Protein AF-0000000087667907 (afdb_homodimer)

Radius of gyration: 23.43 Å; Cα contacts (8 Å, |Δi|>4): 1633; chains: 2; bounding box: 53×62×58 Å

Solvent-accessible surface area (backbone atoms only — not comparable to full-atom values): 33076 Å² total; per-residue (Å²): 95,59,67,45,44,50,65,57,19,56,69,41,33,30,60,25,41,51,52,12,54,55,42,26,53,62,40,52,66,79,54,82,62,72,61,50,63,95,37,38,35,24,20,34,10,55,36,67,32,27,27,44,15,39,31,41,16,47,53,28,16,60,64,58,37,32,40,38,56,36,50,44,76,65,45,70,55,84,36,81,24,70,43,54,18,36,39,41,38,30,63,74,24,37,46,38,56,58,44,52,40,48,59,78,42,66,88,41,43,48,37,27,41,17,41,56,67,87,34,62,36,26,62,72,49,72,31,52,33,26,14,44,17,69,53,25,25,90,59,64,40,18,52,53,48,20,47,42,53,42,39,46,57,48,40,31,59,72,62,69,51,81,74,69,75,59,64,80,47,42,26,58,52,43,46,48,45,65,62,73,31,49,66,40,23,47,53,33,18,70,56,41,63,79,32,65,28,34,42,19,27,5,52,68,34,31,21,22,40,14,36,40,48,18,40,41,38,6,49,47,56,44,32,46,44,36,47,30,45,49,69,39,37,64,49,40,60,55,42,25,61,34,70,50,26,21,38,36,21,34,42,74,56,72,34,48,56,49,28,51,52,41,12,74,67,48,12,29,16,26,35,40,21,61,51,84,84,68,73,62,53,81,44,26,31,47,35,66,42,82,70,75,88,37,65,57,62,30,33,44,44,53,46,53,54,49,49,50,19,47,48,48,29,11,50,74,70,71,36,68,72,59,73,75,81,69,75,58,60,87,51,38,67,57,76,75,43,92,64,66,75,95,58,67,45,44,52,66,58,19,55,68,41,33,30,59,25,42,50,51,12,54,54,42,26,53,61,40,53,65,81,54,83,60,72,64,48,62,95,37,38,35,25,22,34,11,54,36,65,34,27,28,44,15,40,32,40,15,46,52,30,18,68,64,57,38,33,41,37,56,35,48,43,74,68,42,70,61,60,47,80,24,70,39,54,18,36,39,42,38,29,63,74,24,37,46,36,57,57,44,52,41,47,59,78,44,66,88,41,43,48,37,26,41,18,39,56,68,88,34,64,38,27,63,72,49,71,32,52,34,26,14,44,17,71,50,25,25,91,58,64,40,19,52,52,48,19,46,42,52,41,41,49,55,48,39,30,58,71,61,69,49,81,72,68,74,59,63,80,48,42,27,60,52,43,46,47,45,66,62,73,31,49,65,38,22,46,54,32,18,69,56,40,64,80,32,66,31,36,42,20,28,5,50,66,33,30,22,23,40,13,37,38,47,17,39,42,36,7,50,46,56,45,32,44,44,36,46,31,45,48,69,40,37,63,48,40,60,55,41,25,61,36,68,51,26,21,39,37,21,36,42,75,55,73,35,47,56,50,27,52,52,41,12,74,67,48,13,29,17,24,35,40,21,59,50,84,84,68,74,62,50,81,43,25,32,48,36,67,41,82,70,74,88,38,63,58,63,31,33,44,45,52,47,53,53,48,51,50,19,46,48,46,29,11,51,74,70,71,35,67,70,61,73,77,81,67,75,58,64,88,52,36,66,58,76,77,44,94,65,63,84

Foldseek 3Di:
DFADWLVVLLLCLLVLLLVLLVQQVVLVVVDDPVLLPPKEEEEEDDALSQLLSLLLQLQLVVLPHHYYYDYLVVQLPPPPVPIQEYEYEDALLFFPSSQNSCLVPQVGQYEYEYCDCPHDNNVSNVHYGHLVLDHAHQLGQSSSLSSLLSSQVVSCVSSVHDRQPCSNVLSVQLNVLVVPQLVLLLVLLVLALQAQEEEEEEARSSQSLRQSLQSNCCFQQVHRYYGDYLVVCVVPVCVPDALRYAYEYEEDPSSLVVQVVSQVRNHQYEYEYCDPPDDADRSYRYGHGHDSPRSSSSSSSRSSSSSSNSQSSSVVSVRTSHHGDDDDQVRTNDGDDPRSD/DFADWLVVLLLCLLVLLLVLLVQQVVLVVVDDPVLLPPKEEEEEDDALSQLLSLLLQLQLVVLPHHYYYDYLVVQPPPNPPHIQEYEQEDAQLWFPSSQVSCLVVQVGQYEYEYCDCPHDNNVSNVHYGHLVLPHAHQLGQSSSLSSLLSSQVVSCVSSVHDRQPCSNCLSVLLNVLVVPQLVLLLVLLVLALQAQEEEEEEARSSQSLRQSLQSNCCFQQVHRYYGDYLVVCVVPVCVPDALRYAYEYEEDPSSLVVQVVSQVRNHQYEYEYCDPPDDADRSYRYGHGHDSPRSSSSSSSRSSSSSSNSQSSSVVSVRTSHHGDDDDQVRTNDGDDPRSD

pLDDT: mean 94.09, std 9.71, range [33.69, 98.94]

Sequence (682 aa):
MERIGYRNAVARQPESLAAGLQVVRTALGPLDLTGFAGKTVGFAGIGASYQAAMVGAFYLRDLGIPSFPYCPTDLYGAVSSAAQAFVALSASGQSREIWDVMKLRSDLPQVAICRGSDNPLAELTGAVISSGSGSDNGASSTGYTGMLLAIGLLCERIAGVTSFAGWERLPSVVAETLQSTVQAAKAAADSLRECSSIDLVGAGAGFATAGEGAMLIREAVRIPAAGWDTLNYLHGPMESQDGRAGVIAFGNAREVKIAEDMAVFGCPSTLITNRIDVQPRENLAVVTVPGLGNPVADAIVQIVALQMIVGDMQDAAGLTNTTFRYRQTDTKLKPWSPTEVMERIGYRNAVARQPESLAAGLQVVRTALGPLDLTGFAGKTVGFAGIGASYQAAMVGAFYLRDLGIPSFPYCPTDLYGAVSSAAQAFVALSASGQSREIWDVMKLRSDLPQVAICRGSDNPLAELTGAVISSGSGSDNGASSTGYTGMLLAIGLLCERIAGVTSFAGWERLPSVVAETLQSTVQAAKAAADSLRECSSIDLVGAGAGFATAGEGAMLIREAVRIPAAGWDTLNYLHGPMESQDGRAGVIAFGNAREVKIAEDMAVFGCPSTLITNRIDVQPRENLAVVTVPGLGNPVADAIVQIVALQMIVGDMQDAAGLTNTTFRYRQTDTKLKPWSPTEV

Nearest PDB structures (foldseek):
  2j6h-assembly1_B  TM=8.890E-01  e=2.612E-19  Escherichia coli
  2df8-assembly1_B  TM=9.063E-01  e=7.037E-17  Pyrococcus horikoshii OT3
  3knz-assembly2_C  TM=7.968E-01  e=1.287E-16  Salmonella enterica subsp. enterica serovar Typhimurium
  6r4f-assembly1_A  TM=8.315E-01  e=2.116E-14  Homo sapiens
  3knz-assembly3_F  TM=7.669E-01  e=3.455E-16  Salmonella enterica subsp. enterica serovar Typhimurium

InterPro domains:
  IPR001347 SIS domain [PS51464] (31-164)
  IPR046348 SIS domain superfamily [SSF53697] (37-326)

Structure (mmCIF, N/CA/C/O backbone):
data_AF-0000000087667907-model_v1
#
loop_
_entity.id
_entity.type
_entity.pdbx_description
1 polymer 'Glutamine--fructose-6-phosphate aminotransferase'
#
loop_
_atom_site.group_PDB
_atom_site.id
_atom_site.type_symbol
_atom_site.label_atom_id
_atom_site.label_alt_id
_atom_site.label_comp_id
_atom_site.label_asym_id
_atom_site.label_entity_id
_atom_site.label_seq_id
_atom_site.pdbx_PDB_ins_code
_atom_site.Cartn_x
_atom_site.Cartn_y
_atom_site.Cartn_z
_atom_site.occupancy
_atom_site.B_iso_or_equiv
_atom_site.auth_seq_id
_atom_site.auth_comp_id
_atom_site.auth_asym_id
_atom_site.auth_atom_id
_atom_site.pdbx_PDB_model_num
ATOM 1 N N . MET A 1 1 ? -2.166 30.234 -6.438 1 56.44 1 MET A N 1
ATOM 2 C CA . MET A 1 1 ? -1.466 30.031 -5.176 1 56.44 1 MET A CA 1
ATOM 3 C C . MET A 1 1 ? 0.034 29.875 -5.406 1 56.44 1 MET A C 1
ATOM 5 O O . MET A 1 1 ? 0.456 29.297 -6.406 1 56.44 1 MET A O 1
ATOM 9 N N . GLU A 1 2 ? 0.856 30.641 -4.582 1 66.5 2 GLU A N 1
ATOM 10 C CA . GLU A 1 2 ? 2.289 30.812 -4.801 1 66.5 2 GLU A CA 1
ATOM 11 C C . GLU A 1 2 ? 3.08 29.641 -4.211 1 66.5 2 GLU A C 1
ATOM 13 O O . GLU A 1 2 ? 2.742 29.141 -3.141 1 66.5 2 GLU A O 1
ATOM 18 N N . ARG A 1 3 ? 3.938 29.047 -5.004 1 81.38 3 ARG A N 1
ATOM 19 C CA . ARG A 1 3 ? 4.914 28.094 -4.492 1 81.38 3 ARG A CA 1
ATOM 20 C C . ARG A 1 3 ? 5.949 28.781 -3.609 1 81.38 3 ARG A C 1
ATOM 22 O O . ARG A 1 3 ? 6.445 29.844 -3.949 1 81.38 3 ARG A O 1
ATOM 29 N N . ILE A 1 4 ? 6.074 28.188 -2.414 1 89.06 4 ILE A N 1
ATOM 30 C CA . ILE A 1 4 ? 7.07 28.719 -1.488 1 89.06 4 ILE A CA 1
ATOM 31 C C . ILE A 1 4 ? 8.094 27.625 -1.157 1 89.06 4 ILE A C 1
ATOM 33 O O . ILE A 1 4 ? 7.934 26.484 -1.562 1 89.06 4 ILE A O 1
ATOM 37 N N . GLY A 1 5 ? 9.148 28.031 -0.573 1 91.06 5 GLY A N 1
ATOM 38 C CA . GLY A 1 5 ? 10.164 27.062 -0.193 1 91.06 5 GLY A CA 1
ATOM 39 C C . GLY A 1 5 ? 9.656 26.016 0.766 1 91.06 5 GLY A C 1
ATOM 40 O O . GLY A 1 5 ? 8.703 26.25 1.515 1 91.06 5 GLY A O 1
ATOM 41 N N . TYR A 1 6 ? 10.305 24.906 0.758 1 93.81 6 TYR A N 1
ATOM 42 C CA . TYR A 1 6 ? 9.867 23.766 1.557 1 93.81 6 TYR A CA 1
ATOM 43 C C . TYR A 1 6 ? 9.852 24.109 3.039 1 93.81 6 TYR A C 1
ATOM 45 O O . TYR A 1 6 ? 8.844 23.891 3.723 1 93.81 6 TYR A O 1
ATOM 53 N N . ARG A 1 7 ? 10.93 24.75 3.545 1 94.69 7 ARG A N 1
ATOM 54 C CA . ARG A 1 7 ? 11.023 25.078 4.965 1 94.69 7 ARG A CA 1
ATOM 55 C C . ARG A 1 7 ? 9.977 26.125 5.355 1 94.69 7 ARG A C 1
ATOM 57 O O . ARG A 1 7 ? 9.438 26.078 6.465 1 94.69 7 ARG A O 1
ATOM 64 N N . ASN A 1 8 ? 9.75 27 4.445 1 94.75 8 ASN A N 1
ATOM 65 C CA . ASN A 1 8 ? 8.727 28 4.707 1 94.75 8 ASN A CA 1
ATOM 66 C C . ASN A 1 8 ? 7.336 27.391 4.793 1 94.75 8 ASN A C 1
ATOM 68 O O . ASN A 1 8 ? 6.527 27.781 5.633 1 94.75 8 ASN A O 1
ATOM 72 N N . ALA A 1 9 ? 7.094 26.469 3.918 1 95.25 9 ALA A N 1
ATOM 73 C CA . ALA A 1 9 ? 5.805 25.781 3.934 1 95.25 9 ALA A CA 1
ATOM 74 C C . ALA A 1 9 ? 5.621 24.984 5.223 1 95.25 9 ALA A C 1
ATOM 76 O O . ALA A 1 9 ? 4.539 24.984 5.816 1 95.25 9 ALA A O 1
ATOM 77 N N . VAL A 1 10 ? 6.699 24.328 5.641 1 97.44 10 VAL A N 1
ATOM 78 C CA . VAL A 1 10 ? 6.641 23.547 6.875 1 97.44 10 VAL A CA 1
ATOM 79 C C . VAL A 1 10 ? 6.406 24.484 8.062 1 97.44 10 VAL A C 1
ATOM 81 O O . VAL A 1 10 ? 5.562 24.203 8.914 1 97.44 10 VAL A O 1
ATOM 84 N N . ALA A 1 11 ? 7.047 25.609 8.094 1 97.25 11 ALA A N 1
ATOM 85 C CA . ALA A 1 11 ? 7.02 26.547 9.219 1 97.25 11 ALA A CA 1
ATOM 86 C C . ALA A 1 11 ? 5.656 27.219 9.336 1 97.25 11 ALA A C 1
ATOM 88 O O . ALA A 1 11 ? 5.25 27.625 10.43 1 97.25 11 ALA A O 1
ATOM 89 N N . ARG A 1 12 ? 4.898 27.297 8.312 1 97 12 ARG A N 1
ATOM 90 C CA . ARG A 1 12 ? 3.66 28.062 8.32 1 97 12 ARG A CA 1
ATOM 91 C C . ARG A 1 12 ? 2.48 27.203 8.766 1 97 12 ARG A C 1
ATOM 93 O O . ARG A 1 12 ? 1.36 27.703 8.898 1 97 12 ARG A O 1
ATOM 100 N N . GLN A 1 13 ? 2.68 25.984 9.023 1 98.44 13 GLN A N 1
ATOM 101 C CA . GLN A 1 13 ? 1.6 25.016 9.211 1 98.44 13 GLN A CA 1
ATOM 102 C C . GLN A 1 13 ? 0.767 25.359 10.445 1 98.44 13 GLN A C 1
ATOM 104 O O . GLN A 1 13 ? -0.453 25.188 10.445 1 98.44 13 GLN A O 1
ATOM 109 N N . PRO A 1 14 ? 1.386 25.984 11.57 1 98.62 14 PRO A N 1
ATOM 110 C CA . PRO A 1 14 ? 0.502 26.406 12.656 1 98.62 14 PRO A CA 1
ATOM 111 C C . PRO A 1 14 ? -0.547 27.422 12.211 1 98.62 14 PRO A C 1
ATOM 113 O O . PRO A 1 14 ? -1.734 27.25 12.508 1 98.62 14 PRO A O 1
ATOM 116 N N . GLU A 1 15 ? -0.138 28.359 11.453 1 98 15 GLU A N 1
ATOM 117 C CA . GLU A 1 15 ? -1.051 29.375 10.938 1 98 15 GLU A CA 1
ATOM 118 C C . GLU A 1 15 ? -2.025 28.781 9.93 1 98 15 GLU A C 1
ATOM 120 O O . GLU A 1 15 ? -3.215 29.109 9.938 1 98 15 GLU A O 1
ATOM 125 N N . SER A 1 16 ? -1.509 27.984 9.039 1 97.88 16 SER A N 1
ATOM 126 C CA . SER A 1 16 ? -2.322 27.328 8.016 1 97.88 16 SER A CA 1
ATOM 127 C C . SER A 1 16 ? -3.428 26.484 8.641 1 97.88 16 SER A C 1
ATOM 129 O O . SER A 1 16 ? -4.578 26.531 8.195 1 97.88 16 SER A O 1
ATOM 131 N N . LEU A 1 17 ? -3.092 25.734 9.68 1 98.69 17 LEU A N 1
ATOM 132 C CA . LEU A 1 17 ? -4.059 24.859 10.336 1 98.69 17 LEU A CA 1
ATOM 133 C C . LEU A 1 17 ? -5.082 25.672 11.117 1 98.69 17 LEU A C 1
ATOM 135 O O . LEU A 1 17 ? -6.266 25.312 11.156 1 98.69 17 LEU A O 1
ATOM 139 N N . ALA A 1 18 ? -4.602 26.75 11.758 1 98.44 18 ALA A N 1
ATOM 140 C CA . ALA A 1 18 ? -5.539 27.625 12.461 1 98.44 18 ALA A CA 1
ATOM 141 C C . ALA A 1 18 ? -6.559 28.219 11.5 1 98.44 18 ALA A C 1
ATOM 143 O O . ALA A 1 18 ? -7.762 28.219 11.773 1 98.44 18 ALA A O 1
ATOM 144 N N . ALA A 1 19 ? -6.094 28.75 10.406 1 97.81 19 ALA A N 1
ATOM 145 C CA . ALA A 1 19 ? -6.98 29.297 9.383 1 97.81 19 ALA A CA 1
ATOM 146 C C . ALA A 1 19 ? -7.871 28.219 8.789 1 97.81 19 ALA A C 1
ATOM 148 O O . ALA A 1 19 ? -9.062 28.438 8.57 1 97.81 19 ALA A O 1
ATOM 149 N N . GLY A 1 20 ? -7.289 27.047 8.523 1 98 20 GLY A N 1
ATOM 150 C CA . GLY A 1 20 ? -8.016 25.938 7.949 1 98 20 GLY A CA 1
ATOM 151 C C . GLY A 1 20 ? -9.172 25.469 8.812 1 98 20 GLY A C 1
ATOM 152 O O . GLY A 1 20 ? -10.227 25.078 8.297 1 98 20 GLY A O 1
ATOM 153 N N . LEU A 1 21 ? -8.922 25.469 10.133 1 98.06 21 LEU A N 1
ATOM 154 C CA . LEU A 1 21 ? -9.969 25.047 11.055 1 98.06 21 LEU A CA 1
ATOM 155 C C . LEU A 1 21 ? -11.234 25.875 10.859 1 98.06 21 LEU A C 1
ATOM 157 O O . LEU A 1 21 ? -12.336 25.328 10.789 1 98.06 21 LEU A O 1
ATOM 161 N N . GLN A 1 22 ? -11.117 27.141 10.688 1 97.38 22 GLN A N 1
ATOM 162 C CA . GLN A 1 22 ? -12.258 28.031 10.5 1 97.38 22 GLN A CA 1
ATOM 163 C C . GLN A 1 22 ? -12.875 27.859 9.117 1 97.38 22 GLN A C 1
ATOM 165 O O . GLN A 1 22 ? -14.102 27.766 8.984 1 97.38 22 GLN A O 1
ATOM 170 N N . VAL A 1 23 ? -12.055 27.766 8.156 1 97.94 23 VAL A N 1
ATOM 171 C CA . VAL A 1 23 ? -12.508 27.656 6.773 1 97.94 23 VAL A CA 1
ATOM 172 C C . VAL A 1 23 ? -13.281 26.344 6.586 1 97.94 23 VAL A C 1
ATOM 174 O O . VAL A 1 23 ? -14.359 26.344 5.984 1 97.94 23 VAL A O 1
ATOM 177 N N . VAL A 1 24 ? -12.781 25.25 7.105 1 98.38 24 VAL A N 1
ATOM 178 C CA . VAL A 1 24 ? -13.398 23.938 6.945 1 98.38 24 VAL A CA 1
ATOM 179 C C . VAL A 1 24 ? -14.734 23.891 7.672 1 98.38 24 VAL A C 1
ATOM 181 O O . VAL A 1 24 ? -15.727 23.391 7.141 1 98.38 24 VAL A O 1
ATOM 184 N N . ARG A 1 25 ? -14.773 24.453 8.898 1 97.25 25 ARG A N 1
ATOM 185 C CA . ARG A 1 25 ? -16.031 24.469 9.656 1 97.25 25 ARG A CA 1
ATOM 186 C C . ARG A 1 25 ? -17.094 25.266 8.922 1 97.25 25 ARG A C 1
ATOM 188 O O . ARG A 1 25 ? -18.266 24.859 8.883 1 97.25 25 ARG A O 1
ATOM 195 N N . THR A 1 26 ? -16.703 26.359 8.359 1 97.06 26 THR A N 1
ATOM 196 C CA . THR A 1 26 ? -17.641 27.203 7.609 1 97.06 26 THR A CA 1
ATOM 197 C C . THR A 1 26 ? -18.156 26.453 6.383 1 97.06 26 THR A C 1
ATOM 199 O O . THR A 1 26 ? -19.359 26.516 6.07 1 97.06 26 THR A O 1
ATOM 202 N N . ALA A 1 27 ? -17.281 25.75 5.688 1 96.88 27 ALA A N 1
ATOM 203 C CA . ALA A 1 27 ? -17.656 25 4.492 1 96.88 27 ALA A CA 1
ATOM 204 C C . ALA A 1 27 ? -18.562 23.828 4.84 1 96.88 27 ALA A C 1
ATOM 206 O O . ALA A 1 27 ? -19.453 23.469 4.066 1 96.88 27 ALA A O 1
ATOM 207 N N . LEU A 1 28 ? -18.344 23.188 5.988 1 96.62 28 LEU A N 1
ATOM 208 C CA . LEU A 1 28 ? -19.062 21.984 6.402 1 96.62 28 LEU A CA 1
ATOM 209 C C . LEU A 1 28 ? -20.484 22.328 6.82 1 96.62 28 LEU A C 1
ATOM 211 O O . LEU A 1 28 ? -21.391 21.516 6.684 1 96.62 28 LEU A O 1
ATOM 215 N N . GLY A 1 29 ? -20.703 23.547 7.285 1 94.81 29 GLY A N 1
ATOM 216 C CA . GLY A 1 29 ? -21.984 23.953 7.836 1 94.81 29 GLY A CA 1
ATOM 217 C C . GLY A 1 29 ? -23.141 23.719 6.891 1 94.81 29 GLY A C 1
ATOM 218 O O . GLY A 1 29 ? -24.047 22.922 7.199 1 94.81 29 GLY A O 1
ATOM 219 N N . PRO A 1 30 ? -23.094 24.203 5.715 1 94.81 30 PRO A N 1
ATOM 220 C CA . PRO A 1 30 ? -24.234 24.109 4.797 1 94.81 30 PRO A CA 1
ATOM 221 C C . PRO A 1 30 ? -24.234 22.828 3.975 1 94.81 30 PRO A C 1
ATOM 223 O O . PRO A 1 30 ? -25.156 22.594 3.188 1 94.81 30 PRO A O 1
ATOM 226 N N . LEU A 1 31 ? -23.219 22.016 4.113 1 95.94 31 LEU A N 1
ATOM 227 C CA . LEU A 1 31 ? -23.109 20.828 3.281 1 95.94 31 LEU A CA 1
ATOM 228 C C . LEU A 1 31 ? -24.156 19.781 3.664 1 95.94 31 LEU A C 1
ATOM 230 O O . LEU A 1 31 ? -24.328 19.469 4.844 1 95.94 31 LEU A O 1
ATOM 234 N N . ASP A 1 32 ? -24.891 19.281 2.711 1 96 32 ASP A N 1
ATOM 235 C CA . ASP A 1 32 ? -25.844 18.188 2.924 1 96 32 ASP A CA 1
ATOM 236 C C . ASP A 1 32 ? -25.156 16.828 2.838 1 96 32 ASP A C 1
ATOM 238 O O . ASP A 1 32 ? -24.828 16.375 1.747 1 96 32 ASP A O 1
ATOM 242 N N . LEU A 1 33 ? -25.016 16.203 3.963 1 96.88 33 LEU A N 1
ATOM 243 C CA . LEU A 1 33 ? -24.328 14.914 4.008 1 96.88 33 LEU A CA 1
ATOM 244 C C . LEU A 1 33 ? -25.312 13.773 4.246 1 96.88 33 LEU A C 1
ATOM 246 O O . LEU A 1 33 ? -24.922 12.672 4.633 1 96.88 33 LEU A O 1
ATOM 250 N N . THR A 1 34 ? -26.609 13.977 4.055 1 96.5 34 THR A N 1
ATOM 251 C CA . THR A 1 34 ? -27.641 12.953 4.273 1 96.5 34 THR A CA 1
ATOM 252 C C . THR A 1 34 ? -27.406 11.75 3.365 1 96.5 34 THR A C 1
ATOM 254 O O . THR A 1 34 ? -27.734 10.617 3.729 1 96.5 34 THR A O 1
ATOM 257 N N . GLY A 1 35 ? -26.797 12 2.211 1 96.81 35 GLY A N 1
ATOM 258 C CA . GLY A 1 35 ? -26.531 10.93 1.265 1 96.81 35 GLY A CA 1
ATOM 259 C C . GLY A 1 35 ? -25.484 9.945 1.756 1 96.81 35 GLY A C 1
ATOM 260 O O . GLY A 1 35 ? -25.344 8.852 1.208 1 96.81 35 GLY A O 1
ATOM 261 N N . PHE A 1 36 ? -24.75 10.297 2.779 1 97.38 36 PHE A N 1
ATOM 262 C CA . PHE A 1 36 ? -23.703 9.43 3.322 1 97.38 36 PHE A CA 1
ATOM 263 C C . PHE A 1 36 ? -24.266 8.516 4.402 1 97.38 36 PHE A C 1
ATOM 265 O O . PHE A 1 36 ? -23.625 7.539 4.789 1 97.38 36 PHE A O 1
ATOM 272 N N . ALA A 1 37 ? -25.453 8.781 4.973 1 95.69 37 ALA A N 1
ATOM 273 C CA . ALA A 1 37 ? -26.031 8.023 6.086 1 95.69 37 ALA A CA 1
ATOM 274 C C . ALA A 1 37 ? -26.281 6.574 5.695 1 95.69 37 ALA A C 1
ATOM 276 O O . ALA A 1 37 ? -26.953 6.305 4.688 1 95.69 37 ALA A O 1
ATOM 277 N N . GLY A 1 38 ? -25.672 5.668 6.441 1 93 38 GLY A N 1
ATOM 278 C CA . GLY A 1 38 ? -25.906 4.25 6.227 1 93 38 GLY A CA 1
ATOM 279 C C . GLY A 1 38 ? -25.172 3.693 5.023 1 93 38 GLY A C 1
ATOM 280 O O . GLY A 1 38 ? -25.422 2.561 4.605 1 93 38 GLY A O 1
ATOM 281 N N . LYS A 1 39 ? -24.281 4.457 4.461 1 94.62 39 LYS A N 1
ATOM 282 C CA . LYS A 1 39 ? -23.578 4.047 3.242 1 94.62 39 LYS A CA 1
ATOM 283 C C . LYS A 1 39 ? -22.125 3.68 3.531 1 94.62 39 LYS A C 1
ATOM 285 O O . LYS A 1 39 ? -21.562 4.141 4.52 1 94.62 39 LYS A O 1
ATOM 290 N N . THR A 1 40 ? -21.656 2.797 2.705 1 94.31 40 THR A N 1
ATOM 291 C CA . THR A 1 40 ? -20.203 2.633 2.67 1 94.31 40 THR A CA 1
ATOM 292 C C . THR A 1 40 ? -19.547 3.818 1.971 1 94.31 40 THR A C 1
ATOM 294 O O . THR A 1 40 ? -20.078 4.344 0.991 1 94.31 40 THR A O 1
ATOM 297 N N . VAL A 1 41 ? -18.391 4.227 2.5 1 96.69 41 VAL A N 1
ATOM 298 C CA . VAL A 1 41 ? -17.781 5.449 1.987 1 96.69 41 VAL A CA 1
ATOM 299 C C . VAL A 1 41 ? -16.422 5.125 1.38 1 96.69 41 VAL A C 1
ATOM 301 O O . VAL A 1 41 ? -15.594 4.441 2.004 1 96.69 41 VAL A O 1
ATOM 304 N N . GLY A 1 42 ? -16.234 5.516 0.154 1 96.69 42 GLY A N 1
ATOM 305 C CA . GLY A 1 42 ? -14.922 5.465 -0.47 1 96.69 42 GLY A CA 1
ATOM 306 C C . GLY A 1 42 ? -14.188 6.793 -0.429 1 96.69 42 GLY A C 1
ATOM 307 O O . GLY A 1 42 ? -14.773 7.84 -0.724 1 96.69 42 GLY A O 1
ATOM 308 N N . PHE A 1 43 ? -12.992 6.797 0.018 1 98.25 43 PHE A N 1
ATOM 309 C CA . PHE A 1 43 ? -12.086 7.93 -0.119 1 98.25 43 PHE A CA 1
ATOM 310 C C . PHE A 1 43 ? -11.164 7.746 -1.321 1 98.25 43 PHE A C 1
ATOM 312 O O . PHE A 1 43 ? -10.422 6.766 -1.396 1 98.25 43 PHE A O 1
ATOM 319 N N . ALA A 1 44 ? -11.188 8.656 -2.244 1 97.81 44 ALA A N 1
ATOM 320 C CA . ALA A 1 44 ? -10.414 8.5 -3.469 1 97.81 44 ALA A CA 1
ATOM 321 C C . ALA A 1 44 ? -9.398 9.625 -3.623 1 97.81 44 ALA A C 1
ATOM 323 O O . ALA A 1 44 ? -9.742 10.805 -3.5 1 97.81 44 ALA A O 1
ATOM 324 N N . GLY A 1 45 ? -8.188 9.297 -3.799 1 97.88 45 GLY A N 1
ATOM 325 C CA . GLY A 1 45 ? -7.113 10.242 -4.043 1 97.88 45 GLY A CA 1
ATOM 326 C C . GLY A 1 45 ? -5.934 9.625 -4.777 1 97.88 45 GLY A C 1
ATOM 327 O O . GLY A 1 45 ? -5.898 8.414 -4.996 1 97.88 45 GLY A O 1
ATOM 328 N N . ILE A 1 46 ? -5.02 10.422 -5.121 1 96.81 46 ILE A N 1
ATOM 329 C CA . ILE A 1 46 ? -3.805 9.969 -5.793 1 96.81 46 ILE A CA 1
ATOM 330 C C . ILE A 1 46 ? -2.596 10.719 -5.227 1 96.81 46 ILE A C 1
ATOM 332 O O . ILE A 1 46 ? -2.713 11.867 -4.797 1 96.81 46 ILE A O 1
ATOM 336 N N . GLY A 1 47 ? -1.409 10.07 -5.133 1 95.31 47 GLY A N 1
ATOM 337 C CA . GLY A 1 47 ? -0.246 10.664 -4.496 1 95.31 47 GLY A CA 1
ATOM 338 C C . GLY A 1 47 ? -0.442 10.906 -3.012 1 95.31 47 GLY A C 1
ATOM 339 O O . GLY A 1 47 ? -0.874 10.016 -2.277 1 95.31 47 GLY A O 1
ATOM 340 N N . ALA A 1 48 ? -0.09 12.102 -2.598 1 96.19 48 ALA A N 1
ATOM 341 C CA . ALA A 1 48 ? -0.272 12.484 -1.198 1 96.19 48 ALA A CA 1
ATOM 342 C C . ALA A 1 48 ? -1.74 12.391 -0.792 1 96.19 48 ALA A C 1
ATOM 344 O O . ALA A 1 48 ? -2.055 12.039 0.348 1 96.19 48 ALA A O 1
ATOM 345 N N . SER A 1 49 ? -2.602 12.688 -1.749 1 97.75 49 SER A N 1
ATOM 346 C CA . SER A 1 49 ? -4.031 12.633 -1.461 1 97.75 49 SER A CA 1
ATOM 347 C C . SER A 1 49 ? -4.488 11.203 -1.212 1 97.75 49 SER A C 1
ATOM 349 O O . SER A 1 49 ? -5.414 10.969 -0.434 1 97.75 49 SER A O 1
ATOM 351 N N . TYR A 1 50 ? -3.854 10.25 -1.86 1 97.88 50 TYR A N 1
ATOM 352 C CA . TYR A 1 50 ? -4.188 8.859 -1.564 1 97.88 50 TYR A CA 1
ATOM 353 C C . TYR A 1 50 ? -3.799 8.5 -0.137 1 97.88 50 TYR A C 1
ATOM 355 O O . TYR A 1 50 ? -4.527 7.773 0.546 1 97.88 50 TYR A O 1
ATOM 363 N N . GLN A 1 51 ? -2.609 8.945 0.273 1 98.5 51 GLN A N 1
ATOM 364 C CA . GLN A 1 51 ? -2.213 8.695 1.655 1 98.5 51 GLN A CA 1
ATOM 365 C C . GLN A 1 51 ? -3.201 9.32 2.633 1 98.5 51 GLN A C 1
ATOM 367 O O . GLN A 1 51 ? -3.531 8.727 3.66 1 98.5 51 GLN A O 1
ATOM 372 N N . ALA A 1 52 ? -3.703 10.484 2.281 1 98.81 52 ALA A N 1
ATOM 373 C CA . ALA A 1 52 ? -4.738 11.117 3.098 1 98.81 52 ALA A CA 1
ATOM 374 C C . ALA A 1 52 ? -6.02 10.289 3.09 1 98.81 52 ALA A C 1
ATOM 376 O O . ALA A 1 52 ? -6.711 10.195 4.105 1 98.81 52 ALA A O 1
ATOM 377 N N . ALA A 1 53 ? -6.355 9.703 1.94 1 98.75 53 ALA A N 1
ATOM 378 C CA . ALA A 1 53 ? -7.523 8.828 1.833 1 98.75 53 ALA A CA 1
ATOM 379 C C . ALA A 1 53 ? -7.418 7.66 2.807 1 98.75 53 ALA A C 1
ATOM 381 O O . ALA A 1 53 ? -8.414 7.266 3.42 1 98.75 53 ALA A O 1
ATOM 382 N N . MET A 1 54 ? -6.219 7.184 2.953 1 98.19 54 MET A N 1
ATOM 383 C CA . MET A 1 54 ? -5.984 6.074 3.871 1 98.19 54 MET A CA 1
ATOM 384 C C . MET A 1 54 ? -6.258 6.492 5.312 1 98.19 54 MET A C 1
ATOM 386 O O . MET A 1 54 ? -6.844 5.73 6.082 1 98.19 54 MET A O 1
ATOM 390 N N . VAL A 1 55 ? -5.895 7.699 5.664 1 98.69 55 VAL A N 1
ATOM 391 C CA . VAL A 1 55 ? -6.172 8.211 7.004 1 98.69 55 VAL A CA 1
ATOM 392 C C . VAL A 1 55 ? -7.684 8.336 7.207 1 98.69 55 VAL A C 1
ATOM 394 O O . VAL A 1 55 ? -8.211 7.91 8.234 1 98.69 55 VAL A O 1
ATOM 397 N N . GLY A 1 56 ? -8.336 8.898 6.234 1 98.56 56 GLY A N 1
ATOM 398 C CA . GLY A 1 56 ? -9.773 9.094 6.324 1 98.56 56 GLY A CA 1
ATOM 399 C C . GLY A 1 56 ? -10.547 7.789 6.445 1 98.56 56 GLY A C 1
ATOM 400 O O . GLY A 1 56 ? -11.43 7.66 7.297 1 98.56 56 GLY A O 1
ATOM 401 N N . ALA A 1 57 ? -10.188 6.832 5.582 1 96.88 57 ALA A N 1
ATOM 402 C CA . ALA A 1 57 ? -10.859 5.535 5.621 1 96.88 57 ALA A CA 1
ATOM 403 C C . ALA A 1 57 ? -10.672 4.859 6.977 1 96.88 57 ALA A C 1
ATOM 405 O O . ALA A 1 57 ? -11.617 4.293 7.527 1 96.88 57 ALA A O 1
ATOM 406 N N . PHE A 1 58 ? -9.477 4.945 7.527 1 96 58 PHE A N 1
ATOM 407 C CA . PHE A 1 58 ? -9.195 4.367 8.836 1 96 58 PHE A CA 1
ATOM 408 C C . PHE A 1 58 ? -10.031 5.039 9.914 1 96 58 PHE A C 1
ATOM 410 O O . PHE A 1 58 ? -10.664 4.363 10.727 1 96 58 PHE A O 1
ATOM 417 N N . TYR A 1 59 ? -10.008 6.348 9.906 1 97 59 TYR A N 1
ATOM 418 C CA . TYR A 1 59 ? -10.672 7.09 10.969 1 97 59 TYR A CA 1
ATOM 419 C C . TYR A 1 59 ? -12.18 6.879 10.922 1 97 59 TYR A C 1
ATOM 421 O O . TYR A 1 59 ? -12.812 6.645 11.953 1 97 59 TYR A O 1
ATOM 429 N N . LEU A 1 60 ? -12.766 6.926 9.719 1 96.88 60 LEU A N 1
ATOM 430 C CA . LEU A 1 60 ? -14.203 6.746 9.594 1 96.88 60 LEU A CA 1
ATOM 431 C C . LEU A 1 60 ? -14.609 5.332 9.992 1 96.88 60 LEU A C 1
ATOM 433 O O . LEU A 1 60 ? -15.656 5.137 10.625 1 96.88 60 LEU A O 1
ATOM 437 N N . ARG A 1 61 ? -13.789 4.352 9.664 1 94.44 61 ARG A N 1
ATOM 438 C CA . ARG A 1 61 ? -14.055 2.99 10.117 1 94.44 61 ARG A CA 1
ATOM 439 C C . ARG A 1 61 ? -13.992 2.9 11.641 1 94.44 61 ARG A C 1
ATOM 441 O O . ARG A 1 61 ? -14.805 2.203 12.258 1 94.44 61 ARG A O 1
ATOM 448 N N . ASP A 1 62 ? -13.039 3.609 12.188 1 92.94 62 ASP A N 1
ATOM 449 C CA . ASP A 1 62 ? -12.883 3.639 13.641 1 92.94 62 ASP A CA 1
ATOM 450 C C . ASP A 1 62 ? -14.117 4.25 14.305 1 92.94 62 ASP A C 1
ATOM 452 O O . ASP A 1 62 ? -14.414 3.943 15.461 1 92.94 62 ASP A O 1
ATOM 456 N N . LEU A 1 63 ? -14.805 5.09 13.57 1 94.69 63 LEU A N 1
ATOM 457 C CA . LEU A 1 63 ? -16.016 5.723 14.078 1 94.69 63 LEU A CA 1
ATOM 458 C C . LEU A 1 63 ? -17.25 4.875 13.766 1 94.69 63 LEU A C 1
ATOM 460 O O . LEU A 1 63 ? -18.375 5.281 14.055 1 94.69 63 LEU A O 1
ATOM 464 N N . GLY A 1 64 ? -17.047 3.729 13.117 1 92.88 64 GLY A N 1
ATOM 465 C CA . GLY A 1 64 ? -18.125 2.754 12.969 1 92.88 64 GLY A CA 1
ATOM 466 C C . GLY A 1 64 ? -18.734 2.738 11.586 1 92.88 64 GLY A C 1
ATOM 467 O O . GLY A 1 64 ? -19.719 2.037 11.344 1 92.88 64 GLY A O 1
ATOM 468 N N . ILE A 1 65 ? -18.172 3.49 10.625 1 95.12 65 ILE A N 1
ATOM 469 C CA . ILE A 1 65 ? -18.719 3.566 9.281 1 95.12 65 ILE A CA 1
ATOM 470 C C . ILE A 1 65 ? -17.797 2.838 8.305 1 95.12 65 ILE A C 1
ATOM 472 O O . ILE A 1 65 ? -16.625 3.193 8.164 1 95.12 65 ILE A O 1
ATOM 476 N N . PRO A 1 66 ? -18.297 1.769 7.582 1 94 66 PRO A N 1
ATOM 477 C CA . PRO A 1 66 ? -17.453 1.08 6.602 1 94 66 PRO A CA 1
ATOM 478 C C . PRO A 1 66 ? -16.875 2.025 5.551 1 94 66 PRO A C 1
ATOM 480 O O . PRO A 1 66 ? -17.625 2.711 4.855 1 94 66 PRO A O 1
ATOM 483 N N . SER A 1 67 ? -15.609 2.104 5.488 1 95.62 67 SER A N 1
ATOM 484 C CA . SER A 1 67 ? -14.961 3.051 4.59 1 95.62 67 SER A CA 1
ATOM 485 C C . SER A 1 67 ? -13.648 2.488 4.047 1 95.62 67 SER A C 1
ATOM 487 O O . SER A 1 67 ? -12.984 1.691 4.715 1 95.62 67 SER A O 1
ATOM 489 N N . PHE A 1 68 ? -13.281 2.934 2.836 1 94.44 68 PHE A N 1
ATOM 490 C CA . PHE A 1 68 ? -12.172 2.312 2.119 1 94.44 68 PHE A CA 1
ATOM 491 C C . PHE A 1 68 ? -11.43 3.342 1.28 1 94.44 68 PHE A C 1
ATOM 493 O O . PHE A 1 68 ? -12.039 4.227 0.684 1 94.44 68 PHE A O 1
ATOM 500 N N . PRO A 1 69 ? -10.141 3.223 1.273 1 96.69 69 PRO A N 1
ATOM 501 C CA . PRO A 1 69 ? -9.359 4.109 0.406 1 96.69 69 PRO A CA 1
ATOM 502 C C . PRO A 1 69 ? -9.195 3.557 -1.008 1 96.69 69 PRO A C 1
ATOM 504 O O . PRO A 1 69 ? -9.055 2.346 -1.188 1 96.69 69 PRO A O 1
ATOM 507 N N . TYR A 1 70 ? -9.18 4.453 -2.004 1 95.94 70 TYR A N 1
ATOM 508 C CA . TYR A 1 70 ? -9 4.031 -3.389 1 95.94 70 TYR A CA 1
ATOM 509 C C . TYR A 1 70 ? -8.047 4.965 -4.129 1 95.94 70 TYR A C 1
ATOM 511 O O . TYR A 1 70 ? -8.148 6.188 -4.004 1 95.94 70 TYR A O 1
ATOM 519 N N . CYS A 1 71 ? -7.109 4.328 -4.828 1 95.62 71 CYS A N 1
ATOM 520 C CA . CYS A 1 71 ? -6.543 5.02 -5.984 1 95.62 71 CYS A CA 1
ATOM 521 C C . CYS A 1 71 ? -7.516 5 -7.156 1 95.62 71 CYS A C 1
ATOM 523 O O . CYS A 1 71 ? -8.227 4.016 -7.363 1 95.62 71 CYS A O 1
ATOM 525 N N . PRO A 1 72 ? -7.488 6.105 -7.902 1 94.5 72 PRO A N 1
ATOM 526 C CA . PRO A 1 72 ? -8.422 6.121 -9.023 1 94.5 72 PRO A CA 1
ATOM 527 C C . PRO A 1 72 ? -8.227 4.941 -9.977 1 94.5 72 PRO A C 1
ATOM 529 O O . PRO A 1 72 ? -9.164 4.516 -10.648 1 94.5 72 PRO A O 1
ATOM 532 N N . THR A 1 73 ? -7.078 4.375 -10.008 1 94.19 73 THR A N 1
ATOM 533 C CA . THR A 1 73 ? -6.789 3.215 -10.844 1 94.19 73 THR A CA 1
ATOM 534 C C . THR A 1 73 ? -7.824 2.115 -10.625 1 94.19 73 THR A C 1
ATOM 536 O O . THR A 1 73 ? -8.234 1.441 -11.57 1 94.19 73 THR A O 1
ATOM 539 N N . ASP A 1 74 ? -8.273 1.975 -9.445 1 92.38 74 ASP A N 1
ATOM 540 C CA . ASP A 1 74 ? -9.195 0.901 -9.078 1 92.38 74 ASP A CA 1
ATOM 541 C C . ASP A 1 74 ? -10.641 1.283 -9.383 1 92.38 74 ASP A C 1
ATOM 543 O O . ASP A 1 74 ? -11.539 0.444 -9.305 1 92.38 74 ASP A O 1
ATOM 547 N N . LEU A 1 75 ? -10.859 2.506 -9.758 1 94 75 LEU A N 1
ATOM 548 C CA . LEU A 1 75 ? -12.227 2.992 -9.82 1 94 75 LEU A CA 1
ATOM 549 C C . LEU A 1 75 ? -12.664 3.201 -11.266 1 94 75 LEU A C 1
ATOM 551 O O . LEU A 1 75 ? -13.828 3.506 -11.531 1 94 75 LEU A O 1
ATOM 555 N N . TYR A 1 76 ? -11.727 3.057 -12.195 1 90.38 76 TYR A N 1
ATOM 556 C CA . TYR A 1 76 ? -12.109 3.215 -13.594 1 90.38 76 TYR A CA 1
ATOM 557 C C . TYR A 1 76 ? -13.047 2.096 -14.039 1 90.38 76 TYR A C 1
ATOM 559 O O . TYR A 1 76 ? -13.93 2.307 -14.867 1 90.38 76 TYR A O 1
ATOM 567 N N . GLY A 1 77 ? -12.82 0.859 -13.617 1 76.12 77 GLY A N 1
ATOM 568 C CA . GLY A 1 77 ? -13.719 -0.235 -13.953 1 76.12 77 GLY A CA 1
ATOM 569 C C . GLY A 1 77 ? -15.031 -0.18 -13.195 1 76.12 77 GLY A C 1
ATOM 570 O O . GLY A 1 77 ? -15.266 0.738 -12.406 1 76.12 77 GLY A O 1
ATOM 571 N N . ALA A 1 78 ? -16.234 -1.048 -13.539 1 57.44 78 ALA A N 1
ATOM 572 C CA . ALA A 1 78 ? -17.625 -1.049 -13.102 1 57.44 78 ALA A CA 1
ATOM 573 C C . ALA A 1 78 ? -17.734 -1.389 -11.625 1 57.44 78 ALA A C 1
ATOM 575 O O . ALA A 1 78 ? -17.969 -2.545 -11.258 1 57.44 78 ALA A O 1
ATOM 576 N N . VAL A 1 79 ? -17.188 -0.421 -10.82 1 60.03 79 VAL A N 1
ATOM 577 C CA . VAL A 1 79 ? -16.984 -0.729 -9.414 1 60.03 79 VAL A CA 1
ATOM 578 C C . VAL A 1 79 ? -18.219 -0.301 -8.609 1 60.03 79 VAL A C 1
ATOM 580 O O . VAL A 1 79 ? -18.156 -0.236 -7.375 1 60.03 79 VAL A O 1
ATOM 583 N N . SER A 1 80 ? -19.406 -0.554 -9.156 1 73.06 80 SER A N 1
ATOM 584 C CA . SER A 1 80 ? -20.531 -0.247 -8.281 1 73.06 80 SER A CA 1
ATOM 585 C C . SER A 1 80 ? -20.375 -0.904 -6.914 1 73.06 80 SER A C 1
ATOM 587 O O . SER A 1 80 ? -21.047 -0.525 -5.953 1 73.06 80 SER A O 1
ATOM 589 N N . SER A 1 81 ? -19.438 -1.687 -6.879 1 85.19 81 SER A N 1
ATOM 590 C CA . SER A 1 81 ? -19.219 -2.445 -5.648 1 85.19 81 SER A CA 1
ATOM 591 C C . SER A 1 81 ? -18.141 -1.806 -4.785 1 85.19 81 SER A C 1
ATOM 593 O O . SER A 1 81 ? -17.859 -2.279 -3.682 1 85.19 81 SER A O 1
ATOM 595 N N . ALA A 1 82 ? -17.672 -0.648 -5.242 1 91.44 82 ALA A N 1
ATOM 596 C CA . ALA A 1 82 ? -16.562 -0.073 -4.484 1 91.44 82 ALA A CA 1
ATOM 597 C C . ALA A 1 82 ? -17.062 0.64 -3.23 1 91.44 82 ALA A C 1
ATOM 599 O O . ALA A 1 82 ? -16.516 0.463 -2.143 1 91.44 82 ALA A O 1
ATOM 600 N N . ALA A 1 83 ? -18.078 1.43 -3.359 1 94.12 83 ALA A N 1
ATOM 601 C CA . ALA A 1 83 ? -18.688 2.164 -2.254 1 94.12 83 ALA A CA 1
ATOM 602 C C . ALA A 1 83 ? -20 2.799 -2.68 1 94.12 83 ALA A C 1
ATOM 604 O O . ALA A 1 83 ? -20.344 2.789 -3.861 1 94.12 83 ALA A O 1
ATOM 605 N N . GLN A 1 84 ? -20.703 3.281 -1.743 1 95 84 GLN A N 1
ATOM 606 C CA . GLN A 1 84 ? -22.031 3.855 -2.008 1 95 84 GLN A CA 1
ATOM 607 C C . GLN A 1 84 ? -21.984 5.379 -1.922 1 95 84 GLN A C 1
ATOM 609 O O . GLN A 1 84 ? -22.969 6.047 -2.264 1 95 84 GLN A O 1
ATOM 614 N N . ALA A 1 85 ? -20.969 5.969 -1.464 1 96.88 85 ALA A N 1
ATOM 615 C CA . ALA A 1 85 ? -20.672 7.398 -1.405 1 96.88 85 ALA A CA 1
ATOM 616 C C . ALA A 1 85 ? -19.172 7.645 -1.47 1 96.88 85 ALA A C 1
ATOM 618 O O . ALA A 1 85 ? -18.375 6.758 -1.146 1 96.88 85 ALA A O 1
ATOM 619 N N . PHE A 1 86 ? -18.781 8.844 -1.93 1 97.5 86 PHE A N 1
ATOM 620 C CA . PHE A 1 86 ? -17.359 9.047 -2.133 1 97.5 86 PHE A CA 1
ATOM 621 C C . PHE A 1 86 ? -16.922 10.398 -1.598 1 97.5 86 PHE A C 1
ATOM 623 O O . PHE A 1 86 ? -17.641 11.391 -1.728 1 97.5 86 PHE A O 1
ATOM 630 N N . VAL A 1 87 ? -15.797 10.422 -1.01 1 98.75 87 VAL A N 1
ATOM 631 C CA . VAL A 1 87 ? -15.016 11.625 -0.742 1 98.75 87 VAL A CA 1
ATOM 632 C C . VAL A 1 87 ? -13.844 11.711 -1.717 1 98.75 87 VAL A C 1
ATOM 634 O O . VAL A 1 87 ? -12.953 10.859 -1.704 1 98.75 87 VAL A O 1
ATOM 637 N N . ALA A 1 88 ? -13.852 12.703 -2.551 1 98.69 88 ALA A N 1
ATOM 638 C CA . ALA A 1 88 ? -12.805 12.898 -3.553 1 98.69 88 ALA A CA 1
ATOM 639 C C . ALA A 1 88 ? -11.742 13.875 -3.055 1 98.69 88 ALA A C 1
ATOM 641 O O . ALA A 1 88 ? -12.062 15 -2.66 1 98.69 88 ALA A O 1
ATOM 642 N N . LEU A 1 89 ? -10.484 13.461 -3.098 1 98.69 89 LEU A N 1
ATOM 643 C CA . LEU A 1 89 ? -9.398 14.258 -2.551 1 98.69 89 LEU A CA 1
ATOM 644 C C . LEU A 1 89 ? -8.445 14.703 -3.654 1 98.69 89 LEU A C 1
ATOM 646 O O . LEU A 1 89 ? -7.855 13.875 -4.348 1 98.69 89 LEU A O 1
ATOM 650 N N . SER A 1 90 ? -8.289 15.953 -3.812 1 96.75 90 SER A N 1
ATOM 651 C CA . SER A 1 90 ? -7.359 16.578 -4.762 1 96.75 90 SER A CA 1
ATOM 652 C C . SER A 1 90 ? -6.996 17.984 -4.336 1 96.75 90 SER A C 1
ATOM 654 O O . SER A 1 90 ? -7.84 18.891 -4.355 1 96.75 90 SER A O 1
ATOM 656 N N . ALA A 1 91 ? -5.738 18.188 -3.98 1 93.75 91 ALA A N 1
ATOM 657 C CA . ALA A 1 91 ? -5.324 19.5 -3.502 1 93.75 91 ALA A CA 1
ATOM 658 C C . ALA A 1 91 ? -5.668 20.594 -4.516 1 93.75 91 ALA A C 1
ATOM 660 O O . ALA A 1 91 ? -6.266 21.609 -4.168 1 93.75 91 ALA A O 1
ATOM 661 N N . SER A 1 92 ? -5.387 20.359 -5.762 1 90.62 92 SER A N 1
ATOM 662 C CA . SER A 1 92 ? -5.598 21.391 -6.781 1 90.62 92 SER A CA 1
ATOM 663 C C . SER A 1 92 ? -7.008 21.312 -7.352 1 90.62 92 SER A C 1
ATOM 665 O O . SER A 1 92 ? -7.461 22.25 -8.016 1 90.62 92 SER A O 1
ATOM 667 N N . GLY A 1 93 ? -7.648 20.219 -7.223 1 94.38 93 GLY A N 1
ATOM 668 C CA . GLY A 1 93 ? -8.938 19.969 -7.852 1 94.38 93 GLY A CA 1
ATOM 669 C C . GLY A 1 93 ? -8.836 19.766 -9.352 1 94.38 93 GLY A C 1
ATOM 670 O O . GLY A 1 93 ? -9.836 19.875 -10.07 1 94.38 93 GLY A O 1
ATOM 671 N N . GLN A 1 94 ? -7.566 19.453 -9.773 1 92.31 94 GLN A N 1
ATOM 672 C CA . GLN A 1 94 ? -7.328 19.391 -11.211 1 92.31 94 GLN A CA 1
ATOM 673 C C . GLN A 1 94 ? -6.844 18 -11.625 1 92.31 94 GLN A C 1
ATOM 675 O O . GLN A 1 94 ? -6.48 17.781 -12.781 1 92.31 94 GLN A O 1
ATOM 680 N N . SER A 1 95 ? -6.781 17.078 -10.68 1 92.25 95 SER A N 1
ATOM 681 C CA . SER A 1 95 ? -6.344 15.734 -11.023 1 92.25 95 SER A CA 1
ATOM 682 C C . SER A 1 95 ? -7.309 15.07 -12.008 1 92.25 95 SER A C 1
ATOM 684 O O . SER A 1 95 ? -8.469 14.812 -11.672 1 92.25 95 SER A O 1
ATOM 686 N N . ARG A 1 96 ? -6.828 14.734 -13.203 1 94.62 96 ARG A N 1
ATOM 687 C CA . ARG A 1 96 ? -7.645 14.141 -14.258 1 94.62 96 ARG A CA 1
ATOM 688 C C . ARG A 1 96 ? -8.266 12.828 -13.789 1 94.62 96 ARG A C 1
ATOM 690 O O . ARG A 1 96 ? -9.461 12.594 -13.992 1 94.62 96 ARG A O 1
ATOM 697 N N . GLU A 1 97 ? -7.48 12.023 -13.195 1 95.06 97 GLU A N 1
ATOM 698 C CA . GLU A 1 97 ? -7.93 10.695 -12.805 1 95.06 97 GLU A CA 1
ATOM 699 C C . GLU A 1 97 ? -9.062 10.766 -11.789 1 95.06 97 GLU A C 1
ATOM 701 O O . GLU A 1 97 ? -10.055 10.047 -11.898 1 95.06 97 GLU A O 1
ATOM 706 N N . ILE A 1 98 ? -8.906 11.664 -10.805 1 96.44 98 ILE A N 1
ATOM 707 C CA . ILE A 1 98 ? -9.938 11.805 -9.781 1 96.44 98 ILE A CA 1
ATOM 708 C C . ILE A 1 98 ? -11.211 12.367 -10.406 1 96.44 98 ILE A C 1
ATOM 710 O O . ILE A 1 98 ? -12.312 11.891 -10.125 1 96.44 98 ILE A O 1
ATOM 714 N N . TRP A 1 99 ? -11.023 13.328 -11.266 1 96.62 99 TRP A N 1
ATOM 715 C CA . TRP A 1 99 ? -12.164 13.914 -11.961 1 96.62 99 TRP A CA 1
ATOM 716 C C . TRP A 1 99 ? -12.906 12.867 -12.781 1 96.62 99 TRP A C 1
ATOM 718 O O . TRP A 1 99 ? -14.133 12.75 -12.695 1 96.62 99 TRP A O 1
ATOM 728 N N . ASP A 1 100 ? -12.188 12.039 -13.562 1 95.88 100 ASP A N 1
ATOM 729 C CA . ASP A 1 100 ? -12.773 11.008 -14.414 1 95.88 100 ASP A CA 1
ATOM 730 C C . ASP A 1 100 ? -13.617 10.031 -13.594 1 95.88 100 ASP A C 1
ATOM 732 O O . ASP A 1 100 ? -14.75 9.734 -13.961 1 95.88 100 ASP A O 1
ATOM 736 N N . VAL A 1 101 ? -13.055 9.555 -12.484 1 95.69 101 VAL A N 1
ATOM 737 C CA . VAL A 1 101 ? -13.727 8.477 -11.766 1 95.69 101 VAL A CA 1
ATOM 738 C C . VAL A 1 101 ? -14.898 9.047 -10.969 1 95.69 101 VAL A C 1
ATOM 740 O O . VAL A 1 101 ? -15.898 8.359 -10.75 1 95.69 101 VAL A O 1
ATOM 743 N N . MET A 1 102 ? -14.836 10.289 -10.547 1 96 102 MET A N 1
ATOM 744 C CA . MET A 1 102 ? -15.992 10.922 -9.922 1 96 102 MET A CA 1
ATOM 745 C C . MET A 1 102 ? -17.094 11.172 -10.938 1 96 102 MET A C 1
ATOM 747 O O . MET A 1 102 ? -18.281 11.023 -10.625 1 96 102 MET A O 1
ATOM 751 N N . LYS A 1 103 ? -16.703 11.539 -12.133 1 95.94 103 LYS A N 1
ATOM 752 C CA . LYS A 1 103 ? -17.688 11.742 -13.195 1 95.94 103 LYS A CA 1
ATOM 753 C C . LYS A 1 103 ? -18.438 10.453 -13.516 1 95.94 103 LYS A C 1
ATOM 755 O O . LYS A 1 103 ? -19.641 10.469 -13.734 1 95.94 103 LYS A O 1
ATOM 760 N N . LEU A 1 104 ? -17.781 9.32 -13.539 1 93.69 104 LEU A N 1
ATOM 761 C CA . LEU A 1 104 ? -18.344 8.016 -13.828 1 93.69 104 LEU A CA 1
ATOM 762 C C . LEU A 1 104 ? -19.391 7.633 -12.773 1 93.69 104 LEU A C 1
ATOM 764 O O . LEU A 1 104 ? -20.188 6.727 -12.992 1 93.69 104 LEU A O 1
ATOM 768 N N . ARG A 1 105 ? -19.438 8.359 -11.625 1 93.56 105 ARG A N 1
ATOM 769 C CA . ARG A 1 105 ? -20.328 8.016 -10.531 1 93.56 105 ARG A CA 1
ATOM 770 C C . ARG A 1 105 ? -21.062 9.242 -10.008 1 93.56 105 ARG A C 1
ATOM 772 O O . ARG A 1 105 ? -21.219 9.414 -8.797 1 93.56 105 ARG A O 1
ATOM 779 N N . SER A 1 106 ? -21.406 10.039 -10.891 1 92.81 106 SER A N 1
ATOM 780 C CA . SER A 1 106 ? -22.031 11.312 -10.562 1 92.81 106 SER A CA 1
ATOM 781 C C . SER A 1 106 ? -23.406 11.109 -9.922 1 92.81 106 SER A C 1
ATOM 783 O O . SER A 1 106 ? -23.969 12.031 -9.328 1 92.81 106 SER A O 1
ATOM 785 N N . ASP A 1 107 ? -23.938 9.883 -9.984 1 92.81 107 ASP A N 1
ATOM 786 C CA . ASP A 1 107 ? -25.25 9.57 -9.414 1 92.81 107 ASP A CA 1
ATOM 787 C C . ASP A 1 107 ? -25.125 9.25 -7.93 1 92.81 107 ASP A C 1
ATOM 789 O O . ASP A 1 107 ? -26.141 9.195 -7.219 1 92.81 107 ASP A O 1
ATOM 793 N N . LEU A 1 108 ? -23.938 9.031 -7.426 1 95.19 108 LEU A N 1
ATOM 794 C CA . LEU A 1 108 ? -23.703 8.727 -6.016 1 95.19 108 LEU A CA 1
ATOM 795 C C . LEU A 1 108 ? -23.391 9.992 -5.23 1 95.19 108 LEU A C 1
ATOM 797 O O . LEU A 1 108 ? -22.891 10.969 -5.789 1 95.19 108 LEU A O 1
ATOM 801 N N . PRO A 1 109 ? -23.688 9.992 -3.893 1 97.12 109 PRO A N 1
ATOM 802 C CA . PRO A 1 109 ? -23.25 11.117 -3.061 1 97.12 109 PRO A CA 1
ATOM 803 C C . PRO A 1 109 ? -21.734 11.312 -3.078 1 97.12 109 PRO A C 1
ATOM 805 O O . PRO A 1 109 ? -20.984 10.344 -2.932 1 97.12 109 PRO A O 1
ATOM 808 N N . GLN A 1 110 ? -21.344 12.5 -3.328 1 97.44 110 GLN A N 1
ATOM 809 C CA . GLN A 1 110 ? -19.922 12.82 -3.379 1 97.44 110 GLN A CA 1
ATOM 810 C C . GLN A 1 110 ? -19.625 14.148 -2.691 1 97.44 110 GLN A C 1
ATOM 812 O O . GLN A 1 110 ? -20.438 15.078 -2.752 1 97.44 110 GLN A O 1
ATOM 817 N N . VAL A 1 111 ? -18.484 14.258 -2.049 1 98.56 111 VAL A N 1
ATOM 818 C CA . VAL A 1 111 ? -17.938 15.5 -1.524 1 98.56 111 VAL A CA 1
ATOM 819 C C . VAL A 1 111 ? -16.453 15.586 -1.873 1 98.56 111 VAL A C 1
ATOM 821 O O . VAL A 1 111 ? -15.727 14.594 -1.804 1 98.56 111 VAL A O 1
ATOM 824 N N . ALA A 1 112 ? -16.016 16.734 -2.307 1 98.62 112 ALA A N 1
ATOM 825 C CA . ALA A 1 112 ? -14.609 16.969 -2.621 1 98.62 112 ALA A CA 1
ATOM 826 C C . ALA A 1 112 ? -13.914 17.734 -1.503 1 98.62 112 ALA A C 1
ATOM 828 O O . ALA A 1 112 ? -14.523 18.594 -0.87 1 98.62 112 ALA A O 1
ATOM 829 N N . ILE A 1 113 ? -12.711 17.391 -1.219 1 98.75 113 ILE A N 1
ATOM 830 C CA . ILE A 1 113 ? -11.812 18.203 -0.403 1 98.75 113 ILE A CA 1
ATOM 831 C C . ILE A 1 113 ? -10.656 18.719 -1.258 1 98.75 113 ILE A C 1
ATOM 833 O O . ILE A 1 113 ? -9.906 17.922 -1.829 1 98.75 113 ILE A O 1
ATOM 837 N N . CYS A 1 114 ? -10.539 19.984 -1.383 1 97.44 114 CYS A N 1
ATOM 838 C CA . CYS A 1 114 ? -9.492 20.688 -2.133 1 97.44 114 CYS A CA 1
ATOM 839 C C . CYS A 1 114 ? -8.906 21.828 -1.318 1 97.44 114 CYS A C 1
ATOM 841 O O . CYS A 1 114 ? -9.422 22.172 -0.253 1 97.44 114 CYS A O 1
ATOM 843 N N . ARG A 1 115 ? -7.809 22.406 -1.829 1 94.81 115 ARG A N 1
ATOM 844 C CA . ARG A 1 115 ? -7.266 23.609 -1.186 1 94.81 115 ARG A CA 1
ATOM 845 C C . ARG A 1 115 ? -8.227 24.781 -1.321 1 94.81 115 ARG A C 1
ATOM 847 O O . ARG A 1 115 ? -8.383 25.578 -0.385 1 94.81 115 ARG A O 1
ATOM 854 N N . GLY A 1 116 ? -8.773 24.844 -2.498 1 93.62 116 GLY A N 1
ATOM 855 C CA . GLY A 1 116 ? -9.742 25.891 -2.812 1 93.62 116 GLY A CA 1
ATOM 856 C C . GLY A 1 116 ? -11.047 25.328 -3.365 1 93.62 116 GLY A C 1
ATOM 857 O O . GLY A 1 116 ? -11.172 24.125 -3.578 1 93.62 116 GLY A O 1
ATOM 858 N N . SER A 1 117 ? -12 26.281 -3.615 1 94.5 117 SER A N 1
ATOM 859 C CA . SER A 1 117 ? -13.328 25.844 -4.02 1 94.5 117 SER A CA 1
ATOM 860 C C . SER A 1 117 ? -13.586 26.125 -5.496 1 94.5 117 SER A C 1
ATOM 862 O O . SER A 1 117 ? -14.594 25.703 -6.051 1 94.5 117 SER A O 1
ATOM 864 N N . ASP A 1 118 ? -12.734 26.859 -6.086 1 94.38 118 ASP A N 1
ATOM 865 C CA . ASP A 1 118 ? -12.898 27.203 -7.492 1 94.38 118 ASP A CA 1
ATOM 866 C C . ASP A 1 118 ? -12.008 26.328 -8.375 1 94.38 118 ASP A C 1
ATOM 868 O O . ASP A 1 118 ? -10.938 26.75 -8.805 1 94.38 118 ASP A O 1
ATOM 872 N N . ASN A 1 119 ? -12.414 25.156 -8.719 1 94.81 119 ASN A N 1
ATOM 873 C CA . ASN A 1 119 ? -11.695 24.203 -9.547 1 94.81 119 ASN A CA 1
ATOM 874 C C . ASN A 1 119 ? -12.648 23.188 -10.188 1 94.81 119 ASN A C 1
ATOM 876 O O . ASN A 1 119 ? -13.805 23.078 -9.781 1 94.81 119 ASN A O 1
ATOM 880 N N . PRO A 1 120 ? -12.227 22.438 -11.133 1 96.25 120 PRO A N 1
ATOM 881 C CA . PRO A 1 120 ? -13.094 21.531 -11.891 1 96.25 120 PRO A CA 1
ATOM 882 C C . PRO A 1 120 ? -13.703 20.438 -11.023 1 96.25 120 PRO A C 1
ATOM 884 O O . PRO A 1 120 ? -14.859 20.047 -11.227 1 96.25 120 PRO A O 1
ATOM 887 N N . LEU A 1 121 ? -13.0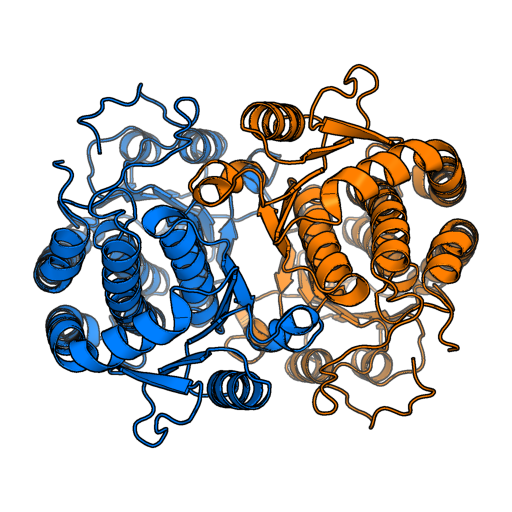08 19.938 -10.055 1 97.25 121 LEU A N 1
ATOM 888 C CA . LEU A 1 121 ? -13.531 18.875 -9.211 1 97.25 121 LEU A CA 1
ATOM 889 C C . LEU A 1 121 ? -14.68 19.391 -8.344 1 97.25 121 LEU A C 1
ATOM 891 O O . LEU A 1 121 ? -15.688 18.703 -8.18 1 97.25 121 LEU A O 1
ATOM 895 N N . ALA A 1 122 ? -14.453 20.562 -7.805 1 96.25 122 ALA A N 1
ATOM 896 C CA . ALA A 1 122 ? -15.508 21.203 -7.02 1 96.25 122 ALA A CA 1
ATOM 897 C C . ALA A 1 122 ? -16.766 21.406 -7.852 1 96.25 122 ALA A C 1
ATOM 899 O O . ALA A 1 122 ? -17.875 21.156 -7.379 1 96.25 122 ALA A O 1
ATOM 900 N N . GLU A 1 123 ? -16.578 21.828 -9.055 1 96.94 123 GLU A N 1
ATOM 901 C CA . GLU A 1 123 ? -17.703 22.031 -9.961 1 96.94 123 GLU A CA 1
ATOM 902 C C . GLU A 1 123 ? -18.422 20.719 -10.242 1 96.94 123 GLU A C 1
ATOM 904 O O . GLU A 1 123 ? -19.656 20.656 -10.227 1 96.94 123 GLU A O 1
ATOM 909 N N . LEU A 1 124 ? -17.719 19.703 -10.484 1 97.12 124 LEU A N 1
ATOM 910 C CA . LEU A 1 124 ? -18.266 18.406 -10.828 1 97.12 124 LEU A CA 1
ATOM 911 C C . LEU A 1 124 ? -19.094 17.844 -9.672 1 97.12 124 LEU A C 1
ATOM 913 O O . LEU A 1 124 ? -20.219 17.359 -9.883 1 97.12 124 LEU A O 1
ATOM 917 N N . THR A 1 125 ? -18.547 17.906 -8.422 1 96.38 125 THR A N 1
ATOM 918 C CA . THR A 1 125 ? -19.172 17.25 -7.273 1 96.38 125 THR A CA 1
ATOM 919 C C . THR A 1 125 ? -20.312 18.109 -6.723 1 96.38 125 THR A C 1
ATOM 921 O O . THR A 1 125 ? -21.266 17.594 -6.133 1 96.38 125 THR A O 1
ATOM 924 N N . GLY A 1 126 ? -20.188 19.406 -6.867 1 94.94 126 GLY A N 1
ATOM 925 C CA . GLY A 1 126 ? -21.188 20.328 -6.352 1 94.94 126 GLY A CA 1
ATOM 926 C C . GLY A 1 126 ? -21.125 20.484 -4.844 1 94.94 126 GLY A C 1
ATOM 927 O O . GLY A 1 126 ? -21.938 21.203 -4.258 1 94.94 126 GLY A O 1
ATOM 928 N N . ALA A 1 127 ? -20.328 19.766 -4.164 1 96.31 127 ALA A N 1
ATOM 929 C CA . ALA A 1 127 ? -20.062 19.812 -2.729 1 96.31 127 ALA A CA 1
ATOM 930 C C . ALA A 1 127 ? -18.562 19.766 -2.447 1 96.31 127 ALA A C 1
ATOM 932 O O . ALA A 1 127 ? -17.906 18.766 -2.699 1 96.31 127 ALA A O 1
ATOM 933 N N . VAL A 1 128 ? -18.047 20.891 -1.914 1 97.5 128 VAL A N 1
ATOM 934 C CA . VAL A 1 128 ? -16.594 20.969 -1.742 1 97.5 128 VAL A CA 1
ATOM 935 C C . VAL A 1 128 ? -16.281 21.547 -0.366 1 97.5 128 VAL A C 1
ATOM 937 O O . VAL A 1 128 ? -16.984 22.438 0.122 1 97.5 128 VAL A O 1
ATOM 940 N N . ILE A 1 129 ? -15.32 20.953 0.247 1 98.56 129 ILE A N 1
ATOM 941 C CA . ILE A 1 129 ? -14.695 21.5 1.447 1 98.56 129 ILE A CA 1
ATOM 942 C C . ILE A 1 129 ? -13.312 22.047 1.102 1 98.56 129 ILE A C 1
ATOM 944 O O . ILE A 1 129 ? -12.398 21.281 0.788 1 98.56 129 ILE A O 1
ATOM 948 N N . SER A 1 130 ? -13.211 23.328 1.177 1 97.56 130 SER A N 1
ATOM 949 C CA . SER A 1 130 ? -11.891 23.938 1.066 1 97.56 130 SER A CA 1
ATOM 950 C C . SER A 1 130 ? -11.102 23.766 2.361 1 97.56 130 SER A C 1
ATOM 952 O O . SER A 1 130 ? -11.594 24.094 3.441 1 97.56 130 SER A O 1
ATOM 954 N N . SER A 1 131 ? -9.875 23.266 2.209 1 95.94 131 SER A N 1
ATOM 955 C CA . SER A 1 131 ? -9.039 23.125 3.398 1 95.94 131 SER A CA 1
ATOM 956 C C . SER A 1 131 ? -8.453 24.469 3.822 1 95.94 131 SER A C 1
ATOM 958 O O . SER A 1 131 ? -8.047 24.641 4.973 1 95.94 131 SER A O 1
ATOM 960 N N . GLY A 1 132 ? -8.312 25.422 2.848 1 94.31 132 GLY A N 1
ATOM 961 C CA . GLY A 1 132 ? -7.773 26.734 3.143 1 94.31 132 GLY A CA 1
ATOM 962 C C . GLY A 1 132 ? -6.32 26.703 3.586 1 94.31 132 GLY A C 1
ATOM 963 O O . GLY A 1 132 ? -5.895 27.531 4.395 1 94.31 132 GLY A O 1
ATOM 964 N N . SER A 1 133 ? -5.574 25.75 3.121 1 92.44 133 SER A N 1
ATOM 965 C CA . SER A 1 133 ? -4.227 25.516 3.623 1 92.44 133 SER A CA 1
ATOM 966 C C . SER A 1 133 ? -3.252 26.562 3.113 1 92.44 133 SER A C 1
ATOM 968 O O . SER A 1 133 ? -2.172 26.75 3.682 1 92.44 133 SER A O 1
ATOM 970 N N . GLY A 1 134 ? -3.619 27.281 2.068 1 89 134 GLY A N 1
ATOM 971 C CA . GLY A 1 134 ? -2.764 28.328 1.552 1 89 134 GLY A CA 1
ATOM 972 C C . GLY A 1 134 ? -1.582 27.812 0.758 1 89 134 GLY A C 1
ATOM 973 O O . GLY A 1 134 ? -1.671 26.75 0.124 1 89 134 GLY A O 1
ATOM 974 N N . SER A 1 135 ? -0.491 28.625 0.714 1 88.44 135 SER A N 1
ATOM 975 C CA . SER A 1 135 ? 0.685 28.328 -0.094 1 88.44 135 SER A CA 1
ATOM 976 C C . SER A 1 135 ? 1.382 27.062 0.397 1 88.44 135 SER A C 1
ATOM 978 O O . SER A 1 135 ? 1.395 26.781 1.598 1 88.44 135 SER A O 1
ATOM 980 N N . ASP A 1 136 ? 1.971 26.359 -0.571 1 90.88 136 ASP A N 1
ATOM 981 C CA . ASP A 1 136 ? 2.652 25.094 -0.284 1 90.88 136 ASP A CA 1
ATOM 982 C C . ASP A 1 136 ? 3.867 24.906 -1.191 1 90.88 136 ASP A C 1
ATOM 984 O O . ASP A 1 136 ? 4.219 25.812 -1.958 1 90.88 136 ASP A O 1
ATOM 988 N N . ASN A 1 137 ? 4.578 23.859 -0.953 1 87.88 137 ASN A N 1
ATOM 989 C CA . ASN A 1 137 ? 5.668 23.422 -1.818 1 87.88 137 ASN A CA 1
ATOM 990 C C . ASN A 1 137 ? 5.27 22.203 -2.652 1 87.88 137 ASN A C 1
ATOM 992 O O . ASN A 1 137 ? 4.152 21.688 -2.525 1 87.88 137 ASN A O 1
ATOM 996 N N . GLY A 1 138 ? 6.164 21.859 -3.709 1 81.81 138 GLY A N 1
ATOM 997 C CA . GLY A 1 138 ? 5.898 20.672 -4.5 1 81.81 138 GLY A CA 1
ATOM 998 C C . GLY A 1 138 ? 5.723 19.422 -3.658 1 81.81 138 GLY A C 1
ATOM 999 O O . GLY A 1 138 ? 4.766 18.656 -3.848 1 81.81 138 GLY A O 1
ATOM 1000 N N . ALA A 1 139 ? 6.684 19.234 -2.812 1 86.75 139 ALA A N 1
ATOM 1001 C CA . ALA A 1 139 ? 6.508 18.234 -1.77 1 86.75 139 ALA A CA 1
ATOM 1002 C C . ALA A 1 139 ? 5.57 18.734 -0.676 1 86.75 139 ALA A C 1
ATOM 1004 O O . ALA A 1 139 ? 5.953 19.578 0.142 1 86.75 139 ALA A O 1
ATOM 1005 N N . SER A 1 140 ? 4.43 18.203 -0.616 1 88.69 140 SER A N 1
ATOM 1006 C CA . SER A 1 140 ? 3.312 18.828 0.093 1 88.69 140 SER A CA 1
ATOM 1007 C C . SER A 1 140 ? 3.535 18.797 1.602 1 88.69 140 SER A C 1
ATOM 1009 O O . SER A 1 140 ? 4.004 17.797 2.15 1 88.69 140 SER A O 1
ATOM 1011 N N . SER A 1 141 ? 3.309 19.938 2.227 1 94.44 141 SER A N 1
ATOM 1012 C CA . SER A 1 141 ? 3.299 20.062 3.68 1 94.44 141 SER A CA 1
ATOM 1013 C C . SER A 1 141 ? 1.969 20.625 4.176 1 94.44 141 SER A C 1
ATOM 1015 O O . SER A 1 141 ? 1.056 19.859 4.508 1 94.44 141 SER A O 1
ATOM 1017 N N . THR A 1 142 ? 1.714 21.938 3.898 1 96.38 142 THR A N 1
ATOM 1018 C CA . THR A 1 142 ? 0.471 22.562 4.344 1 96.38 142 THR A CA 1
ATOM 1019 C C . THR A 1 142 ? -0.731 21.906 3.662 1 96.38 142 THR A C 1
ATOM 1021 O O . THR A 1 142 ? -1.79 21.75 4.273 1 96.38 142 THR A O 1
ATOM 1024 N N . GLY A 1 143 ? -0.56 21.594 2.43 1 96.19 143 GLY A N 1
ATOM 1025 C CA . GLY A 1 143 ? -1.644 20.969 1.697 1 96.19 143 GLY A CA 1
ATOM 1026 C C . GLY A 1 143 ? -2.062 19.625 2.289 1 96.19 143 GLY A C 1
ATOM 1027 O O . GLY A 1 143 ? -3.258 19.359 2.422 1 96.19 143 GLY A O 1
ATOM 1028 N N . TYR A 1 144 ? -1.093 18.812 2.605 1 98.06 144 TYR A N 1
ATOM 1029 C CA . TYR A 1 144 ? -1.39 17.5 3.152 1 98.06 144 TYR A CA 1
ATOM 1030 C C . TYR A 1 144 ? -2.043 17.609 4.523 1 98.06 144 TYR A C 1
ATOM 1032 O O . TYR A 1 144 ? -3.088 17.016 4.773 1 98.06 144 TYR A O 1
ATOM 1040 N N . THR A 1 145 ? -1.476 18.406 5.445 1 98.75 145 THR A N 1
ATOM 1041 C CA . THR A 1 145 ? -2.016 18.5 6.797 1 98.75 145 THR A CA 1
ATOM 1042 C C . THR A 1 145 ? -3.367 19.203 6.797 1 98.75 145 THR A C 1
ATOM 1044 O O . THR A 1 145 ? -4.254 18.875 7.582 1 98.75 145 THR A O 1
ATOM 1047 N N . GLY A 1 146 ? -3.514 20.188 5.922 1 98.56 146 GLY A N 1
ATOM 1048 C CA . GLY A 1 146 ? -4.824 20.812 5.773 1 98.56 146 GLY A CA 1
ATOM 1049 C C . GLY A 1 146 ? -5.891 19.828 5.32 1 98.56 146 GLY A C 1
ATOM 1050 O O . GLY A 1 146 ? -7.031 19.891 5.793 1 98.56 146 GLY A O 1
ATOM 1051 N N . MET A 1 147 ? -5.555 19.016 4.363 1 98.62 147 MET A N 1
ATOM 1052 C CA . MET A 1 147 ? -6.48 17.984 3.889 1 98.62 147 MET A CA 1
ATOM 1053 C C . MET A 1 147 ? -6.848 17.016 5.012 1 98.62 147 MET A C 1
ATOM 1055 O O . MET A 1 147 ? -8.008 16.641 5.16 1 98.62 147 MET A O 1
ATOM 1059 N N . LEU A 1 148 ? -5.832 16.594 5.84 1 98.88 148 LEU A N 1
ATOM 1060 C CA . LEU A 1 148 ? -6.109 15.719 6.973 1 98.88 148 LEU A CA 1
ATOM 1061 C C . LEU A 1 148 ? -7.07 16.375 7.953 1 98.88 148 LEU A C 1
ATOM 1063 O O . LEU A 1 148 ? -7.988 15.734 8.461 1 98.88 148 LEU A O 1
ATOM 1067 N N . LEU A 1 149 ? -6.848 17.656 8.195 1 98.88 149 LEU A N 1
ATOM 1068 C CA . LEU A 1 149 ? -7.738 18.375 9.094 1 98.88 149 LEU A CA 1
ATOM 1069 C C . LEU A 1 149 ? -9.172 18.344 8.578 1 98.88 149 LEU A C 1
ATOM 1071 O O . LEU A 1 149 ? -10.102 18.047 9.336 1 98.88 149 LEU A O 1
ATOM 1075 N N . ALA A 1 150 ? -9.344 18.609 7.297 1 98.88 150 ALA A N 1
ATOM 1076 C CA . ALA A 1 150 ? -10.664 18.578 6.68 1 98.88 150 ALA A CA 1
ATOM 1077 C C . ALA A 1 150 ? -11.281 17.188 6.762 1 98.88 150 ALA A C 1
ATOM 1079 O O . ALA A 1 150 ? -12.477 17.047 7.043 1 98.88 150 ALA A O 1
ATOM 1080 N N . ILE A 1 151 ? -10.516 16.172 6.555 1 98.94 151 ILE A N 1
ATOM 1081 C CA . ILE A 1 151 ? -10.953 14.789 6.629 1 98.94 151 ILE A CA 1
ATOM 1082 C C . ILE A 1 151 ? -11.453 14.477 8.039 1 98.94 151 ILE A C 1
ATOM 1084 O O . ILE A 1 151 ? -12.508 13.875 8.219 1 98.94 151 ILE A O 1
ATOM 1088 N N . GLY A 1 152 ? -10.633 14.883 9.047 1 98.88 152 GLY A N 1
ATOM 1089 C CA . GLY A 1 152 ? -11.031 14.633 10.422 1 98.88 152 GLY A CA 1
ATOM 1090 C C . GLY A 1 152 ? -12.398 15.203 10.758 1 98.88 152 GLY A C 1
ATOM 1091 O O . GLY A 1 152 ? -13.266 14.492 11.273 1 98.88 152 GLY A O 1
ATOM 1092 N N . LEU A 1 153 ? -12.594 16.453 10.406 1 98.81 153 LEU A N 1
ATOM 1093 C CA . LEU A 1 153 ? -13.852 17.141 10.703 1 98.81 153 LEU A CA 1
ATOM 1094 C C . LEU A 1 153 ? -15 16.531 9.898 1 98.81 153 LEU A C 1
ATOM 1096 O O . LEU A 1 153 ? -16.109 16.359 10.422 1 98.81 153 LEU A O 1
ATOM 1100 N N . LEU A 1 154 ? -14.773 16.172 8.656 1 98.81 154 LEU A N 1
ATOM 1101 C CA . LEU A 1 154 ? -15.797 15.57 7.82 1 98.81 154 LEU A CA 1
ATOM 1102 C C . LEU A 1 154 ? -16.234 14.219 8.383 1 98.81 154 LEU A C 1
ATOM 1104 O O . LEU A 1 154 ? -17.422 13.922 8.445 1 98.81 154 LEU A O 1
ATOM 1108 N N . CYS A 1 155 ? -15.234 13.367 8.742 1 98.56 155 CYS A N 1
ATOM 1109 C CA . CYS A 1 155 ? -15.539 12.047 9.281 1 98.56 155 CYS A CA 1
ATOM 1110 C C . CYS A 1 155 ? -16.422 12.141 10.516 1 98.56 155 CYS A C 1
ATOM 1112 O O . CYS A 1 155 ? -17.391 11.383 10.656 1 98.56 155 CYS A O 1
ATOM 1114 N N . GLU A 1 156 ? -16.094 13.109 11.398 1 98.44 156 GLU A N 1
ATOM 1115 C CA . GLU A 1 156 ? -16.875 13.297 12.617 1 98.44 156 GLU A CA 1
ATOM 1116 C C . GLU A 1 156 ? -18.297 13.727 12.305 1 98.44 156 GLU A C 1
ATOM 1118 O O . GLU A 1 156 ? -19.25 13.273 12.945 1 98.44 156 GLU A O 1
ATOM 1123 N N . ARG A 1 157 ? -18.438 14.555 11.297 1 98.19 157 ARG A N 1
ATOM 1124 C CA . ARG A 1 157 ? -19.766 14.992 10.867 1 98.19 157 ARG A CA 1
ATOM 1125 C C . ARG A 1 157 ? -20.562 13.836 10.266 1 98.19 157 ARG A C 1
ATOM 1127 O O . ARG A 1 157 ? -21.75 13.672 10.555 1 98.19 157 ARG A O 1
ATOM 1134 N N . ILE A 1 158 ? -19.953 13.023 9.406 1 97.94 158 ILE A N 1
ATOM 1135 C CA . ILE A 1 158 ? -20.609 11.883 8.781 1 97.94 158 ILE A CA 1
ATOM 1136 C C . ILE A 1 158 ? -21.047 10.883 9.859 1 97.94 158 ILE A C 1
ATOM 1138 O O . ILE A 1 158 ? -22.156 10.352 9.805 1 97.94 158 ILE A O 1
ATOM 1142 N N . ALA A 1 159 ? -20.188 10.672 10.844 1 96.81 159 ALA A N 1
ATOM 1143 C CA . ALA A 1 159 ? -20.453 9.688 11.891 1 96.81 159 ALA A CA 1
ATOM 1144 C C . ALA A 1 159 ? -21.438 10.219 12.922 1 96.81 159 ALA A C 1
ATOM 1146 O O . ALA A 1 159 ? -21.984 9.453 13.719 1 96.81 159 ALA A O 1
ATOM 1147 N N . GLY A 1 160 ? -21.641 11.547 12.977 1 96.81 160 GLY A N 1
ATOM 1148 C CA . GLY A 1 160 ? -22.578 12.156 13.914 1 96.81 160 GLY A CA 1
ATOM 1149 C C . GLY A 1 160 ? -22.062 12.148 15.344 1 96.81 160 GLY A C 1
ATOM 1150 O O . GLY A 1 160 ? -22.844 11.945 16.281 1 96.81 160 GLY A O 1
ATOM 1151 N N . VAL A 1 161 ? -20.734 12.289 15.469 1 96.75 161 VAL A N 1
ATOM 1152 C CA . VAL A 1 161 ? -20.156 12.297 16.812 1 96.75 161 VAL A CA 1
ATOM 1153 C C . VAL A 1 161 ? -19.781 13.719 17.203 1 96.75 161 VAL A C 1
ATOM 1155 O O . VAL A 1 161 ? -19.719 14.609 16.344 1 96.75 161 VAL A O 1
ATOM 1158 N N . THR A 1 162 ? -19.547 13.93 18.5 1 95.94 162 THR A N 1
ATOM 1159 C CA . THR A 1 162 ? -19.047 15.219 18.984 1 95.94 162 THR A CA 1
ATOM 1160 C C . THR A 1 162 ? -17.656 15.508 18.453 1 95.94 162 THR A C 1
ATOM 1162 O O . THR A 1 162 ? -16.781 14.625 18.453 1 95.94 162 THR A O 1
ATOM 1165 N N . SER A 1 163 ? -17.484 16.656 18 1 96.25 163 SER A N 1
ATOM 1166 C CA . SER A 1 163 ? -16.203 17.047 17.438 1 96.25 163 SER A CA 1
ATOM 1167 C C . SER A 1 163 ? -15.086 16.906 18.469 1 96.25 163 SER A C 1
ATOM 1169 O O . SER A 1 163 ? -15.266 17.25 19.641 1 96.25 163 SER A O 1
ATOM 1171 N N . PHE A 1 164 ? -13.984 16.375 18 1 97.88 164 PHE A N 1
ATOM 1172 C CA . PHE A 1 164 ? -12.789 16.219 18.812 1 97.88 164 PHE A CA 1
ATOM 1173 C C . PHE A 1 164 ? -12.328 17.562 19.359 1 97.88 164 PHE A C 1
ATOM 1175 O O . PHE A 1 164 ? -12.016 18.469 18.594 1 97.88 164 PHE A O 1
ATOM 1182 N N . ALA A 1 165 ? -12.219 17.75 20.656 1 96.56 165 ALA A N 1
ATOM 1183 C CA . ALA A 1 165 ? -11.914 19.016 21.297 1 96.56 165 ALA A CA 1
ATOM 1184 C C . ALA A 1 165 ? -10.484 19.453 21 1 96.56 165 ALA A C 1
ATOM 1186 O O . ALA A 1 165 ? -10.188 20.656 21 1 96.56 165 ALA A O 1
ATOM 1187 N N . GLY A 1 166 ? -9.664 18.5 20.703 1 97.88 166 GLY A N 1
ATOM 1188 C CA . GLY A 1 166 ? -8.25 18.781 20.5 1 97.88 166 GLY A CA 1
ATOM 1189 C C . GLY A 1 166 ? -7.965 19.5 19.188 1 97.88 166 GLY A C 1
ATOM 1190 O O . GLY A 1 166 ? -6.848 19.984 18.969 1 97.88 166 GLY A O 1
ATOM 1191 N N . TRP A 1 167 ? -9.016 19.641 18.297 1 98.62 167 TRP A N 1
ATOM 1192 C CA . TRP A 1 167 ? -8.797 20.375 17.062 1 98.62 167 TRP A CA 1
ATOM 1193 C C . TRP A 1 167 ? -8.367 21.812 17.344 1 98.62 167 TRP A C 1
ATOM 1195 O O . TRP A 1 167 ? -7.52 22.359 16.641 1 98.62 167 TRP A O 1
ATOM 1205 N N . GLU A 1 168 ? -8.906 22.422 18.391 1 97.81 168 GLU A N 1
ATOM 1206 C CA . GLU A 1 168 ? -8.609 23.812 18.719 1 97.81 168 GLU A CA 1
ATOM 1207 C C . GLU A 1 168 ? -7.156 23.984 19.156 1 97.81 168 GLU A C 1
ATOM 1209 O O . GLU A 1 168 ? -6.562 25.031 18.969 1 97.81 168 GLU A O 1
ATOM 1214 N N . ARG A 1 169 ? -6.59 22.984 19.688 1 98.06 169 ARG A N 1
ATOM 1215 C CA . ARG A 1 169 ? -5.23 23.047 20.219 1 98.06 169 ARG A CA 1
ATOM 1216 C C . ARG A 1 169 ? -4.215 22.625 19.172 1 98.06 169 ARG A C 1
ATOM 1218 O O . ARG A 1 169 ? -3.018 22.875 19.312 1 98.06 169 ARG A O 1
ATOM 1225 N N . LEU A 1 170 ? -4.684 22.016 18.125 1 98.69 170 LEU A N 1
ATOM 1226 C CA . LEU A 1 170 ? -3.816 21.375 17.141 1 98.69 170 LEU A CA 1
ATOM 1227 C C . LEU A 1 170 ? -2.809 22.375 16.578 1 98.69 170 LEU A C 1
ATOM 1229 O O . LEU A 1 170 ? -1.613 22.078 16.5 1 98.69 170 LEU A O 1
ATOM 1233 N N . PRO A 1 171 ? -3.215 23.656 16.203 1 98.75 171 PRO A N 1
ATOM 1234 C CA . PRO A 1 171 ? -2.229 24.609 15.688 1 98.75 171 PRO A CA 1
ATOM 1235 C C . PRO A 1 171 ? -1.104 24.891 16.688 1 98.75 171 PRO A C 1
ATOM 1237 O O . PRO A 1 171 ? 0.068 24.922 16.297 1 98.75 171 PRO A O 1
ATOM 1240 N N . SER A 1 172 ? -1.46 25.047 17.922 1 98.69 172 SER A N 1
ATOM 1241 C CA . SER A 1 172 ? -0.456 25.312 18.953 1 98.69 172 SER A CA 1
ATOM 1242 C C . SER A 1 172 ? 0.445 24.109 19.172 1 98.69 172 SER A C 1
ATOM 1244 O O . SER A 1 172 ? 1.644 24.25 19.422 1 98.69 172 SER A O 1
ATOM 1246 N N . VAL A 1 173 ? -0.107 22.906 19.125 1 98.81 173 VAL A N 1
ATOM 1247 C CA . VAL A 1 173 ? 0.661 21.672 19.281 1 98.81 173 VAL A CA 1
ATOM 1248 C C . VAL A 1 173 ? 1.664 21.531 18.141 1 98.81 173 VAL A C 1
ATOM 1250 O O . VAL A 1 173 ? 2.807 21.125 18.359 1 98.81 173 VAL A O 1
ATOM 1253 N N . VAL A 1 174 ? 1.247 21.859 16.938 1 98.88 174 VAL A N 1
ATOM 1254 C CA . VAL A 1 174 ? 2.131 21.797 15.781 1 98.88 174 VAL A CA 1
ATOM 1255 C C . VAL A 1 174 ? 3.246 22.828 15.938 1 98.88 174 VAL A C 1
ATOM 1257 O O . VAL A 1 174 ? 4.406 22.547 15.625 1 98.88 174 VAL A O 1
ATOM 1260 N N . ALA A 1 175 ? 2.871 24.031 16.422 1 98.81 175 ALA A N 1
ATOM 1261 C CA . ALA A 1 175 ? 3.889 25.047 16.672 1 98.81 175 ALA A CA 1
ATOM 1262 C C . ALA A 1 175 ? 4.926 24.547 17.672 1 98.81 175 ALA A C 1
ATOM 1264 O O . ALA A 1 175 ? 6.129 24.734 17.469 1 98.81 175 ALA A O 1
ATOM 1265 N N . GLU A 1 176 ? 4.465 23.953 18.719 1 98.44 176 GLU A N 1
ATOM 1266 C CA . GLU A 1 176 ? 5.348 23.391 19.734 1 98.44 176 GLU A CA 1
ATOM 1267 C C . GLU A 1 176 ? 6.227 22.297 19.141 1 98.44 176 GLU A C 1
ATOM 1269 O O . GLU A 1 176 ? 7.414 22.203 19.469 1 98.44 176 GLU A O 1
ATOM 1274 N N . THR A 1 177 ? 5.68 21.438 18.328 1 98.75 177 THR A N 1
ATOM 1275 C CA . THR A 1 177 ? 6.406 20.344 17.688 1 98.75 177 THR A CA 1
ATOM 1276 C C . THR A 1 177 ? 7.539 20.891 16.828 1 98.75 177 THR A C 1
ATOM 1278 O O . THR A 1 177 ? 8.664 20.391 16.875 1 98.75 177 THR A O 1
ATOM 1281 N N . LEU A 1 178 ? 7.262 21.969 16.031 1 98.69 178 LEU A N 1
ATOM 1282 C CA . LEU A 1 178 ? 8.258 22.562 15.164 1 98.69 178 LEU A CA 1
ATOM 1283 C C . LEU A 1 178 ? 9.445 23.094 15.977 1 98.69 178 LEU A C 1
ATOM 1285 O O . LEU A 1 178 ? 10.586 23.062 15.508 1 98.69 178 LEU A O 1
ATOM 1289 N N . GLN A 1 179 ? 9.148 23.484 17.156 1 98.25 179 GLN A N 1
ATOM 1290 C CA . GLN A 1 179 ? 10.195 24.062 18 1 98.25 179 GLN A CA 1
ATOM 1291 C C . GLN A 1 179 ? 10.945 22.984 18.766 1 98.25 179 GLN A C 1
ATOM 1293 O O . GLN A 1 179 ? 12.172 22.984 18.812 1 98.25 179 GLN A O 1
ATOM 1298 N N . SER A 1 180 ? 10.234 22.062 19.297 1 97.88 180 SER A N 1
ATOM 1299 C CA . SER A 1 180 ? 10.812 21.109 20.25 1 97.88 180 SER A CA 1
ATOM 1300 C C . SER A 1 180 ? 11.57 20 19.547 1 97.88 180 SER A C 1
ATOM 1302 O O . SER A 1 180 ? 12.398 19.312 20.156 1 97.88 180 SER A O 1
ATOM 1304 N N . THR A 1 181 ? 11.359 19.812 18.203 1 97.88 181 THR A N 1
ATOM 1305 C CA . THR A 1 181 ? 11.93 18.641 17.547 1 97.88 181 THR A CA 1
ATOM 1306 C C . THR A 1 181 ? 13.164 19.031 16.719 1 97.88 181 THR A C 1
ATOM 1308 O O . THR A 1 181 ? 13.781 18.172 16.094 1 97.88 181 THR A O 1
ATOM 1311 N N . VAL A 1 182 ? 13.57 20.297 16.781 1 98.38 182 VAL A N 1
ATOM 1312 C CA . VAL A 1 182 ? 14.617 20.812 15.906 1 98.38 182 VAL A CA 1
ATOM 1313 C C . VAL A 1 182 ? 15.875 19.953 16.031 1 98.38 182 VAL A C 1
ATOM 1315 O O . VAL A 1 182 ? 16.406 19.469 15.039 1 98.38 182 VAL A O 1
ATOM 1318 N N . GLN A 1 183 ? 16.375 19.719 17.203 1 98.19 183 GLN A N 1
ATOM 1319 C CA . GLN A 1 183 ? 17.641 19.016 17.422 1 98.19 183 GLN A CA 1
ATOM 1320 C C . GLN A 1 183 ? 17.516 17.531 17.078 1 98.19 183 GLN A C 1
ATOM 1322 O O . GLN A 1 183 ? 18.391 16.969 16.422 1 98.19 183 GLN A O 1
ATOM 1327 N N . ALA A 1 184 ? 16.438 16.906 17.547 1 98.44 184 ALA A N 1
ATOM 1328 C CA . ALA A 1 184 ? 16.234 15.492 17.281 1 98.44 184 ALA A CA 1
ATOM 1329 C C . ALA A 1 184 ? 16.047 15.242 15.781 1 98.44 184 ALA A C 1
ATOM 1331 O O . ALA A 1 184 ? 16.516 14.219 15.258 1 98.44 184 ALA A O 1
ATOM 1332 N N . ALA A 1 185 ? 15.367 16.141 15.125 1 98.62 185 ALA A N 1
ATOM 1333 C CA . ALA A 1 185 ? 15.18 16.031 13.68 1 98.62 185 ALA A CA 1
ATOM 1334 C C . ALA A 1 185 ? 16.516 16.109 12.945 1 98.62 185 ALA A C 1
ATOM 1336 O O . ALA A 1 185 ? 16.766 15.367 12 1 98.62 185 ALA A O 1
ATOM 1337 N N . LYS A 1 186 ? 17.328 17.031 13.367 1 98.44 186 LYS A N 1
ATOM 1338 C CA . LYS A 1 186 ? 18.641 17.172 12.758 1 98.44 186 LYS A CA 1
ATOM 1339 C C . LYS A 1 186 ? 19.469 15.898 12.953 1 98.44 186 LYS A C 1
ATOM 1341 O O . LYS A 1 186 ? 20.125 15.422 12.023 1 98.44 186 LYS A O 1
ATOM 1346 N N . ALA A 1 187 ? 19.422 15.352 14.141 1 98.38 187 ALA A N 1
ATOM 1347 C CA . ALA A 1 187 ? 20.141 14.117 14.422 1 98.38 187 ALA A CA 1
ATOM 1348 C C . ALA A 1 187 ? 19.641 12.969 13.547 1 98.38 187 ALA A C 1
ATOM 1350 O O . ALA A 1 187 ? 20.438 12.188 13.031 1 98.38 187 ALA A O 1
ATOM 1351 N N . ALA A 1 188 ? 18.375 12.883 13.406 1 98.81 188 ALA A N 1
ATOM 1352 C CA . ALA A 1 188 ? 17.781 11.867 12.547 1 98.81 188 ALA A CA 1
ATOM 1353 C C . ALA A 1 188 ? 18.234 12.039 11.102 1 98.81 188 ALA A C 1
ATOM 1355 O O . ALA A 1 188 ? 18.625 11.07 10.445 1 98.81 188 ALA A O 1
ATOM 1356 N N . ALA A 1 189 ? 18.156 13.266 10.633 1 98.75 189 ALA A N 1
ATOM 1357 C CA . ALA A 1 189 ? 18.562 13.555 9.258 1 98.75 189 ALA A CA 1
ATOM 1358 C C . ALA A 1 189 ? 20.016 13.172 9.023 1 98.75 189 ALA A C 1
ATOM 1360 O O . ALA A 1 189 ? 20.344 12.602 7.98 1 98.75 189 ALA A O 1
ATOM 1361 N N . ASP A 1 190 ? 20.875 13.5 9.953 1 98.12 190 ASP A N 1
ATOM 1362 C CA . ASP A 1 190 ? 22.312 13.211 9.836 1 98.12 190 ASP A CA 1
ATOM 1363 C C . ASP A 1 190 ? 22.547 11.711 9.734 1 98.12 190 ASP A C 1
ATOM 1365 O O . ASP A 1 190 ? 23.469 11.273 9.039 1 98.12 190 ASP A O 1
ATOM 1369 N N . SER A 1 191 ? 21.703 10.945 10.391 1 97.62 191 SER A N 1
ATOM 1370 C CA . SER A 1 191 ? 21.859 9.492 10.398 1 97.62 191 SER A CA 1
ATOM 1371 C C . SER A 1 191 ? 21.312 8.867 9.125 1 97.62 191 SER A C 1
ATOM 1373 O O . SER A 1 191 ? 21.766 7.812 8.688 1 97.62 191 SER A O 1
ATOM 1375 N N . LEU A 1 192 ? 20.344 9.516 8.477 1 98.44 192 LEU A N 1
ATOM 1376 C CA . LEU A 1 192 ? 19.594 8.891 7.402 1 98.44 192 LEU A CA 1
ATOM 1377 C C . LEU A 1 192 ? 20.094 9.359 6.039 1 98.44 192 LEU A C 1
ATOM 1379 O O . LEU A 1 192 ? 19.828 8.719 5.023 1 98.44 192 LEU A O 1
ATOM 1383 N N . ARG A 1 193 ? 20.812 10.484 5.949 1 95.19 193 ARG A N 1
ATOM 1384 C CA . ARG A 1 193 ? 21.062 11.195 4.695 1 95.19 193 ARG A CA 1
ATOM 1385 C C . ARG A 1 193 ? 21.938 10.367 3.764 1 95.19 193 ARG A C 1
ATOM 1387 O O . ARG A 1 193 ? 21.938 10.57 2.549 1 95.19 193 ARG A O 1
ATOM 1394 N N . GLU A 1 194 ? 22.719 9.375 4.309 1 94.5 194 GLU A N 1
ATOM 1395 C CA . GLU A 1 194 ? 23.625 8.602 3.465 1 94.5 194 GLU A CA 1
ATOM 1396 C C . GLU A 1 194 ? 23.016 7.254 3.084 1 94.5 194 GLU A C 1
ATOM 1398 O O . GLU A 1 194 ? 23.641 6.461 2.379 1 94.5 194 GLU A O 1
ATOM 1403 N N . CYS A 1 195 ? 21.828 7.004 3.549 1 97.12 195 CYS A N 1
ATOM 1404 C CA . CYS A 1 195 ? 21.172 5.73 3.256 1 97.12 195 CYS A CA 1
ATOM 1405 C C . CYS A 1 195 ? 20.797 5.637 1.785 1 97.12 195 CYS A C 1
ATOM 1407 O O . CYS A 1 195 ? 20.406 6.637 1.179 1 97.12 195 CYS A O 1
ATOM 1409 N N . SER A 1 196 ? 20.906 4.441 1.228 1 96.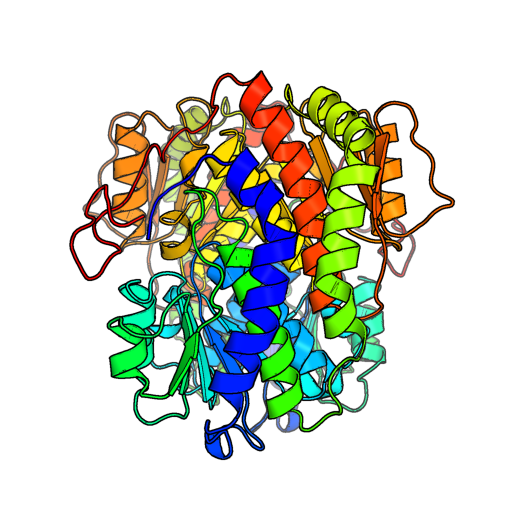25 196 SER A N 1
ATOM 1410 C CA . SER A 1 196 ? 20.531 4.211 -0.167 1 96.25 196 SER A CA 1
ATOM 1411 C C . SER A 1 196 ? 19.031 4.023 -0.321 1 96.25 196 SER A C 1
ATOM 1413 O O . SER A 1 196 ? 18.5 4.145 -1.425 1 96.25 196 SER A O 1
ATOM 1415 N N . SER A 1 197 ? 18.375 3.707 0.737 1 98.06 197 SER A N 1
ATOM 1416 C CA . SER A 1 197 ? 16.922 3.549 0.807 1 98.06 197 SER A CA 1
ATOM 1417 C C . SER A 1 197 ? 16.422 3.732 2.232 1 98.06 197 SER A C 1
ATOM 1419 O O . SER A 1 197 ? 17.188 3.617 3.191 1 98.06 197 SER A O 1
ATOM 1421 N N . ILE A 1 198 ? 15.164 4.074 2.361 1 98.81 198 ILE A N 1
ATOM 1422 C CA . ILE A 1 198 ? 14.586 4.277 3.686 1 98.81 198 ILE A CA 1
ATOM 1423 C C . ILE A 1 198 ? 13.203 3.641 3.748 1 98.81 198 ILE A C 1
ATOM 1425 O O . ILE A 1 198 ? 12.336 3.951 2.928 1 98.81 198 ILE A O 1
ATOM 1429 N N . ASP A 1 199 ? 13 2.727 4.668 1 98.81 199 ASP A N 1
ATOM 1430 C CA . ASP A 1 199 ? 11.672 2.193 4.957 1 98.81 199 ASP A CA 1
ATOM 1431 C C . ASP A 1 199 ? 10.992 2.984 6.074 1 98.81 199 ASP A C 1
ATOM 1433 O O . ASP A 1 199 ? 11.641 3.359 7.055 1 98.81 199 ASP A O 1
ATOM 1437 N N . LEU A 1 200 ? 9.758 3.27 5.887 1 98.94 200 LEU A N 1
ATOM 1438 C CA . LEU A 1 200 ? 8.945 3.893 6.926 1 98.94 200 LEU A CA 1
ATOM 1439 C C . LEU A 1 200 ? 7.84 2.951 7.391 1 98.94 200 LEU A C 1
ATOM 1441 O O . LEU A 1 200 ? 7.207 2.277 6.574 1 98.94 200 LEU A O 1
ATOM 1445 N N . VAL A 1 201 ? 7.637 2.895 8.719 1 98.81 201 VAL A N 1
ATOM 1446 C CA . VAL A 1 201 ? 6.77 1.87 9.289 1 98.81 201 VAL A CA 1
ATOM 1447 C C . VAL A 1 201 ? 5.766 2.514 10.242 1 98.81 201 VAL A C 1
ATOM 1449 O O . VAL A 1 201 ? 6.121 3.408 11.016 1 98.81 201 VAL A O 1
ATOM 1452 N N . GLY A 1 202 ? 4.543 2.09 10.156 1 98.62 202 GLY A N 1
ATOM 1453 C CA . GLY A 1 202 ? 3.498 2.504 11.078 1 98.62 202 GLY A CA 1
ATOM 1454 C C . GLY A 1 202 ? 2.234 1.673 10.961 1 98.62 202 GLY A C 1
ATOM 1455 O O . GLY A 1 202 ? 2.135 0.808 10.086 1 98.62 202 GLY A O 1
ATOM 1456 N N . ALA A 1 203 ? 1.247 1.921 11.844 1 97.19 203 ALA A N 1
ATOM 1457 C CA . ALA A 1 203 ? -0.025 1.205 11.875 1 97.19 203 ALA A CA 1
ATOM 1458 C C . ALA A 1 203 ? -1.202 2.174 11.805 1 97.19 203 ALA A C 1
ATOM 1460 O O . ALA A 1 203 ? -1.11 3.307 12.281 1 97.19 203 ALA A O 1
ATOM 1461 N N . GLY A 1 204 ? -2.348 1.688 11.227 1 94.31 204 GLY A N 1
ATOM 1462 C CA . GLY A 1 204 ? -3.516 2.551 11.133 1 94.31 204 GLY A CA 1
ATOM 1463 C C . GLY A 1 204 ? -3.234 3.854 10.406 1 94.31 204 GLY A C 1
ATOM 1464 O O . GLY A 1 204 ? -2.713 3.85 9.289 1 94.31 204 GLY A O 1
ATOM 1465 N N . ALA A 1 205 ? -3.568 4.98 11.07 1 96.5 205 ALA A N 1
ATOM 1466 C CA . ALA A 1 205 ? -3.244 6.285 10.5 1 96.5 205 ALA A CA 1
ATOM 1467 C C . ALA A 1 205 ? -1.734 6.461 10.359 1 96.5 205 ALA A C 1
ATOM 1469 O O . ALA A 1 205 ? -1.265 7.137 9.438 1 96.5 205 ALA A O 1
ATOM 1470 N N . GLY A 1 206 ? -1.008 5.781 11.227 1 97.69 206 GLY A N 1
ATOM 1471 C CA . GLY A 1 206 ? 0.443 5.805 11.141 1 97.69 206 GLY A CA 1
ATOM 1472 C C . GLY A 1 206 ? 0.976 5.133 9.891 1 97.69 206 GLY A C 1
ATOM 1473 O O . GLY A 1 206 ? 2.025 5.516 9.367 1 97.69 206 GLY A O 1
ATOM 1474 N N . PHE A 1 207 ? 0.256 4.09 9.414 1 98.25 207 PHE A N 1
ATOM 1475 C CA . PHE A 1 207 ? 0.641 3.451 8.164 1 98.25 207 PHE A CA 1
ATOM 1476 C C . PHE A 1 207 ? 0.532 4.43 7.004 1 98.25 207 PHE A C 1
ATOM 1478 O O . PHE A 1 207 ? 1.409 4.477 6.137 1 98.25 207 PHE A O 1
ATOM 1485 N N . ALA A 1 208 ? -0.55 5.195 7.008 1 98.31 208 ALA A N 1
ATOM 1486 C CA . ALA A 1 208 ? -0.716 6.238 5.996 1 98.31 208 ALA A CA 1
ATOM 1487 C C . ALA A 1 208 ? 0.373 7.301 6.117 1 98.31 208 ALA A C 1
ATOM 1489 O O . ALA A 1 208 ? 0.888 7.789 5.109 1 98.31 208 ALA A O 1
ATOM 1490 N N . THR A 1 209 ? 0.737 7.645 7.34 1 98.75 209 THR A N 1
ATOM 1491 C CA . THR A 1 209 ? 1.808 8.602 7.59 1 98.75 209 THR A CA 1
ATOM 1492 C C . THR A 1 209 ? 3.137 8.086 7.051 1 98.75 209 THR A C 1
ATOM 1494 O O . THR A 1 209 ? 3.912 8.836 6.461 1 98.75 209 THR A O 1
ATOM 1497 N N . ALA A 1 210 ? 3.357 6.797 7.258 1 98.88 210 ALA A N 1
ATOM 1498 C CA . ALA A 1 210 ? 4.547 6.164 6.699 1 98.88 210 ALA A CA 1
ATOM 1499 C C . ALA A 1 210 ? 4.566 6.285 5.176 1 98.88 210 ALA A C 1
ATOM 1501 O O . ALA A 1 210 ? 5.605 6.582 4.586 1 98.88 210 ALA A O 1
ATOM 1502 N N . GLY A 1 211 ? 3.432 6.027 4.574 1 98.56 211 GLY A N 1
ATOM 1503 C CA . GLY A 1 211 ? 3.324 6.176 3.131 1 98.56 211 GLY A CA 1
ATOM 1504 C C . GLY A 1 211 ? 3.602 7.59 2.658 1 98.56 211 GLY A C 1
ATOM 1505 O O . GLY A 1 211 ? 4.352 7.793 1.7 1 98.56 211 GLY A O 1
ATOM 1506 N N . GLU A 1 212 ? 3 8.57 3.318 1 98.44 212 GLU A N 1
ATOM 1507 C CA . GLU A 1 212 ? 3.24 9.969 2.973 1 98.44 212 GLU A CA 1
ATOM 1508 C C . GLU A 1 212 ? 4.703 10.344 3.186 1 98.44 212 GLU A C 1
ATOM 1510 O O . GLU A 1 212 ? 5.281 11.094 2.393 1 98.44 212 GLU A O 1
ATOM 1515 N N . GLY A 1 213 ? 5.262 9.867 4.262 1 98.75 213 GLY A N 1
ATOM 1516 C CA . GLY A 1 213 ? 6.676 10.102 4.5 1 98.75 213 GLY A CA 1
ATOM 1517 C C . GLY A 1 213 ? 7.559 9.586 3.379 1 98.75 213 GLY A C 1
ATOM 1518 O O . GLY A 1 213 ? 8.516 10.258 2.977 1 98.75 213 GLY A O 1
ATOM 1519 N N . ALA A 1 214 ? 7.258 8.367 2.939 1 98.62 214 ALA A N 1
ATOM 1520 C CA . ALA A 1 214 ? 8.008 7.809 1.816 1 98.62 214 ALA A CA 1
ATOM 1521 C C . ALA A 1 214 ? 7.906 8.711 0.59 1 98.62 214 ALA A C 1
ATOM 1523 O O . ALA A 1 214 ? 8.906 8.945 -0.096 1 98.62 214 ALA A O 1
ATOM 1524 N N . MET A 1 215 ? 6.703 9.242 0.361 1 96.94 215 MET A N 1
ATOM 1525 C CA . MET A 1 215 ? 6.504 10.156 -0.762 1 96.94 215 MET A CA 1
ATOM 1526 C C . MET A 1 215 ? 7.363 11.406 -0.609 1 96.94 215 MET A C 1
ATOM 1528 O O . MET A 1 215 ? 8.039 11.82 -1.552 1 96.94 215 MET A O 1
ATOM 1532 N N . LEU A 1 216 ? 7.406 11.969 0.532 1 96.62 216 LEU A N 1
ATOM 1533 C CA . LEU A 1 216 ? 8.164 13.188 0.793 1 96.62 216 LEU A CA 1
ATOM 1534 C C . LEU A 1 216 ? 9.656 12.961 0.572 1 96.62 216 LEU A C 1
ATOM 1536 O O . LEU A 1 216 ? 10.328 13.789 -0.049 1 96.62 216 LEU A O 1
ATOM 1540 N N . ILE A 1 217 ? 10.148 11.867 1.086 1 97.81 217 ILE A N 1
ATOM 1541 C CA . ILE A 1 217 ? 11.57 11.562 0.981 1 97.81 217 ILE A CA 1
ATOM 1542 C C . ILE A 1 217 ? 11.945 11.359 -0.484 1 97.81 217 ILE A C 1
ATOM 1544 O O . ILE A 1 217 ? 12.984 11.852 -0.939 1 97.81 217 ILE A O 1
ATOM 1548 N N . ARG A 1 218 ? 11.078 10.672 -1.229 1 96.94 218 ARG A N 1
ATOM 1549 C CA . ARG A 1 218 ? 11.352 10.445 -2.645 1 96.94 218 ARG A CA 1
ATOM 1550 C C . ARG A 1 218 ? 11.336 11.758 -3.422 1 96.94 218 ARG A C 1
ATOM 1552 O O . ARG A 1 218 ? 12.172 11.969 -4.305 1 96.94 218 ARG A O 1
ATOM 1559 N N . GLU A 1 219 ? 10.445 12.633 -3.082 1 94.56 219 GLU A N 1
ATOM 1560 C CA . GLU A 1 219 ? 10.242 13.867 -3.834 1 94.56 219 GLU A CA 1
ATOM 1561 C C . GLU A 1 219 ? 11.289 14.914 -3.461 1 94.56 219 GLU A C 1
ATOM 1563 O O . GLU A 1 219 ? 11.82 15.602 -4.332 1 94.56 219 GLU A O 1
ATOM 1568 N N . ALA A 1 220 ? 11.578 15.016 -2.172 1 94.31 220 ALA A N 1
ATOM 1569 C CA . ALA A 1 220 ? 12.352 16.156 -1.678 1 94.31 220 ALA A CA 1
ATOM 1570 C C . ALA A 1 220 ? 13.828 15.797 -1.563 1 94.31 220 ALA A C 1
ATOM 1572 O O . ALA A 1 220 ? 14.695 16.672 -1.668 1 94.31 220 ALA A O 1
ATOM 1573 N N . VAL A 1 221 ? 14.125 14.5 -1.335 1 95.5 221 VAL A N 1
ATOM 1574 C CA . VAL A 1 221 ? 15.5 14.117 -1.023 1 95.5 221 VAL A CA 1
ATOM 1575 C C . VAL A 1 221 ? 16.031 13.156 -2.092 1 95.5 221 VAL A C 1
ATOM 1577 O O . VAL A 1 221 ? 17.234 12.906 -2.168 1 95.5 221 VAL A O 1
ATOM 1580 N N . ARG A 1 222 ? 15.18 12.594 -2.914 1 95.56 222 ARG A N 1
ATOM 1581 C CA . ARG A 1 222 ? 15.508 11.711 -4.023 1 95.56 222 ARG A CA 1
ATOM 1582 C C . ARG A 1 222 ? 16.141 10.414 -3.52 1 95.56 222 ARG A C 1
ATOM 1584 O O . ARG A 1 222 ? 17.078 9.898 -4.129 1 95.56 222 ARG A O 1
ATOM 1591 N N . ILE A 1 223 ? 15.727 9.945 -2.389 1 97.19 223 ILE A N 1
ATOM 1592 C CA . ILE A 1 223 ? 16.078 8.633 -1.864 1 97.19 223 ILE A CA 1
ATOM 1593 C C . ILE A 1 223 ? 14.891 7.684 -2.006 1 97.19 223 ILE A C 1
ATOM 1595 O O . ILE A 1 223 ? 13.773 8.016 -1.608 1 97.19 223 ILE A O 1
ATOM 1599 N N . PRO A 1 224 ? 15.117 6.48 -2.666 1 98.06 224 PRO A N 1
ATOM 1600 C CA . PRO A 1 224 ? 14.039 5.492 -2.66 1 98.06 224 PRO A CA 1
ATOM 1601 C C . PRO A 1 224 ? 13.508 5.203 -1.258 1 98.06 224 PRO A C 1
ATOM 1603 O O . PRO A 1 224 ? 14.289 5.059 -0.315 1 98.06 224 PRO A O 1
ATOM 1606 N N . ALA A 1 225 ? 12.219 5.23 -1.102 1 98.62 225 ALA A N 1
ATOM 1607 C CA . ALA A 1 225 ? 11.578 5.031 0.196 1 98.62 225 ALA A CA 1
ATOM 1608 C C . ALA A 1 225 ? 10.242 4.309 0.043 1 98.62 225 ALA A C 1
ATOM 1610 O O . ALA A 1 225 ? 9.586 4.41 -0.998 1 98.62 225 ALA A O 1
ATOM 1611 N N . ALA A 1 226 ? 9.867 3.547 1.034 1 98.5 226 ALA A N 1
ATOM 1612 C CA . ALA A 1 226 ? 8.633 2.771 0.997 1 98.5 226 ALA A CA 1
ATOM 1613 C C . ALA A 1 226 ? 7.949 2.76 2.363 1 98.5 226 ALA A C 1
ATOM 1615 O O . ALA A 1 226 ? 8.625 2.729 3.398 1 98.5 226 ALA A O 1
ATOM 1616 N N . GLY A 1 227 ? 6.645 2.855 2.359 1 98.5 227 GLY A N 1
ATOM 1617 C CA . GLY A 1 227 ? 5.852 2.729 3.572 1 98.5 227 GLY A CA 1
ATOM 1618 C C . GLY A 1 227 ? 5.367 1.314 3.824 1 98.5 227 GLY A C 1
ATOM 1619 O O . GLY A 1 227 ? 4.941 0.624 2.895 1 98.5 227 GLY A O 1
ATOM 1620 N N . TRP A 1 228 ? 5.41 0.876 5.078 1 98.44 228 TRP A N 1
ATOM 1621 C CA . TRP A 1 228 ? 5.012 -0.477 5.453 1 98.44 228 TRP A CA 1
ATOM 1622 C C . TRP A 1 228 ? 4.137 -0.463 6.699 1 98.44 228 TRP A C 1
ATOM 1624 O O . TRP A 1 228 ? 4.352 0.34 7.609 1 98.44 228 TRP A O 1
ATOM 1634 N N . ASP A 1 229 ? 3.154 -1.382 6.66 1 97.94 229 ASP A N 1
ATOM 1635 C CA . ASP A 1 229 ? 2.395 -1.674 7.875 1 97.94 229 ASP A CA 1
ATOM 1636 C C . ASP A 1 229 ? 3.281 -2.326 8.93 1 97.94 229 ASP A C 1
ATOM 1638 O O . ASP A 1 229 ? 4.105 -3.186 8.617 1 97.94 229 ASP A O 1
ATOM 1642 N N . THR A 1 230 ? 3.027 -1.994 10.203 1 97.62 230 THR A N 1
ATOM 1643 C CA . THR A 1 230 ? 3.885 -2.393 11.312 1 97.62 230 THR A CA 1
ATOM 1644 C C . THR A 1 230 ? 4.02 -3.912 11.375 1 97.62 230 THR A C 1
ATOM 1646 O O . THR A 1 230 ? 5.129 -4.441 11.352 1 97.62 230 THR A O 1
ATOM 1649 N N . LEU A 1 231 ? 2.928 -4.598 11.438 1 96.25 231 LEU A N 1
ATOM 1650 C CA . LEU A 1 231 ? 3.016 -6.043 11.594 1 96.25 231 LEU A CA 1
ATOM 1651 C C . LEU A 1 231 ? 3.457 -6.711 10.297 1 96.25 231 LEU A C 1
ATOM 1653 O O . LEU A 1 231 ? 4.18 -7.711 10.32 1 96.25 231 LEU A O 1
ATOM 1657 N N . ASN A 1 232 ? 3.041 -6.176 9.18 1 96.56 232 ASN A N 1
ATOM 1658 C CA . ASN A 1 232 ? 3.455 -6.719 7.887 1 96.56 232 ASN A CA 1
ATOM 1659 C C . ASN A 1 232 ? 4.965 -6.609 7.691 1 96.56 232 ASN A C 1
ATOM 1661 O O . ASN A 1 232 ? 5.574 -7.461 7.039 1 96.56 232 ASN A O 1
ATOM 1665 N N . TYR A 1 233 ? 5.574 -5.555 8.258 1 96.88 233 TYR A N 1
ATOM 1666 C CA . TYR A 1 233 ? 7.004 -5.305 8.133 1 96.88 233 TYR A CA 1
ATOM 1667 C C . TYR A 1 233 ? 7.812 -6.461 8.703 1 96.88 233 TYR A C 1
ATOM 1669 O O . TYR A 1 233 ? 8.914 -6.75 8.234 1 96.88 233 TYR A O 1
ATOM 1677 N N . LEU A 1 234 ? 7.223 -7.188 9.633 1 94.62 234 LEU A N 1
ATOM 1678 C CA . LEU A 1 234 ? 7.895 -8.281 10.328 1 94.62 234 LEU A CA 1
ATOM 1679 C C . LEU A 1 234 ? 7.844 -9.562 9.508 1 94.62 234 LEU A C 1
ATOM 1681 O O . LEU A 1 234 ? 8.484 -10.555 9.859 1 94.62 234 LEU A O 1
ATOM 1685 N N . HIS A 1 235 ? 7.121 -9.531 8.383 1 93 235 HIS A N 1
ATOM 1686 C CA . HIS A 1 235 ? 6.875 -10.742 7.621 1 93 235 HIS A CA 1
ATOM 1687 C C . HIS A 1 235 ? 7.484 -10.648 6.227 1 93 235 HIS A C 1
ATOM 1689 O O . HIS A 1 235 ? 6.824 -10.969 5.234 1 93 235 HIS A O 1
ATOM 1695 N N . GLY A 1 236 ? 8.781 -10.219 6.199 1 91.19 236 GLY A N 1
ATOM 1696 C CA . GLY A 1 236 ? 9.453 -10.289 4.91 1 91.19 236 GLY A CA 1
ATOM 1697 C C . GLY A 1 236 ? 10.117 -8.984 4.516 1 91.19 236 GLY A C 1
ATOM 1698 O O . GLY A 1 236 ? 11.305 -8.961 4.184 1 91.19 236 GLY A O 1
ATOM 1699 N N . PRO A 1 237 ? 9.43 -7.84 4.598 1 94.25 237 PRO A N 1
ATOM 1700 C CA . PRO A 1 237 ? 9.984 -6.582 4.086 1 94.25 237 PRO A CA 1
ATOM 1701 C C . PRO A 1 237 ? 11.305 -6.207 4.75 1 94.25 237 PRO A C 1
ATOM 1703 O O . PRO A 1 237 ? 12.18 -5.629 4.102 1 94.25 237 PRO A O 1
ATOM 1706 N N . MET A 1 238 ? 11.547 -6.586 5.926 1 95.12 238 MET A N 1
ATOM 1707 C CA . MET A 1 238 ? 12.75 -6.172 6.641 1 95.12 238 MET A CA 1
ATOM 1708 C C . MET A 1 238 ? 13.969 -6.934 6.141 1 95.12 238 MET A C 1
ATOM 1710 O O . MET A 1 238 ? 15.109 -6.574 6.457 1 95.12 238 MET A O 1
ATOM 1714 N N . GLU A 1 239 ? 13.789 -7.953 5.309 1 93.75 239 GLU A N 1
ATOM 1715 C CA . GLU A 1 239 ? 14.852 -8.883 4.934 1 93.75 239 GLU A CA 1
ATOM 1716 C C . GLU A 1 239 ? 15.93 -8.18 4.105 1 93.75 239 GLU A C 1
ATOM 1718 O O . GLU A 1 239 ? 17.062 -8.648 4.031 1 93.75 239 GLU A O 1
ATOM 1723 N N . SER A 1 240 ? 15.578 -7.059 3.5 1 95.06 240 SER A N 1
ATOM 1724 C CA . SER A 1 240 ? 16.547 -6.355 2.664 1 95.06 240 SER A CA 1
ATOM 1725 C C . SER A 1 240 ? 17.344 -5.34 3.477 1 95.06 240 SER A C 1
ATOM 1727 O O . SER A 1 240 ? 18.297 -4.738 2.969 1 95.06 240 SER A O 1
ATOM 1729 N N . GLN A 1 241 ? 16.969 -5.098 4.73 1 95.62 241 GLN A N 1
ATOM 1730 C CA . GLN A 1 241 ? 17.562 -4.008 5.5 1 95.62 241 GLN A CA 1
ATOM 1731 C C . GLN A 1 241 ? 18.969 -4.375 5.988 1 95.62 241 GLN A C 1
ATOM 1733 O O . GLN A 1 241 ? 19.219 -5.523 6.348 1 95.62 241 GLN A O 1
ATOM 1738 N N . ASP A 1 242 ? 19.859 -3.422 5.879 1 94.62 242 ASP A N 1
ATOM 1739 C CA . ASP A 1 242 ? 21.203 -3.512 6.438 1 94.62 242 ASP A CA 1
ATOM 1740 C C . ASP A 1 242 ? 21.766 -2.123 6.754 1 94.62 242 ASP A C 1
ATOM 1742 O O . ASP A 1 242 ? 21 -1.168 6.922 1 94.62 242 ASP A O 1
ATOM 1746 N N . GLY A 1 243 ? 23.062 -2.035 6.922 1 94.75 243 GLY A N 1
ATOM 1747 C CA . GLY A 1 243 ? 23.672 -0.785 7.348 1 94.75 243 GLY A CA 1
ATOM 1748 C C . GLY A 1 243 ? 23.531 0.325 6.32 1 94.75 243 GLY A C 1
ATOM 1749 O O . GLY A 1 243 ? 23.75 1.497 6.633 1 94.75 243 GLY A O 1
ATOM 1750 N N . ARG A 1 244 ? 23.031 0.012 5.133 1 95.19 244 ARG A N 1
ATOM 1751 C CA . ARG A 1 244 ? 22.906 1.009 4.074 1 95.19 244 ARG A CA 1
ATOM 1752 C C . ARG A 1 244 ? 21.469 1.473 3.926 1 95.19 244 ARG A C 1
ATOM 1754 O O . ARG A 1 244 ? 21.188 2.412 3.18 1 95.19 244 ARG A O 1
ATOM 1761 N N . ALA A 1 245 ? 20.562 0.841 4.617 1 97.44 245 ALA A N 1
ATOM 1762 C CA . ALA A 1 245 ? 19.141 1.16 4.539 1 97.44 245 ALA A CA 1
ATOM 1763 C C . ALA A 1 245 ? 18.625 1.741 5.859 1 97.44 245 ALA A C 1
ATOM 1765 O O . ALA A 1 245 ? 18.969 1.24 6.934 1 97.44 245 ALA A O 1
ATOM 1766 N N . GLY A 1 246 ? 17.906 2.854 5.785 1 98.5 246 GLY A N 1
ATOM 1767 C CA . GLY A 1 246 ? 17.359 3.482 6.977 1 98.5 246 GLY A CA 1
ATOM 1768 C C . GLY A 1 246 ? 15.953 3.016 7.301 1 98.5 246 GLY A C 1
ATOM 1769 O O . GLY A 1 246 ? 15.266 2.443 6.445 1 98.5 246 GLY A O 1
ATOM 1770 N N . VAL A 1 247 ? 15.562 3.236 8.547 1 98.81 247 VAL A N 1
ATOM 1771 C CA . VAL A 1 247 ? 14.203 2.922 8.984 1 98.81 247 VAL A CA 1
ATOM 1772 C C . VAL A 1 247 ? 13.648 4.078 9.812 1 98.81 247 VAL A C 1
ATOM 1774 O O . VAL A 1 247 ? 14.336 4.602 10.688 1 98.81 247 VAL A O 1
ATOM 1777 N N . ILE A 1 248 ? 12.469 4.52 9.516 1 98.94 248 ILE A N 1
ATOM 1778 C CA . ILE A 1 248 ? 11.727 5.465 10.336 1 98.94 248 ILE A CA 1
ATOM 1779 C C . ILE A 1 248 ? 10.422 4.828 10.805 1 98.94 248 ILE A C 1
ATOM 1781 O O . ILE A 1 248 ? 9.602 4.406 9.984 1 98.94 248 ILE A O 1
ATOM 1785 N N . ALA A 1 249 ? 10.227 4.723 12.086 1 98.94 249 ALA A N 1
ATOM 1786 C CA . ALA A 1 249 ? 9 4.141 12.633 1 98.94 249 ALA A CA 1
ATOM 1787 C C . ALA A 1 249 ? 8.148 5.211 13.312 1 98.94 249 ALA A C 1
ATOM 1789 O O . ALA A 1 249 ? 8.672 6.098 13.984 1 98.94 249 ALA A O 1
ATOM 1790 N N . PHE A 1 250 ? 6.824 5.156 13.031 1 98.88 250 PHE A N 1
ATOM 1791 C CA . PHE A 1 250 ? 5.836 6.008 13.68 1 98.88 250 PHE A CA 1
ATOM 1792 C C . PHE A 1 250 ? 5.004 5.211 14.68 1 98.88 250 PHE A C 1
ATOM 1794 O O . PHE A 1 250 ? 4.305 4.27 14.297 1 98.88 250 PHE A O 1
ATOM 1801 N N . GLY A 1 251 ? 5.07 5.582 15.953 1 98.25 251 GLY A N 1
ATOM 1802 C CA . GLY A 1 251 ? 4.129 4.941 16.859 1 98.25 251 GLY A CA 1
ATOM 1803 C C . GLY A 1 251 ? 4.695 4.715 18.25 1 98.25 251 GLY A C 1
ATOM 1804 O O . GLY A 1 251 ? 5.746 5.258 18.594 1 98.25 251 GLY A O 1
ATOM 1805 N N . ASN A 1 252 ? 3.959 4.035 19.078 1 98.25 252 ASN A N 1
ATOM 1806 C CA . ASN A 1 252 ? 4.324 3.893 20.484 1 98.25 252 ASN A CA 1
ATOM 1807 C C . ASN A 1 252 ? 4.133 2.459 20.969 1 98.25 252 ASN A C 1
ATOM 1809 O O . ASN A 1 252 ? 4.129 2.203 22.188 1 98.25 252 ASN A O 1
ATOM 1813 N N . ALA A 1 253 ? 3.908 1.549 20.109 1 95.81 253 ALA A N 1
ATOM 1814 C CA . ALA A 1 253 ? 3.723 0.138 20.438 1 95.81 253 ALA A CA 1
ATOM 1815 C C . ALA A 1 253 ? 4.801 -0.724 19.781 1 95.81 253 ALA A C 1
ATOM 1817 O O . ALA A 1 253 ? 5.992 -0.549 20.047 1 95.81 253 ALA A O 1
ATOM 1818 N N . ARG A 1 254 ? 4.383 -1.603 18.828 1 96.25 254 ARG A N 1
ATOM 1819 C CA . ARG A 1 254 ? 5.344 -2.512 18.219 1 96.25 254 ARG A CA 1
ATOM 1820 C C . ARG A 1 254 ? 6.406 -1.74 17.438 1 96.25 254 ARG A C 1
ATOM 1822 O O . ARG A 1 254 ? 7.531 -2.223 17.266 1 96.25 254 ARG A O 1
ATOM 1829 N N . GLU A 1 255 ? 6.074 -0.53 17.062 1 98.19 255 GLU A N 1
ATOM 1830 C CA . GLU A 1 255 ? 6.992 0.311 16.297 1 98.19 255 GLU A CA 1
ATOM 1831 C C . GLU A 1 255 ? 8.25 0.624 17.094 1 98.19 255 GLU A C 1
ATOM 1833 O O . GLU A 1 255 ? 9.336 0.745 16.531 1 98.19 255 GLU A O 1
ATOM 1838 N N . VAL A 1 256 ? 8.047 0.723 18.406 1 98.38 256 VAL A N 1
ATOM 1839 C CA . VAL A 1 256 ? 9.18 1.003 19.281 1 98.38 256 VAL A CA 1
ATOM 1840 C C . VAL A 1 256 ? 10.188 -0.142 19.203 1 98.38 256 VAL A C 1
ATOM 1842 O O . VAL A 1 256 ? 11.375 0.083 18.953 1 98.38 256 VAL A O 1
ATOM 1845 N N . LYS A 1 257 ? 9.68 -1.315 19.344 1 97.12 257 LYS A N 1
ATOM 1846 C CA . LYS A 1 257 ? 10.555 -2.484 19.281 1 97.12 257 LYS A CA 1
ATOM 1847 C C . LYS A 1 257 ? 11.188 -2.629 17.906 1 97.12 257 LYS A C 1
ATOM 1849 O O . LYS A 1 257 ? 12.352 -3.033 17.797 1 97.12 257 LYS A O 1
ATOM 1854 N N . ILE A 1 258 ? 10.469 -2.336 16.859 1 97.56 258 ILE A N 1
ATOM 1855 C CA . ILE A 1 258 ? 11 -2.408 15.5 1 97.56 258 ILE A CA 1
ATOM 1856 C C . ILE A 1 258 ? 12.164 -1.438 15.352 1 97.56 258 ILE A C 1
ATOM 1858 O O . ILE A 1 258 ? 13.234 -1.813 14.867 1 97.56 258 ILE A O 1
ATOM 1862 N N . ALA A 1 259 ? 11.977 -0.203 15.781 1 98.44 259 ALA A N 1
ATOM 1863 C CA . ALA A 1 259 ? 13.039 0.795 15.68 1 98.44 259 ALA A CA 1
ATOM 1864 C C . ALA A 1 259 ? 14.273 0.367 16.469 1 98.44 259 ALA A C 1
ATOM 1866 O O . ALA A 1 259 ? 15.398 0.486 15.984 1 98.44 259 ALA A O 1
ATOM 1867 N N . GLU A 1 260 ? 14.031 -0.191 17.625 1 97.94 260 GLU A N 1
ATOM 1868 C CA . GLU A 1 260 ? 15.125 -0.632 18.469 1 97.94 260 GLU A CA 1
ATOM 1869 C C . GLU A 1 260 ? 15.859 -1.82 17.859 1 97.94 260 GLU A C 1
ATOM 1871 O O . GLU A 1 260 ? 17.094 -1.846 17.828 1 97.94 260 GLU A O 1
ATOM 1876 N N . ASP A 1 261 ? 15.133 -2.824 17.422 1 96.44 261 ASP A N 1
ATOM 1877 C CA . ASP A 1 261 ? 15.727 -4.016 16.812 1 96.44 261 ASP A CA 1
ATOM 1878 C C . ASP A 1 261 ? 16.531 -3.656 15.57 1 96.44 261 ASP A C 1
ATOM 1880 O O . ASP A 1 261 ? 17.641 -4.148 15.383 1 96.44 261 ASP A O 1
ATOM 1884 N N . MET A 1 262 ? 15.961 -2.789 14.719 1 97.25 262 MET A N 1
ATOM 1885 C CA . MET A 1 262 ? 16.641 -2.402 13.492 1 97.25 262 MET A CA 1
ATOM 1886 C C . MET A 1 262 ? 17.938 -1.658 13.797 1 97.25 262 MET A C 1
ATOM 1888 O O . MET A 1 262 ? 18.953 -1.848 13.117 1 97.25 262 MET A O 1
ATOM 1892 N N . ALA A 1 263 ? 17.906 -0.832 14.828 1 97.75 263 ALA A N 1
ATOM 1893 C CA . ALA A 1 263 ? 19.125 -0.136 15.266 1 97.75 263 ALA A CA 1
ATOM 1894 C C . ALA A 1 263 ? 20.188 -1.125 15.711 1 97.75 263 ALA A C 1
ATOM 1896 O O . ALA A 1 263 ? 21.375 -0.968 15.375 1 97.75 263 ALA A O 1
ATOM 1897 N N . VAL A 1 264 ? 19.734 -2.148 16.438 1 96.38 264 VAL A N 1
ATOM 1898 C CA . VAL A 1 264 ? 20.656 -3.172 16.938 1 96.38 264 VAL A CA 1
ATOM 1899 C C . VAL A 1 264 ? 21.25 -3.936 15.758 1 96.38 264 VAL A C 1
ATOM 1901 O O . VAL A 1 264 ? 22.422 -4.332 15.797 1 96.38 264 VAL A O 1
ATOM 1904 N N . PHE A 1 265 ? 20.5 -4.062 14.703 1 94.56 265 PHE A N 1
ATOM 1905 C CA . PHE A 1 265 ? 20.969 -4.766 13.508 1 94.56 265 PHE A CA 1
ATOM 1906 C C . PHE A 1 265 ? 21.906 -3.885 12.688 1 94.56 265 PHE A C 1
ATOM 1908 O O . PHE A 1 265 ? 22.438 -4.324 11.672 1 94.56 265 PHE A O 1
ATOM 1915 N N . GLY A 1 266 ? 22.078 -2.588 13.094 1 95.94 266 GLY A N 1
ATOM 1916 C CA . GLY A 1 266 ? 23.031 -1.702 12.445 1 95.94 266 GLY A CA 1
ATOM 1917 C C . GLY A 1 266 ? 22.375 -0.751 11.453 1 95.94 266 GLY A C 1
ATOM 1918 O O . GLY A 1 266 ? 23.078 0.008 10.773 1 95.94 266 GLY A O 1
ATOM 1919 N N . CYS A 1 267 ? 21.047 -0.761 11.344 1 97.44 267 CYS A N 1
ATOM 1920 C CA . CYS A 1 267 ? 20.328 0.138 10.445 1 97.44 267 CYS A CA 1
ATOM 1921 C C . CYS A 1 267 ? 20.141 1.509 11.078 1 97.44 267 CYS A C 1
ATOM 1923 O O . CYS A 1 267 ? 19.625 1.611 12.203 1 97.44 267 CYS A O 1
ATOM 1925 N N . PRO A 1 268 ? 20.594 2.594 10.406 1 98.69 268 PRO A N 1
ATOM 1926 C CA . PRO A 1 268 ? 20.156 3.898 10.914 1 98.69 268 PRO A CA 1
ATOM 1927 C C . PRO A 1 268 ? 18.656 3.986 11.109 1 98.69 268 PRO A C 1
ATOM 1929 O O . PRO A 1 268 ? 17.891 3.775 10.164 1 98.69 268 PRO A O 1
ATOM 1932 N N . SER A 1 269 ? 18.25 4.199 12.32 1 98.81 269 SER A N 1
ATOM 1933 C CA . SER A 1 269 ? 16.828 4.121 12.664 1 98.81 269 SER A CA 1
ATOM 1934 C C . SER A 1 269 ? 16.359 5.391 13.367 1 98.81 269 SER A C 1
ATOM 1936 O O . SER A 1 269 ? 17.125 6.027 14.094 1 98.81 269 SER A O 1
ATOM 1938 N N . THR A 1 270 ? 15.172 5.793 13.102 1 98.94 270 THR A N 1
ATOM 1939 C CA . THR A 1 270 ? 14.5 6.906 13.758 1 98.94 270 THR A CA 1
ATOM 1940 C C . THR A 1 270 ? 13.117 6.488 14.258 1 98.94 270 THR A C 1
ATOM 1942 O O . THR A 1 270 ? 12.375 5.82 13.539 1 98.94 270 THR A O 1
ATOM 1945 N N . LEU A 1 271 ? 12.82 6.805 15.477 1 98.94 271 LEU A N 1
ATOM 1946 C CA . LEU A 1 271 ? 11.492 6.605 16.047 1 98.94 271 LEU A CA 1
ATOM 1947 C C . LEU A 1 271 ? 10.797 7.941 16.297 1 98.94 271 LEU A C 1
ATOM 1949 O O . LEU A 1 271 ? 11.344 8.805 17 1 98.94 271 LEU A O 1
ATOM 1953 N N . ILE A 1 272 ? 9.703 8.18 15.68 1 98.94 272 ILE A N 1
ATOM 1954 C CA . ILE A 1 272 ? 8.805 9.289 16 1 98.94 272 ILE A CA 1
ATOM 1955 C C . ILE A 1 272 ? 7.656 8.789 16.875 1 98.94 272 ILE A C 1
ATOM 1957 O O . ILE A 1 272 ? 6.84 7.98 16.438 1 98.94 272 ILE A O 1
ATOM 1961 N N . THR A 1 273 ? 7.605 9.25 18.109 1 98.88 273 THR A N 1
ATOM 1962 C CA . THR A 1 273 ? 6.746 8.617 19.109 1 98.88 273 THR A CA 1
ATOM 1963 C C . THR A 1 273 ? 6.262 9.641 20.141 1 98.88 273 THR A C 1
ATOM 1965 O O . THR A 1 273 ? 6.844 10.719 20.266 1 98.88 273 THR A O 1
ATOM 1968 N N . ASN A 1 274 ? 5.129 9.352 20.734 1 98.44 274 ASN A N 1
ATOM 1969 C CA . ASN A 1 274 ? 4.684 10.172 21.859 1 98.44 274 ASN A CA 1
ATOM 1970 C C . ASN A 1 274 ? 5.137 9.594 23.188 1 98.44 274 ASN A C 1
ATOM 1972 O O . ASN A 1 274 ? 4.715 10.062 24.25 1 98.44 274 ASN A O 1
ATOM 1976 N N . ARG A 1 275 ? 5.988 8.562 23.109 1 97.94 275 ARG A N 1
ATOM 1977 C CA . ARG A 1 275 ? 6.566 8.008 24.328 1 97.94 275 ARG A CA 1
ATOM 1978 C C . ARG A 1 275 ? 7.719 8.867 24.844 1 97.94 275 ARG A C 1
ATOM 1980 O O . ARG A 1 275 ? 8.625 9.203 24.078 1 97.94 275 ARG A O 1
ATOM 1987 N N . ILE A 1 276 ? 7.652 9.125 26.172 1 96.38 276 ILE A N 1
ATOM 1988 C CA . ILE A 1 276 ? 8.672 10 26.75 1 96.38 276 ILE A CA 1
ATOM 1989 C C . ILE A 1 276 ? 9.766 9.156 27.391 1 96.38 276 ILE A C 1
ATOM 1991 O O . ILE A 1 276 ? 10.828 9.672 27.75 1 96.38 276 ILE A O 1
ATOM 1995 N N . ASP A 1 277 ? 9.523 7.863 27.469 1 97.38 277 ASP A N 1
ATOM 1996 C CA . ASP A 1 277 ? 10.453 6.996 28.188 1 97.38 277 ASP A CA 1
ATOM 1997 C C . ASP A 1 277 ? 11.461 6.359 27.234 1 97.38 277 ASP A C 1
ATOM 1999 O O . ASP A 1 277 ? 12.383 5.672 27.672 1 97.38 277 ASP A O 1
ATOM 2003 N N . VAL A 1 278 ? 11.297 6.527 25.953 1 97.88 278 VAL A N 1
ATOM 2004 C CA . VAL A 1 278 ? 12.219 5.949 24.984 1 97.88 278 VAL A CA 1
ATOM 2005 C C . VAL A 1 278 ? 13.352 6.93 24.703 1 97.88 278 VAL A C 1
ATOM 2007 O O . VAL A 1 278 ? 13.109 8.086 24.359 1 97.88 278 VAL A O 1
ATOM 2010 N N . GLN A 1 279 ? 14.625 6.5 24.828 1 97.06 279 GLN A N 1
ATOM 2011 C CA . GLN A 1 279 ? 15.789 7.363 24.656 1 97.06 279 GLN A CA 1
ATOM 2012 C C . GLN A 1 279 ? 16.578 6.98 23.391 1 97.06 279 GLN A C 1
ATOM 2014 O O . GLN A 1 279 ? 16.547 5.824 22.984 1 97.06 279 GLN A O 1
ATOM 2019 N N . PRO A 1 280 ? 17.219 8 22.812 1 97.94 280 PRO A N 1
ATOM 2020 C CA . PRO A 1 280 ? 18.094 7.672 21.688 1 97.94 280 PRO A CA 1
ATOM 2021 C C . PRO A 1 280 ? 19.234 6.738 22.094 1 97.94 280 PRO A C 1
ATOM 2023 O O . PRO A 1 280 ? 19.625 6.711 23.25 1 97.94 280 PRO A O 1
ATOM 2026 N N . ARG A 1 281 ? 19.719 5.984 21.219 1 97 281 ARG A N 1
ATOM 2027 C CA . ARG A 1 281 ? 20.891 5.125 21.359 1 97 281 ARG A CA 1
ATOM 2028 C C . ARG A 1 281 ? 21.656 5 20.047 1 97 281 ARG A C 1
ATOM 2030 O O . ARG A 1 281 ? 21.359 5.723 19.094 1 97 281 ARG A O 1
ATOM 2037 N N . GLU A 1 282 ? 22.688 4.207 20.062 1 97 282 GLU A N 1
ATOM 2038 C CA . GLU A 1 282 ? 23.469 4.012 18.844 1 97 282 GLU A CA 1
ATOM 2039 C C . GLU A 1 282 ? 22.578 3.576 17.688 1 97 282 GLU A C 1
ATOM 2041 O O . GLU A 1 282 ? 21.797 2.625 17.812 1 97 282 GLU A O 1
ATOM 2046 N N . ASN A 1 283 ? 22.578 4.285 16.656 1 97.56 283 ASN A N 1
ATOM 2047 C CA . ASN A 1 283 ? 21.844 4.027 15.414 1 97.56 283 ASN A CA 1
ATOM 2048 C C . ASN A 1 283 ? 20.359 4.293 15.578 1 97.56 283 ASN A C 1
ATOM 2050 O O . ASN A 1 283 ? 19.562 3.918 14.711 1 97.56 283 ASN A O 1
ATOM 2054 N N . LEU A 1 284 ? 19.969 4.918 16.734 1 98.69 284 LEU A N 1
ATOM 2055 C CA . LEU A 1 284 ? 18.547 5.207 16.938 1 98.69 284 LEU A CA 1
ATOM 2056 C C . LEU A 1 284 ? 18.344 6.656 17.375 1 98.69 284 LEU A C 1
ATOM 2058 O O . LEU A 1 284 ? 18.672 7.027 18.5 1 98.69 284 LEU A O 1
ATOM 2062 N N . ALA A 1 285 ? 17.859 7.438 16.484 1 98.81 285 ALA A N 1
ATOM 2063 C CA . ALA A 1 285 ? 17.328 8.758 16.844 1 98.81 285 ALA A CA 1
ATOM 2064 C C . ALA A 1 285 ? 15.883 8.664 17.312 1 98.81 285 ALA A C 1
ATOM 2066 O O . ALA A 1 285 ? 15.109 7.863 16.781 1 98.81 285 ALA A O 1
ATOM 2067 N N . VAL A 1 286 ? 15.523 9.453 18.312 1 98.88 286 VAL A N 1
ATOM 2068 C CA . VAL A 1 286 ? 14.156 9.484 18.812 1 98.88 286 VAL A CA 1
ATOM 2069 C C . VAL A 1 286 ? 13.617 10.906 18.766 1 98.88 286 VAL A C 1
ATOM 2071 O O . VAL A 1 286 ? 14.219 11.836 19.312 1 98.88 286 VAL A O 1
ATOM 2074 N N . VAL A 1 287 ? 12.547 11.094 18.062 1 98.88 287 VAL A N 1
ATOM 2075 C CA . VAL A 1 287 ? 11.828 12.359 18 1 98.88 287 VAL A CA 1
ATOM 2076 C C . VAL A 1 287 ? 10.516 12.242 18.766 1 98.88 287 VAL A C 1
ATOM 2078 O O . VAL A 1 287 ? 9.562 11.625 18.281 1 98.88 287 VAL A O 1
ATOM 2081 N N . THR A 1 288 ? 10.453 12.867 19.891 1 98.75 288 THR A N 1
ATOM 2082 C CA . THR A 1 288 ? 9.258 12.805 20.719 1 98.75 288 THR A CA 1
ATOM 2083 C C . THR A 1 288 ? 8.281 13.914 20.359 1 98.75 288 THR A C 1
ATOM 2085 O O . THR A 1 288 ? 8.656 15.086 20.297 1 98.75 288 THR A O 1
ATOM 2088 N N . VAL A 1 289 ? 7.043 13.531 20.078 1 98.75 289 VAL A N 1
ATOM 2089 C CA . VAL A 1 289 ? 6.008 14.484 19.719 1 98.75 289 VAL A CA 1
ATOM 2090 C C . VAL A 1 289 ? 4.793 14.305 20.625 1 98.75 289 VAL A C 1
ATOM 2092 O O . VAL A 1 289 ? 4.57 13.219 21.172 1 98.75 289 VAL A O 1
ATOM 2095 N N . PRO A 1 290 ? 3.967 15.344 20.766 1 98.19 290 PRO A N 1
ATOM 2096 C CA . PRO A 1 290 ? 2.746 15.195 21.547 1 98.19 290 PRO A CA 1
ATOM 2097 C C . PRO A 1 290 ? 1.738 14.242 20.906 1 98.19 290 PRO A C 1
ATOM 2099 O O . PRO A 1 290 ? 1.642 14.18 19.688 1 98.19 290 PRO A O 1
ATOM 2102 N N . GLY A 1 291 ? 1.078 13.477 21.734 1 97.44 291 GLY A N 1
ATOM 2103 C CA . GLY A 1 291 ? -0.088 12.711 21.328 1 97.44 291 GLY A CA 1
ATOM 2104 C C . GLY A 1 291 ? -1.399 13.352 21.734 1 97.44 291 GLY A C 1
ATOM 2105 O O . GLY A 1 291 ? -1.551 13.789 22.875 1 97.44 291 GLY A O 1
ATOM 2106 N N . LEU A 1 292 ? -2.34 13.461 20.844 1 97.94 292 LEU A N 1
ATOM 2107 C CA . LEU A 1 292 ? -3.605 14.125 21.125 1 97.94 292 LEU A CA 1
ATOM 2108 C C . LEU A 1 292 ? -4.719 13.109 21.344 1 97.94 292 LEU A C 1
ATOM 2110 O O . LEU A 1 292 ? -5.828 13.469 21.75 1 97.94 292 LEU A O 1
ATOM 2114 N N . GLY A 1 293 ? -4.477 11.867 21.016 1 96.5 293 GLY A N 1
ATOM 2115 C CA . GLY A 1 293 ? -5.465 10.82 21.219 1 96.5 293 GLY A CA 1
ATOM 2116 C C . GLY A 1 293 ? -6.48 10.727 20.094 1 96.5 293 GLY A C 1
ATOM 2117 O O . GLY A 1 293 ? -7.531 10.102 20.25 1 96.5 293 GLY A O 1
ATOM 2118 N N . ASN A 1 294 ? -6.352 11.398 19.062 1 97.94 294 ASN A N 1
ATOM 2119 C CA . ASN A 1 294 ? -7.098 11.328 17.812 1 97.94 294 ASN A CA 1
ATOM 2120 C C . ASN A 1 294 ? -6.199 10.906 16.656 1 97.94 294 ASN A C 1
ATOM 2122 O O . ASN A 1 294 ? -5.18 11.547 16.391 1 97.94 294 ASN A O 1
ATOM 2126 N N . PRO A 1 295 ? -6.598 9.805 15.969 1 96.94 295 PRO A N 1
ATOM 2127 C CA . PRO A 1 295 ? -5.68 9.258 14.969 1 96.94 295 PRO A CA 1
ATOM 2128 C C . PRO A 1 295 ? -5.332 10.266 13.875 1 96.94 295 PRO A C 1
ATOM 2130 O O . PRO A 1 295 ? -4.203 10.273 13.367 1 96.94 295 PRO A O 1
ATOM 2133 N N . VAL A 1 296 ? -6.27 11.141 13.477 1 98.75 296 VAL A N 1
ATOM 2134 C CA . VAL A 1 296 ? -6.02 12.117 12.422 1 98.75 296 VAL A CA 1
ATOM 2135 C C . VAL A 1 296 ? -5.098 13.211 12.953 1 98.75 296 VAL A C 1
ATOM 2137 O O . VAL A 1 296 ? -4.109 13.57 12.297 1 98.75 296 VAL A O 1
ATOM 2140 N N . ALA A 1 297 ? -5.395 13.758 14.109 1 98.88 297 ALA A N 1
ATOM 2141 C CA . ALA A 1 297 ? -4.57 14.805 14.719 1 98.88 297 ALA A CA 1
ATOM 2142 C C . ALA A 1 297 ? -3.158 14.297 14.992 1 98.88 297 ALA A C 1
ATOM 2144 O O . ALA A 1 297 ? -2.18 15.008 14.758 1 98.88 297 ALA A O 1
ATOM 2145 N N . ASP A 1 298 ? -3.08 13.062 15.469 1 98.75 298 ASP A N 1
ATOM 2146 C CA . ASP A 1 298 ? -1.771 12.469 15.734 1 98.75 298 ASP A CA 1
ATOM 2147 C C . ASP A 1 298 ? -0.969 12.305 14.445 1 98.75 298 ASP A C 1
ATOM 2149 O O . ASP A 1 298 ? 0.247 12.508 14.438 1 98.75 298 ASP A O 1
ATOM 2153 N N . ALA A 1 299 ? -1.636 11.875 13.391 1 98.88 299 ALA A N 1
ATOM 2154 C CA . ALA A 1 299 ? -0.971 11.758 12.094 1 98.88 299 ALA A CA 1
ATOM 2155 C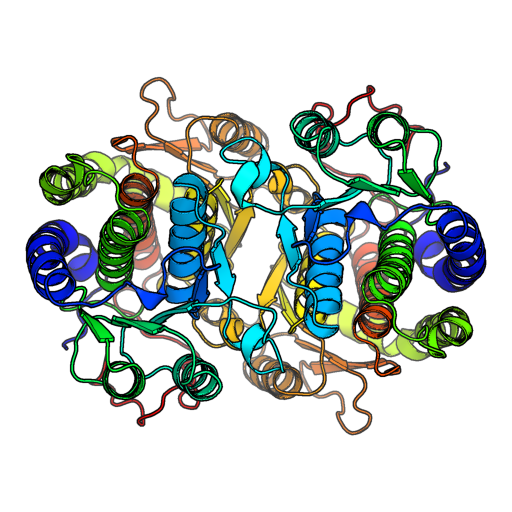 C . ALA A 1 299 ? -0.405 13.102 11.648 1 98.88 299 ALA A C 1
ATOM 2157 O O . ALA A 1 299 ? 0.69 13.164 11.086 1 98.88 299 ALA A O 1
ATOM 2158 N N . ILE A 1 300 ? -1.138 14.195 11.898 1 98.94 300 ILE A N 1
ATOM 2159 C CA . ILE A 1 300 ? -0.684 15.531 11.523 1 98.94 300 ILE A CA 1
ATOM 2160 C C . ILE A 1 300 ? 0.579 15.883 12.305 1 98.94 300 ILE A C 1
ATOM 2162 O O . ILE A 1 300 ? 1.57 16.328 11.727 1 98.94 300 ILE A O 1
ATOM 2166 N N . VAL A 1 301 ? 0.569 15.625 13.57 1 98.88 301 VAL A N 1
ATOM 2167 C CA . VAL A 1 301 ? 1.717 15.953 14.406 1 98.88 301 VAL A CA 1
ATOM 2168 C C . VAL A 1 301 ? 2.93 15.133 13.969 1 98.88 301 VAL A C 1
ATOM 2170 O O . VAL A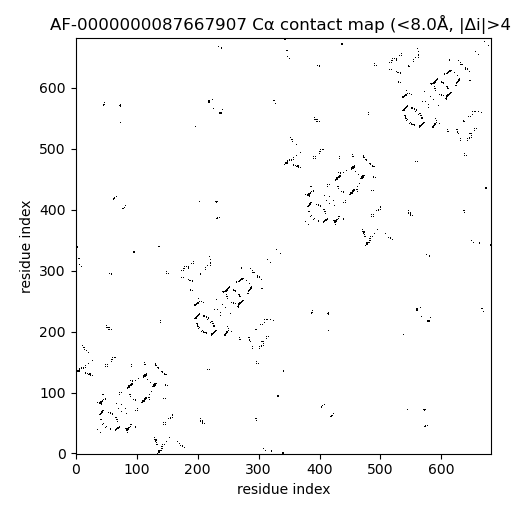 1 301 ? 4.035 15.672 13.844 1 98.88 301 VAL A O 1
ATOM 2173 N N . GLN A 1 302 ? 2.736 13.883 13.711 1 98.88 302 GLN A N 1
ATOM 2174 C CA . GLN A 1 302 ? 3.82 12.984 13.336 1 98.88 302 GLN A CA 1
ATOM 2175 C C . GLN A 1 302 ? 4.43 13.383 12 1 98.88 302 GLN A C 1
ATOM 2177 O O . GLN A 1 302 ? 5.652 13.383 11.844 1 98.88 302 GLN A O 1
ATOM 2182 N N . ILE A 1 303 ? 3.598 13.711 11.031 1 98.88 303 ILE A N 1
ATOM 2183 C CA . ILE A 1 303 ? 4.125 14.023 9.703 1 98.88 303 ILE A CA 1
ATOM 2184 C C . ILE A 1 303 ? 4.895 15.344 9.75 1 98.88 303 ILE A C 1
ATOM 2186 O O . ILE A 1 303 ? 5.883 15.516 9.031 1 98.88 303 ILE A O 1
ATOM 2190 N N . VAL A 1 304 ? 4.477 16.281 10.594 1 98.88 304 VAL A N 1
ATOM 2191 C CA . VAL A 1 304 ? 5.18 17.547 10.734 1 98.88 304 VAL A CA 1
ATOM 2192 C C . VAL A 1 304 ? 6.598 17.297 11.234 1 98.88 304 VAL A C 1
ATOM 2194 O O . VAL A 1 304 ? 7.555 17.906 10.742 1 98.88 304 VAL A O 1
ATOM 2197 N N . ALA A 1 305 ? 6.754 16.391 12.203 1 98.88 305 ALA A N 1
ATOM 2198 C CA . ALA A 1 305 ? 8.086 16.031 12.688 1 98.88 305 ALA A CA 1
ATOM 2199 C C . ALA A 1 305 ? 8.93 15.445 11.562 1 98.88 305 ALA A C 1
ATOM 2201 O O . ALA A 1 305 ? 10.109 15.781 11.422 1 98.88 305 ALA A O 1
ATOM 2202 N N . LEU A 1 306 ? 8.367 14.594 10.789 1 98.88 306 LEU A N 1
ATOM 2203 C CA . LEU A 1 306 ? 9.102 14.008 9.672 1 98.88 306 LEU A CA 1
ATOM 2204 C C . LEU A 1 306 ? 9.477 15.086 8.648 1 98.88 306 LEU A C 1
ATOM 2206 O O . LEU A 1 306 ? 10.539 15.016 8.039 1 98.88 306 LEU A O 1
ATOM 2210 N N . GLN A 1 307 ? 8.547 16.016 8.445 1 98.69 307 GLN A N 1
ATOM 2211 C CA . GLN A 1 307 ? 8.82 17.094 7.5 1 98.69 307 GLN A CA 1
ATOM 2212 C C . GLN A 1 307 ? 10.047 17.906 7.926 1 98.69 307 GLN A C 1
ATOM 2214 O O . GLN A 1 307 ? 10.797 18.391 7.078 1 98.69 307 GLN A O 1
ATOM 2219 N N . MET A 1 308 ? 10.258 18.031 9.211 1 98.62 308 MET A N 1
ATOM 2220 C CA . MET A 1 308 ? 11.469 18.672 9.711 1 98.62 308 MET A CA 1
ATOM 2221 C C . MET A 1 308 ? 12.703 17.859 9.359 1 98.62 308 MET A C 1
ATOM 2223 O O . MET A 1 308 ? 13.711 18.406 8.914 1 98.62 308 MET A O 1
ATOM 2227 N N . ILE A 1 309 ? 12.656 16.547 9.523 1 98.81 309 ILE A N 1
ATOM 2228 C CA . ILE A 1 309 ? 13.75 15.656 9.172 1 98.81 309 ILE A CA 1
ATOM 2229 C C . ILE A 1 309 ? 14.047 15.766 7.68 1 98.81 309 ILE A C 1
ATOM 2231 O O . ILE A 1 309 ? 15.203 15.906 7.281 1 98.81 309 ILE A O 1
ATOM 2235 N N . VAL A 1 310 ? 13.016 15.742 6.871 1 98.06 310 VAL A N 1
ATOM 2236 C CA . VAL A 1 310 ? 13.148 15.789 5.418 1 98.06 310 VAL A CA 1
ATOM 2237 C C . VAL A 1 310 ? 13.773 17.109 5 1 98.06 310 VAL A C 1
ATOM 2239 O O . VAL A 1 310 ? 14.602 17.156 4.082 1 98.06 310 VAL A O 1
ATOM 2242 N N . GLY A 1 311 ? 13.328 18.234 5.684 1 97.06 311 GLY A N 1
ATOM 2243 C CA . GLY A 1 311 ? 13.945 19.516 5.402 1 97.06 311 GLY A CA 1
ATOM 2244 C C . GLY A 1 311 ? 15.453 19.5 5.613 1 97.06 311 GLY A C 1
ATOM 2245 O O . GLY A 1 311 ? 16.203 20.016 4.773 1 97.06 311 GLY A O 1
ATOM 2246 N N . ASP A 1 312 ? 15.906 18.938 6.691 1 98.25 312 ASP A N 1
ATOM 2247 C CA . ASP A 1 312 ? 17.328 18.828 6.988 1 98.25 312 ASP A CA 1
ATOM 2248 C C . ASP A 1 312 ? 18.047 17.938 5.969 1 98.25 312 ASP A C 1
ATOM 2250 O O . ASP A 1 312 ? 19.156 18.266 5.527 1 98.25 312 ASP A O 1
ATOM 2254 N N . MET A 1 313 ? 17.422 16.859 5.594 1 97.88 313 MET A N 1
ATOM 2255 C CA . MET A 1 313 ? 18 15.969 4.602 1 97.88 313 MET A CA 1
ATOM 2256 C C . MET A 1 313 ? 18.094 16.641 3.24 1 97.88 313 MET A C 1
ATOM 2258 O O . MET A 1 313 ? 19.094 16.484 2.531 1 97.88 313 MET A O 1
ATOM 2262 N N . GLN A 1 314 ? 17.016 17.359 2.934 1 96.19 314 GLN A N 1
ATOM 2263 C CA . GLN A 1 314 ? 16.969 18.062 1.66 1 96.19 314 GLN A CA 1
ATOM 2264 C C . GLN A 1 314 ? 18.109 19.078 1.561 1 96.19 314 GLN A C 1
ATOM 2266 O O . GLN A 1 314 ? 18.797 19.156 0.538 1 96.19 314 GLN A O 1
ATOM 2271 N N . ASP A 1 315 ? 18.328 19.859 2.604 1 95.81 315 ASP A N 1
ATOM 2272 C CA . ASP A 1 315 ? 19.406 20.844 2.658 1 95.81 315 ASP A CA 1
ATOM 2273 C C . ASP A 1 315 ? 20.781 20.188 2.549 1 95.81 315 ASP A C 1
ATOM 2275 O O . ASP A 1 315 ? 21.641 20.656 1.812 1 95.81 315 ASP A O 1
ATOM 2279 N N . ALA A 1 316 ? 20.938 19.125 3.219 1 96.31 316 ALA A N 1
ATOM 2280 C CA . ALA A 1 316 ? 22.203 18.422 3.221 1 96.31 316 ALA A CA 1
ATOM 2281 C C . ALA A 1 316 ? 22.516 17.859 1.837 1 96.31 316 ALA A C 1
ATOM 2283 O O . ALA A 1 316 ? 23.688 17.75 1.452 1 96.31 316 ALA A O 1
ATOM 2284 N N . ALA A 1 317 ? 21.5 17.5 1.096 1 94.81 317 ALA A N 1
ATOM 2285 C CA . ALA A 1 317 ? 21.672 16.891 -0.227 1 94.81 317 ALA A CA 1
ATOM 2286 C C . ALA A 1 317 ? 21.859 17.969 -1.294 1 94.81 317 ALA A C 1
ATOM 2288 O O . ALA A 1 317 ? 22.078 17.656 -2.465 1 94.81 317 ALA A O 1
ATOM 2289 N N . GLY A 1 318 ? 21.719 19.328 -0.919 1 93.56 318 GLY A N 1
ATOM 2290 C CA . GLY A 1 318 ? 21.828 20.422 -1.874 1 93.56 318 GLY A CA 1
ATOM 2291 C C . GLY A 1 318 ? 20.609 20.547 -2.775 1 93.56 318 GLY A C 1
ATOM 2292 O O . GLY A 1 318 ? 20.719 21.031 -3.9 1 93.56 318 GLY A O 1
ATOM 2293 N N . LEU A 1 319 ? 19.469 20.062 -2.314 1 91.88 319 LEU A N 1
ATOM 2294 C CA . LEU A 1 319 ? 18.234 20.047 -3.109 1 91.88 319 LEU A CA 1
ATOM 2295 C C . LEU A 1 319 ? 17.234 21.062 -2.584 1 91.88 319 LEU A C 1
ATOM 2297 O O . LEU A 1 319 ? 16.031 20.922 -2.807 1 91.88 319 LEU A O 1
ATOM 2301 N N . THR A 1 320 ? 17.766 22.016 -1.959 1 86 320 THR A N 1
ATOM 2302 C CA . THR A 1 320 ? 16.891 23 -1.357 1 86 320 THR A CA 1
ATOM 2303 C C . THR A 1 320 ? 16.031 23.672 -2.42 1 86 320 THR A C 1
ATOM 2305 O O . THR A 1 320 ? 16.547 24.172 -3.424 1 86 320 THR A O 1
ATOM 2308 N N . ASN A 1 321 ? 14.586 23.625 -2.316 1 74.5 321 ASN A N 1
ATOM 2309 C CA . ASN A 1 321 ? 13.57 24.219 -3.176 1 74.5 321 ASN A CA 1
ATOM 2310 C C . ASN A 1 321 ? 13.578 23.594 -4.566 1 74.5 321 ASN A C 1
ATOM 2312 O O . ASN A 1 321 ? 13.289 24.266 -5.559 1 74.5 321 ASN A O 1
ATOM 2316 N N . THR A 1 322 ? 14.023 22.359 -4.594 1 73.19 322 THR A N 1
ATOM 2317 C CA . THR A 1 322 ? 14.023 21.656 -5.871 1 73.19 322 THR A CA 1
ATOM 2318 C C . THR A 1 322 ? 12.602 21.391 -6.348 1 73.19 322 THR A C 1
ATOM 2320 O O . THR A 1 322 ? 11.656 21.453 -5.559 1 73.19 322 THR A O 1
ATOM 2323 N N . THR A 1 323 ? 12.539 21.297 -7.672 1 77.88 323 THR A N 1
ATOM 2324 C CA . THR A 1 323 ? 11.266 20.922 -8.297 1 77.88 323 THR A CA 1
ATOM 2325 C C . THR A 1 323 ? 11.289 19.469 -8.758 1 77.88 323 THR A C 1
ATOM 2327 O O . THR A 1 323 ? 12.352 18.844 -8.789 1 77.88 323 THR A O 1
ATOM 2330 N N . PHE A 1 324 ? 10.203 18.953 -9.141 1 79.12 324 PHE A N 1
ATOM 2331 C CA . PHE A 1 324 ? 10.078 17.562 -9.555 1 79.12 324 PHE A CA 1
ATOM 2332 C C . PHE A 1 324 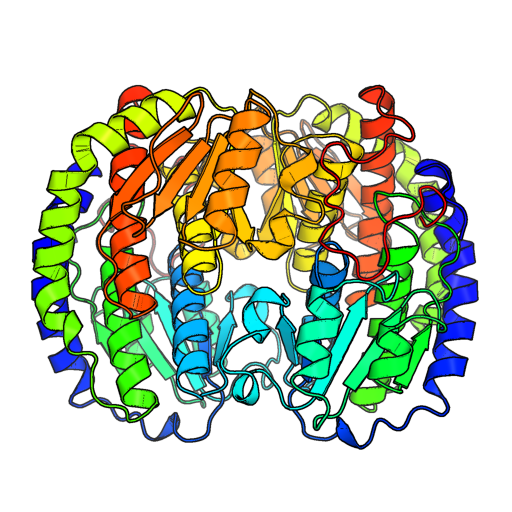? 10.883 17.312 -10.82 1 79.12 324 PHE A C 1
ATOM 2334 O O . PHE A 1 324 ? 10.906 18.141 -11.734 1 79.12 324 PHE A O 1
ATOM 2341 N N . ARG A 1 325 ? 11.523 16.172 -10.812 1 80.19 325 ARG A N 1
ATOM 2342 C CA . ARG A 1 325 ? 12.359 15.734 -11.93 1 80.19 325 ARG A CA 1
ATOM 2343 C C . ARG A 1 325 ? 11.5 15.227 -13.086 1 80.19 325 ARG A C 1
ATOM 2345 O O . ARG A 1 325 ? 11.812 15.484 -14.258 1 80.19 325 ARG A O 1
ATOM 2352 N N . TYR A 1 326 ? 10.477 14.43 -12.766 1 75.75 326 TYR A N 1
ATOM 2353 C CA . TYR A 1 326 ? 9.711 13.734 -13.797 1 75.75 326 TYR A CA 1
ATOM 2354 C C . TYR A 1 326 ? 8.281 14.242 -13.852 1 75.75 326 TYR A C 1
ATOM 2356 O O . TYR A 1 326 ? 7.363 13.5 -14.211 1 75.75 326 TYR A O 1
ATOM 2364 N N . ARG A 1 327 ? 8.039 15.391 -13.805 1 66.88 327 ARG A N 1
ATOM 2365 C CA . ARG A 1 327 ? 6.676 15.914 -13.789 1 66.88 327 ARG A CA 1
ATOM 2366 C C . ARG A 1 327 ? 5.914 15.5 -15.039 1 66.88 327 ARG A C 1
ATOM 2368 O O . ARG A 1 327 ? 6.371 15.734 -16.156 1 66.88 327 ARG A O 1
ATOM 2375 N N . GLN A 1 328 ? 4.746 14.805 -14.727 1 69.19 328 GLN A N 1
ATOM 2376 C CA . GLN A 1 328 ? 3.871 14.344 -15.797 1 69.19 328 GLN A CA 1
ATOM 2377 C C . GLN A 1 328 ? 2.768 15.359 -16.094 1 69.19 328 GLN A C 1
ATOM 2379 O O . GLN A 1 328 ? 1.88 15.57 -15.258 1 69.19 328 GLN A O 1
ATOM 2384 N N . THR A 1 329 ? 2.736 15.836 -17.188 1 68.88 329 THR A N 1
ATOM 2385 C CA . THR A 1 329 ? 1.803 16.922 -17.5 1 68.88 329 THR A CA 1
ATOM 2386 C C . THR A 1 329 ? 0.458 16.359 -17.953 1 68.88 329 THR A C 1
ATOM 2388 O O . THR A 1 329 ? -0.564 17.047 -17.875 1 68.88 329 THR A O 1
ATOM 2391 N N . ASP A 1 330 ? 0.418 15.148 -18.328 1 73.44 330 ASP A N 1
ATOM 2392 C CA . ASP A 1 330 ? -0.821 14.578 -18.844 1 73.44 330 ASP A CA 1
ATOM 2393 C C . ASP A 1 330 ? -1.707 14.07 -17.703 1 73.44 330 ASP A C 1
ATOM 2395 O O . ASP A 1 330 ? -2.775 13.5 -17.953 1 73.44 330 ASP A O 1
ATOM 2399 N N . THR A 1 331 ? -1.347 14.398 -16.547 1 78.88 331 THR A N 1
ATOM 2400 C CA . THR A 1 331 ? -2.127 13.938 -15.406 1 78.88 331 THR A CA 1
ATOM 2401 C C . THR A 1 331 ? -2.977 15.07 -14.836 1 78.88 331 THR A C 1
ATOM 2403 O O . THR A 1 331 ? -3.725 14.867 -13.875 1 78.88 331 THR A O 1
ATOM 2406 N N . LYS A 1 332 ? -2.924 16.25 -15.461 1 78.62 332 LYS A N 1
ATOM 2407 C CA . LYS A 1 332 ? -3.707 17.406 -15.016 1 78.62 332 LYS A CA 1
ATOM 2408 C C . LYS A 1 332 ? -4.707 17.828 -16.094 1 78.62 332 LYS A C 1
ATOM 2410 O O . LYS A 1 332 ? -4.441 17.688 -17.281 1 78.62 332 LYS A O 1
ATOM 2415 N N . LEU A 1 333 ? -5.816 18.25 -15.625 1 80.88 333 LEU A N 1
ATOM 2416 C CA . LEU A 1 333 ? -6.879 18.672 -16.531 1 80.88 333 LEU A CA 1
ATOM 2417 C C . LEU A 1 333 ? -6.465 19.906 -17.328 1 80.88 333 LEU A C 1
ATOM 2419 O O . LEU A 1 333 ? -6.75 20 -18.516 1 80.88 333 LEU A O 1
ATOM 2423 N N . LYS A 1 334 ? -6.004 20.859 -16.641 1 74.31 334 LYS A N 1
ATOM 2424 C CA . LYS A 1 334 ? -5.477 22.047 -17.328 1 74.31 334 LYS A CA 1
ATOM 2425 C C . LYS A 1 334 ? -3.953 22.031 -17.359 1 74.31 334 LYS A C 1
ATOM 2427 O O . LYS A 1 334 ? -3.314 21.516 -16.438 1 74.31 334 LYS A O 1
ATOM 2432 N N . PRO A 1 335 ? -3.48 22.391 -18.609 1 61.31 335 PRO A N 1
ATOM 2433 C CA . PRO A 1 335 ? -2.02 22.406 -18.703 1 61.31 335 PRO A CA 1
ATOM 2434 C C . PRO A 1 335 ? -1.358 23.094 -17.516 1 61.31 335 PRO A C 1
ATOM 2436 O O . PRO A 1 335 ? -1.925 24.031 -16.938 1 61.31 335 PRO A O 1
ATOM 2439 N N . TRP A 1 336 ? -0.405 22.375 -17.078 1 53.34 336 TRP A N 1
ATOM 2440 C CA . TRP A 1 336 ? 0.361 22.875 -15.945 1 53.34 336 TRP A CA 1
ATOM 2441 C C . TRP A 1 336 ? 0.916 24.266 -16.234 1 53.34 336 TRP A C 1
ATOM 2443 O O . TRP A 1 336 ? 1.371 24.531 -17.359 1 53.34 336 TRP A O 1
ATOM 2453 N N . SER A 1 337 ? 0.57 25.281 -15.562 1 43.84 337 SER A N 1
ATOM 2454 C CA . SER A 1 337 ? 1.341 26.516 -15.539 1 43.84 337 SER A CA 1
ATOM 2455 C C . SER A 1 337 ? 2.318 26.547 -14.367 1 43.84 337 SER A C 1
ATOM 2457 O O . SER A 1 337 ? 1.999 26.062 -13.281 1 43.84 337 SER A O 1
ATOM 2459 N N . PRO A 1 338 ? 3.65 26.719 -14.727 1 43 338 PRO A N 1
ATOM 2460 C CA . PRO A 1 338 ? 4.656 26.828 -13.672 1 43 338 PRO A CA 1
ATOM 2461 C C . PRO A 1 338 ? 4.129 27.547 -12.422 1 43 338 PRO A C 1
ATOM 2463 O O . PRO A 1 338 ? 4.664 27.359 -11.328 1 43 338 PRO A O 1
ATOM 2466 N N . THR A 1 339 ? 3.275 28.438 -12.766 1 37.31 339 THR A N 1
ATOM 2467 C CA . THR A 1 339 ? 2.742 29.234 -11.664 1 37.31 339 THR A CA 1
ATOM 2468 C C . THR A 1 339 ? 1.736 28.422 -10.852 1 37.31 339 THR A C 1
ATOM 2470 O O . THR A 1 339 ? 1.287 28.859 -9.797 1 37.31 339 THR A O 1
ATOM 2473 N N . GLU A 1 340 ? 1.175 27.531 -11.539 1 40.03 340 GLU A N 1
ATOM 2474 C CA . GLU A 1 340 ? 0.092 26.844 -10.836 1 40.03 340 GLU A CA 1
ATOM 2475 C C . GLU A 1 340 ? 0.634 25.766 -9.898 1 40.03 340 GLU A C 1
ATOM 2477 O O . GLU A 1 340 ? 1.06 24.703 -10.344 1 40.03 340 GLU A O 1
ATOM 2482 N N . VAL A 1 341 ? 1.634 26 -9.297 1 33.69 341 VAL A N 1
ATOM 2483 C CA . VAL A 1 341 ? 1.792 25.234 -8.07 1 33.69 341 VAL A CA 1
ATOM 2484 C C . VAL A 1 341 ? 0.684 25.594 -7.086 1 33.69 341 VAL A C 1
ATOM 2486 O O . VAL A 1 341 ? 0.359 26.766 -6.91 1 33.69 341 VAL A O 1
ATOM 2489 N N . MET B 1 1 ? 5.766 -30.219 5.883 1 56.75 1 MET B N 1
ATOM 2490 C CA . MET B 1 1 ? 6.098 -29.969 4.484 1 56.75 1 MET B CA 1
ATOM 2491 C C . MET B 1 1 ? 7.543 -29.5 4.344 1 56.75 1 MET B C 1
ATOM 2493 O O . MET B 1 1 ? 8.07 -28.812 5.223 1 56.75 1 MET B O 1
ATOM 2497 N N . GLU B 1 2 ? 8.281 -30.125 3.342 1 66.88 2 GLU B N 1
ATOM 2498 C CA . GLU B 1 2 ? 9.727 -29.984 3.193 1 66.88 2 GLU B CA 1
ATOM 2499 C C . GLU B 1 2 ? 10.094 -28.703 2.459 1 66.88 2 GLU B C 1
ATOM 2501 O O . GLU B 1 2 ? 9.406 -28.312 1.515 1 66.88 2 GLU B O 1
ATOM 2506 N N . ARG B 1 3 ? 10.984 -27.922 3.041 1 81.25 3 ARG B N 1
ATOM 2507 C CA . ARG B 1 3 ? 11.586 -26.797 2.334 1 81.25 3 ARG B CA 1
ATOM 2508 C C . ARG B 1 3 ? 12.492 -27.281 1.205 1 81.25 3 ARG B C 1
ATOM 2510 O O . ARG B 1 3 ? 13.266 -28.219 1.382 1 81.25 3 ARG B O 1
ATOM 2517 N N . ILE B 1 4 ? 12.195 -26.719 0.03 1 89.12 4 ILE B N 1
ATOM 2518 C CA . ILE B 1 4 ? 13.016 -27.047 -1.127 1 89.12 4 ILE B CA 1
ATOM 2519 C C . ILE B 1 4 ? 13.68 -25.781 -1.671 1 89.12 4 ILE B C 1
ATOM 2521 O O . ILE B 1 4 ? 13.398 -24.688 -1.204 1 89.12 4 ILE B O 1
ATOM 2525 N N . GLY B 1 5 ? 14.609 -25.969 -2.523 1 91.06 5 GLY B N 1
ATOM 2526 C CA . GLY B 1 5 ? 15.281 -24.828 -3.115 1 91.06 5 GLY B CA 1
ATOM 2527 C C . GLY B 1 5 ? 14.336 -23.922 -3.889 1 91.06 5 GLY B C 1
ATOM 2528 O O . GLY B 1 5 ? 13.305 -24.375 -4.387 1 91.06 5 GLY B O 1
ATOM 2529 N N . TYR B 1 6 ? 14.734 -22.703 -4.008 1 93.81 6 TYR B N 1
ATOM 2530 C CA . TYR B 1 6 ? 13.891 -21.703 -4.645 1 93.81 6 TYR B CA 1
ATOM 2531 C C . TYR B 1 6 ? 13.578 -22.078 -6.086 1 93.81 6 TYR B C 1
ATOM 2533 O O . TYR B 1 6 ? 12.414 -22.094 -6.492 1 93.81 6 TYR B O 1
ATOM 2541 N N . ARG B 1 7 ? 14.609 -22.5 -6.863 1 94.69 7 ARG B N 1
ATOM 2542 C CA . ARG B 1 7 ? 14.406 -22.844 -8.273 1 94.69 7 ARG B CA 1
ATOM 2543 C C . ARG B 1 7 ? 13.531 -24.078 -8.414 1 94.69 7 ARG B C 1
ATOM 2545 O O . ARG B 1 7 ? 12.734 -24.172 -9.352 1 94.69 7 ARG B O 1
ATOM 2552 N N . ASN B 1 8 ? 13.719 -24.969 -7.504 1 94.75 8 ASN B N 1
ATOM 2553 C CA . ASN B 1 8 ? 12.891 -26.172 -7.535 1 94.75 8 ASN B CA 1
ATOM 2554 C C . ASN B 1 8 ? 11.43 -25.844 -7.254 1 94.75 8 ASN B C 1
ATOM 2556 O O . ASN B 1 8 ? 10.531 -26.422 -7.875 1 94.75 8 ASN B O 1
ATOM 2560 N N . ALA B 1 9 ? 11.227 -24.984 -6.324 1 95.25 9 ALA B N 1
ATOM 2561 C CA . ALA B 1 9 ? 9.867 -24.578 -6 1 95.25 9 ALA B CA 1
ATOM 2562 C C . ALA B 1 9 ? 9.211 -23.859 -7.18 1 95.25 9 ALA B C 1
ATOM 2564 O O . ALA B 1 9 ? 8.039 -24.109 -7.484 1 95.25 9 ALA B O 1
ATOM 2565 N N . VAL B 1 10 ? 9.992 -23.016 -7.836 1 97.44 10 VAL B N 1
ATOM 2566 C CA . VAL B 1 10 ? 9.469 -22.297 -9 1 97.44 10 VAL B CA 1
ATOM 2567 C C . VAL B 1 10 ? 9.141 -23.281 -10.109 1 97.44 10 VAL B C 1
ATOM 2569 O O . VAL B 1 10 ? 8.07 -23.203 -10.719 1 97.44 10 VAL B O 1
ATOM 2572 N N . ALA B 1 11 ? 9.961 -24.266 -10.336 1 97.19 11 ALA B N 1
ATOM 2573 C CA . ALA B 1 11 ? 9.852 -25.203 -11.445 1 97.19 11 ALA B CA 1
ATOM 2574 C C . ALA B 1 11 ? 8.672 -26.141 -11.242 1 97.19 11 ALA B C 1
ATOM 2576 O O . ALA B 1 11 ? 8.102 -26.656 -12.211 1 97.19 11 ALA B O 1
ATOM 2577 N N . ARG B 1 12 ? 8.219 -26.359 -10.07 1 97 12 ARG B N 1
ATOM 2578 C CA . ARG B 1 12 ? 7.211 -27.375 -9.797 1 97 12 ARG B CA 1
ATOM 2579 C C . ARG B 1 12 ? 5.805 -26.781 -9.898 1 97 12 ARG B C 1
ATOM 2581 O O . ARG B 1 12 ? 4.816 -27.5 -9.75 1 97 12 ARG B O 1
ATOM 2588 N N . GLN B 1 13 ? 5.676 -25.531 -10.164 1 98.44 13 GLN B N 1
ATOM 2589 C CA . GLN B 1 13 ? 4.406 -24.828 -10.055 1 98.44 13 GLN B CA 1
ATOM 2590 C C . GLN B 1 13 ? 3.383 -25.375 -11.047 1 98.44 13 GLN B C 1
ATOM 2592 O O . GLN B 1 13 ? 2.189 -25.438 -10.742 1 98.44 13 GLN B O 1
ATOM 2597 N N . PRO B 1 14 ? 3.814 -25.891 -12.297 1 98.62 14 PRO B N 1
ATOM 2598 C CA . PRO B 1 14 ? 2.793 -26.5 -13.148 1 98.62 14 PRO B CA 1
ATOM 2599 C C . PRO B 1 14 ? 2.121 -27.703 -12.477 1 98.62 14 PRO B C 1
ATOM 2601 O O . PRO B 1 14 ? 0.891 -27.797 -12.461 1 98.62 14 PRO B O 1
ATOM 2604 N N . GLU B 1 15 ? 2.887 -28.531 -11.875 1 98 15 GLU B N 1
ATOM 2605 C CA . GLU B 1 15 ? 2.359 -29.688 -11.18 1 98 15 GLU B CA 1
ATOM 2606 C C . GLU B 1 15 ? 1.569 -29.281 -9.938 1 98 15 GLU B C 1
ATOM 2608 O O . GLU B 1 15 ? 0.506 -29.844 -9.664 1 98 15 GLU B O 1
ATOM 2613 N N . SER B 1 16 ? 2.117 -28.375 -9.18 1 97.88 16 SER B N 1
ATOM 2614 C CA . SER B 1 16 ? 1.469 -27.875 -7.973 1 97.88 16 SER B CA 1
ATOM 2615 C C . SER B 1 16 ? 0.093 -27.297 -8.281 1 97.88 16 SER B C 1
ATOM 2617 O O . SER B 1 16 ? -0.875 -27.562 -7.57 1 97.88 16 SER B O 1
ATOM 2619 N N . LEU B 1 17 ? -0.002 -26.5 -9.352 1 98.69 17 LEU B N 1
ATOM 2620 C CA . LEU B 1 17 ? -1.261 -25.859 -9.727 1 98.69 17 LEU B CA 1
ATOM 2621 C C . LEU B 1 17 ? -2.258 -26.891 -10.242 1 98.69 17 LEU B C 1
ATOM 2623 O O . LEU B 1 17 ? -3.459 -26.797 -9.977 1 98.69 17 LEU B O 1
ATOM 2627 N N . ALA B 1 18 ? -1.747 -27.875 -11.016 1 98.5 18 ALA B N 1
ATOM 2628 C CA . ALA B 1 18 ? -2.629 -28.953 -11.484 1 98.5 18 ALA B CA 1
ATOM 2629 C C . ALA B 1 18 ? -3.23 -29.719 -10.312 1 98.5 18 ALA B C 1
ATOM 2631 O O . ALA B 1 18 ? -4.438 -29.953 -10.273 1 98.5 18 ALA B O 1
ATOM 2632 N N . ALA B 1 19 ? -2.404 -30.094 -9.391 1 97.88 19 ALA B N 1
ATOM 2633 C CA . ALA B 1 19 ? -2.873 -30.797 -8.188 1 97.88 19 ALA B CA 1
ATOM 2634 C C . ALA B 1 19 ? -3.795 -29.891 -7.363 1 97.88 19 ALA B C 1
ATOM 2636 O O . ALA B 1 19 ? -4.82 -30.344 -6.855 1 97.88 19 ALA B O 1
ATOM 2637 N N . GLY B 1 20 ? -3.408 -28.641 -7.223 1 98 20 GLY B N 1
ATOM 2638 C CA . GLY B 1 20 ? -4.184 -27.672 -6.453 1 98 20 GLY B CA 1
ATOM 2639 C C . GLY B 1 20 ? -5.586 -27.484 -6.988 1 98 20 GLY B C 1
ATOM 2640 O O . GLY B 1 20 ? -6.535 -27.312 -6.215 1 98 20 GLY B O 1
ATOM 2641 N N . LEU B 1 21 ? -5.676 -27.469 -8.328 1 98.06 21 LEU B N 1
ATOM 2642 C CA . LEU B 1 21 ? -6.984 -27.297 -8.953 1 98.06 21 LEU B CA 1
ATOM 2643 C C . LEU B 1 21 ? -7.965 -28.359 -8.469 1 98.06 21 LEU B C 1
ATOM 2645 O O . LEU B 1 21 ? -9.102 -28.047 -8.109 1 98.06 21 LEU B O 1
ATOM 2649 N N . GLN B 1 22 ? -7.559 -29.562 -8.367 1 97.38 22 GLN B N 1
ATOM 2650 C CA . GLN B 1 22 ? -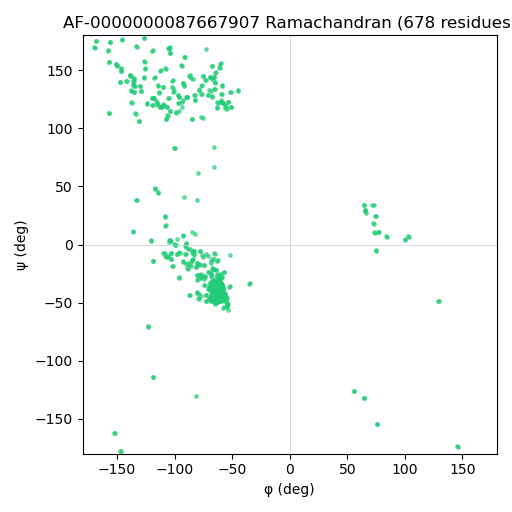8.406 -30.672 -7.922 1 97.38 22 GLN B CA 1
ATOM 2651 C C . GLN B 1 22 ? -8.688 -30.594 -6.426 1 97.38 22 GLN B C 1
ATOM 2653 O O . GLN B 1 22 ? -9.828 -30.75 -5.992 1 97.38 22 GLN B O 1
ATOM 2658 N N . VAL B 1 23 ? -7.695 -30.312 -5.691 1 97.94 23 VAL B N 1
ATOM 2659 C CA . VAL B 1 23 ? -7.797 -30.25 -4.234 1 97.94 23 VAL B CA 1
ATOM 2660 C C . VAL B 1 23 ? -8.758 -29.141 -3.826 1 97.94 23 VAL B C 1
ATOM 2662 O O . VAL B 1 23 ? -9.625 -29.328 -2.977 1 97.94 23 VAL B O 1
ATOM 2665 N N . VAL B 1 24 ? -8.633 -27.969 -4.43 1 98.38 24 VAL B N 1
ATOM 2666 C CA . VAL B 1 24 ? -9.438 -26.797 -4.086 1 98.38 24 VAL B CA 1
ATOM 2667 C C . VAL B 1 24 ? -10.898 -27.047 -4.457 1 98.38 24 VAL B C 1
ATOM 2669 O O . VAL B 1 24 ? -11.805 -26.734 -3.684 1 98.38 24 VAL B O 1
ATOM 2672 N N . ARG B 1 25 ? -11.125 -27.641 -5.656 1 97.31 25 ARG B N 1
ATOM 2673 C CA . ARG B 1 25 ? -12.492 -27.938 -6.078 1 97.31 25 ARG B CA 1
ATOM 2674 C C . ARG B 1 25 ? -13.164 -28.922 -5.121 1 97.31 25 ARG B C 1
ATOM 2676 O O . ARG B 1 25 ? -14.336 -28.75 -4.777 1 97.31 25 ARG B O 1
ATOM 2683 N N . THR B 1 26 ? -12.43 -29.891 -4.707 1 97.06 26 THR B N 1
ATOM 2684 C CA . THR B 1 26 ? -12.953 -30.875 -3.768 1 97.06 26 THR B CA 1
ATOM 2685 C C . THR B 1 26 ? -13.297 -30.219 -2.434 1 97.06 26 THR B C 1
ATOM 2687 O O . THR B 1 26 ? -14.336 -30.516 -1.839 1 97.06 26 THR B O 1
ATOM 2690 N N . ALA B 1 27 ? -12.438 -29.344 -1.959 1 96.81 27 ALA B N 1
ATOM 2691 C CA . ALA B 1 27 ? -12.648 -28.656 -0.685 1 96.81 27 ALA B CA 1
ATOM 2692 C C . ALA B 1 27 ? -13.836 -27.703 -0.763 1 96.81 27 ALA B C 1
ATOM 2694 O O . ALA B 1 27 ? -14.562 -27.531 0.218 1 96.81 27 ALA B O 1
ATOM 2695 N N . LEU B 1 28 ? -14.047 -27.062 -1.913 1 96.62 28 LEU B N 1
ATOM 2696 C CA . LEU B 1 28 ? -15.078 -26.047 -2.1 1 96.62 28 LEU B CA 1
ATOM 2697 C C . LEU B 1 28 ? -16.469 -26.688 -2.156 1 96.62 28 LEU B C 1
ATOM 2699 O O . LEU B 1 28 ? -17.453 -26.062 -1.775 1 96.62 28 LEU B O 1
ATOM 2703 N N . GLY B 1 29 ? -16.531 -27.922 -2.588 1 94.88 29 GLY B N 1
ATOM 2704 C CA . GLY B 1 29 ? -17.797 -28.609 -2.811 1 94.88 29 GLY B CA 1
ATOM 2705 C C . GLY B 1 29 ? -18.703 -28.578 -1.599 1 94.88 29 GLY B C 1
ATOM 2706 O O . GLY B 1 29 ? -19.797 -28 -1.648 1 94.88 29 GLY B O 1
ATOM 2707 N N . PRO B 1 30 ? -18.281 -29.031 -0.49 1 94.75 30 PRO B N 1
ATOM 2708 C CA . PRO B 1 30 ? -19.141 -29.156 0.683 1 94.75 30 PRO B CA 1
ATOM 2709 C C . PRO B 1 30 ? -19.203 -27.875 1.513 1 94.75 30 PRO B C 1
ATOM 2711 O O . PRO B 1 30 ? -19.922 -27.797 2.51 1 94.75 30 PRO B O 1
ATOM 2714 N N . LEU B 1 31 ? -18.438 -26.859 1.149 1 95.94 31 LEU B N 1
ATOM 2715 C CA . LEU B 1 31 ? -18.359 -25.656 1.96 1 95.94 31 LEU B CA 1
ATOM 2716 C C . LEU B 1 31 ? -19.656 -24.859 1.88 1 95.94 31 LEU B C 1
ATOM 2718 O O . LEU B 1 31 ? -20.172 -24.625 0.788 1 95.94 31 LEU B O 1
ATOM 2722 N N . ASP B 1 32 ? -20.219 -24.5 3.002 1 96.06 32 ASP B N 1
ATOM 2723 C CA . ASP B 1 32 ? -21.406 -23.641 3.062 1 96.06 32 ASP B CA 1
ATOM 2724 C C . ASP B 1 32 ? -21.016 -22.156 3.012 1 96.06 32 ASP B C 1
ATOM 2726 O O . ASP B 1 32 ? -20.516 -21.609 3.994 1 96.06 32 ASP B O 1
ATOM 2730 N N . LEU B 1 33 ? -21.297 -21.547 1.906 1 96.94 33 LEU B N 1
ATOM 2731 C CA . LEU B 1 33 ? -20.922 -20.156 1.726 1 96.94 33 LEU B CA 1
ATOM 2732 C C . LEU B 1 33 ? -22.141 -19.25 1.767 1 96.94 33 LEU B C 1
ATOM 2734 O O . LEU B 1 33 ? -22.078 -18.094 1.32 1 96.94 33 LEU B O 1
ATOM 2738 N N . THR B 1 34 ? -23.281 -19.703 2.26 1 96.56 34 THR B N 1
ATOM 2739 C CA . THR B 1 34 ? -24.516 -18.922 2.324 1 96.56 34 THR B CA 1
ATOM 2740 C C . THR B 1 34 ? -24.312 -17.672 3.184 1 96.56 34 THR B C 1
ATOM 2742 O O . THR B 1 34 ? -24.953 -16.641 2.947 1 96.56 34 THR B O 1
ATOM 2745 N N . GLY B 1 35 ? -23.406 -17.766 4.133 1 96.81 35 GLY B N 1
ATOM 2746 C CA . GLY B 1 35 ? -23.141 -16.641 5.016 1 96.81 35 GLY B CA 1
ATOM 2747 C C . GLY B 1 35 ? -22.484 -15.477 4.309 1 96.81 35 GLY B C 1
ATOM 2748 O O . GLY B 1 35 ? -22.438 -14.359 4.84 1 96.81 35 GLY B O 1
ATOM 2749 N N . PHE B 1 36 ? -21.953 -15.703 3.129 1 97.44 36 PHE B N 1
ATOM 2750 C CA . PHE B 1 36 ? -21.281 -14.656 2.371 1 97.44 36 PHE B CA 1
ATOM 2751 C C . PHE B 1 36 ? -22.266 -13.898 1.488 1 97.44 36 PHE B C 1
ATOM 2753 O O . PHE B 1 36 ? -21.969 -12.812 0.988 1 97.44 36 PHE B O 1
ATOM 2760 N N . ALA B 1 37 ? -23.484 -14.406 1.226 1 95.75 37 ALA B N 1
ATOM 2761 C CA . ALA B 1 37 ? -24.453 -13.812 0.308 1 95.75 37 ALA B CA 1
ATOM 2762 C C . ALA B 1 37 ? -24.891 -12.438 0.791 1 95.75 37 ALA B C 1
ATOM 2764 O O . ALA B 1 37 ? -25.344 -12.281 1.934 1 95.75 37 ALA B O 1
ATOM 2765 N N . GLY B 1 38 ? -24.688 -11.445 -0.062 1 92.94 38 GLY B N 1
ATOM 2766 C CA . GLY B 1 38 ? -25.156 -10.102 0.238 1 92.94 38 GLY B CA 1
ATOM 2767 C C . GLY B 1 38 ? -24.281 -9.375 1.234 1 92.94 38 GLY B C 1
ATOM 2768 O O . GLY B 1 38 ? -24.641 -8.305 1.733 1 92.94 38 GLY B O 1
ATOM 2769 N N . LYS B 1 39 ? -23.125 -9.914 1.543 1 94.75 39 LYS B N 1
ATOM 2770 C CA . LYS B 1 39 ? -22.266 -9.336 2.564 1 94.75 39 LYS B CA 1
ATOM 2771 C C . LYS B 1 39 ? -21.031 -8.688 1.935 1 94.75 39 LYS B C 1
ATOM 2773 O O . LYS B 1 39 ? -20.641 -9.047 0.824 1 94.75 39 LYS B O 1
ATOM 2778 N N . THR B 1 40 ? -20.562 -7.707 2.641 1 94.44 40 THR B N 1
ATOM 2779 C CA . THR B 1 40 ? -19.219 -7.25 2.322 1 94.44 40 THR B CA 1
ATOM 2780 C C . THR B 1 40 ? -18.172 -8.258 2.801 1 94.44 40 THR B C 1
ATOM 2782 O O . THR B 1 40 ? -18.328 -8.859 3.865 1 94.44 40 THR B O 1
ATOM 2785 N N . VAL B 1 41 ? -17.125 -8.438 1.982 1 96.69 41 VAL B N 1
ATOM 2786 C CA . VAL B 1 41 ? -16.172 -9.492 2.291 1 96.69 41 VAL B CA 1
ATOM 2787 C C . VAL B 1 41 ? -14.789 -8.883 2.547 1 96.69 41 VAL B C 1
ATOM 2789 O O . VAL B 1 41 ? -14.312 -8.055 1.761 1 96.69 41 VAL B O 1
ATOM 2792 N N . GLY B 1 42 ? -14.227 -9.195 3.676 1 96.94 42 GLY B N 1
ATOM 2793 C CA . GLY B 1 42 ? -12.836 -8.859 3.953 1 96.94 42 GLY B CA 1
ATOM 2794 C C . GLY B 1 42 ? -11.883 -10.008 3.695 1 96.94 42 GLY B C 1
ATOM 2795 O O . GLY B 1 42 ? -12.141 -11.141 4.105 1 96.94 42 GLY B O 1
ATOM 2796 N N . PHE B 1 43 ? -10.867 -9.781 2.957 1 98.38 43 PHE B N 1
ATOM 2797 C CA . PHE B 1 43 ? -9.742 -10.703 2.834 1 98.38 43 PHE B CA 1
ATOM 2798 C C . PHE B 1 43 ? -8.609 -10.305 3.771 1 98.38 43 PHE B C 1
ATOM 2800 O O . PHE B 1 43 ? -8.086 -9.188 3.684 1 98.38 43 PHE B O 1
ATOM 2807 N N . ALA B 1 44 ? -8.211 -11.172 4.645 1 97.94 44 ALA B N 1
ATOM 2808 C CA . ALA B 1 44 ? -7.199 -10.828 5.645 1 97.94 44 ALA B CA 1
ATOM 2809 C C . ALA B 1 44 ? -5.969 -11.719 5.512 1 97.94 44 ALA B C 1
ATOM 2811 O O . ALA B 1 44 ? -6.09 -12.945 5.453 1 97.94 44 ALA B O 1
ATOM 2812 N N . GLY B 1 45 ? -4.855 -11.148 5.398 1 97.88 45 GLY B N 1
ATOM 2813 C CA . GLY B 1 45 ? -3.578 -11.836 5.344 1 97.88 45 GLY B CA 1
ATOM 2814 C C . GLY B 1 45 ? -2.41 -10.969 5.773 1 97.88 45 GLY B C 1
ATOM 2815 O O . GLY B 1 45 ? -2.574 -9.773 6.004 1 97.88 45 GLY B O 1
ATOM 2816 N N . ILE B 1 46 ? -1.287 -11.547 5.859 1 96.81 46 ILE B N 1
ATOM 2817 C CA . ILE B 1 46 ? -0.063 -10.844 6.219 1 96.81 46 ILE B CA 1
ATOM 2818 C C . ILE B 1 46 ? 1.093 -11.336 5.352 1 96.81 46 ILE B C 1
ATOM 2820 O O . ILE B 1 46 ? 1.11 -12.5 4.934 1 96.81 46 ILE B O 1
ATOM 2824 N N . GLY B 1 47 ? 2.064 -10.453 4.984 1 95.44 47 GLY B N 1
ATOM 2825 C CA . GLY B 1 47 ? 3.127 -10.812 4.059 1 95.44 47 GLY B CA 1
ATOM 2826 C C . GLY B 1 47 ? 2.621 -11.133 2.666 1 95.44 47 GLY B C 1
ATOM 2827 O O . GLY B 1 47 ? 1.848 -10.367 2.088 1 95.44 47 GLY B O 1
ATOM 2828 N N . ALA B 1 48 ? 3.094 -12.242 2.143 1 96.25 48 ALA B N 1
ATOM 2829 C CA . ALA B 1 48 ? 2.65 -12.688 0.823 1 96.25 48 ALA B CA 1
ATOM 2830 C C . ALA B 1 48 ? 1.14 -12.906 0.798 1 96.25 48 ALA B C 1
ATOM 2832 O O . ALA B 1 48 ? 0.486 -12.656 -0.217 1 96.25 48 ALA B O 1
ATOM 2833 N N . SER B 1 49 ? 0.624 -13.352 1.932 1 97.75 49 SER B N 1
ATOM 2834 C CA . SER B 1 49 ? -0.812 -13.602 2.012 1 97.75 49 SER B CA 1
ATOM 2835 C C . SER B 1 49 ? -1.602 -12.297 1.925 1 97.75 49 SER B C 1
ATOM 2837 O O . SER B 1 49 ? -2.723 -12.281 1.411 1 97.75 49 SER B O 1
ATOM 2839 N N . TYR B 1 50 ? -1.03 -11.227 2.422 1 97.94 50 TYR B N 1
ATOM 2840 C CA . TYR B 1 50 ? -1.704 -9.938 2.258 1 97.94 50 TYR B CA 1
ATOM 2841 C C . TYR B 1 50 ? -1.768 -9.539 0.788 1 97.94 50 TYR B C 1
ATOM 2843 O O . TYR B 1 50 ? -2.775 -9 0.328 1 97.94 50 TYR B O 1
ATOM 2851 N N . GLN B 1 51 ? -0.651 -9.742 0.08 1 98.5 51 GLN B N 1
ATOM 2852 C CA . GLN B 1 51 ? -0.673 -9.453 -1.35 1 98.5 51 GLN B CA 1
ATOM 2853 C C . GLN B 1 51 ? -1.724 -10.297 -2.066 1 98.5 51 GLN B C 1
ATOM 2855 O O . GLN B 1 51 ? -2.414 -9.812 -2.963 1 98.5 51 GLN B O 1
ATOM 2860 N N . ALA B 1 52 ? -1.878 -11.531 -1.631 1 98.81 52 ALA B N 1
ATOM 2861 C CA . ALA B 1 52 ? -2.932 -12.383 -2.18 1 98.81 52 ALA B CA 1
ATOM 2862 C C . ALA B 1 52 ? -4.312 -11.836 -1.833 1 98.81 52 ALA B C 1
ATOM 2864 O O . ALA B 1 52 ? -5.242 -11.914 -2.643 1 98.81 52 ALA B O 1
ATOM 2865 N N . ALA B 1 53 ? -4.461 -11.305 -0.624 1 98.75 53 ALA B N 1
ATOM 2866 C CA . ALA B 1 53 ? -5.715 -10.688 -0.206 1 98.75 53 ALA B CA 1
ATOM 2867 C C . ALA B 1 53 ? -6.102 -9.547 -1.143 1 98.75 53 ALA B C 1
ATOM 2869 O O . ALA B 1 53 ? -7.277 -9.383 -1.477 1 98.75 53 ALA B O 1
ATOM 2870 N N . MET B 1 54 ? -5.102 -8.836 -1.572 1 98.19 54 MET B N 1
ATOM 2871 C CA . MET B 1 54 ? -5.34 -7.727 -2.492 1 98.19 54 MET B CA 1
ATOM 2872 C C . MET B 1 54 ? -5.871 -8.234 -3.828 1 98.19 54 MET B C 1
ATOM 2874 O O . MET B 1 54 ? -6.781 -7.633 -4.406 1 98.19 54 MET B O 1
ATOM 2878 N N . VAL B 1 55 ? -5.375 -9.344 -4.293 1 98.69 55 VAL B N 1
ATOM 2879 C CA . VAL B 1 55 ? -5.863 -9.938 -5.531 1 98.69 55 VAL B CA 1
ATOM 2880 C C . VAL B 1 55 ? -7.316 -10.375 -5.355 1 98.69 55 VAL B C 1
ATOM 2882 O O . VAL B 1 55 ? -8.164 -10.094 -6.207 1 98.69 55 VAL B O 1
ATOM 2885 N N . GLY B 1 56 ? -7.582 -11.031 -4.266 1 98.5 56 GLY B N 1
ATOM 2886 C CA . GLY B 1 56 ? -8.93 -11.516 -4 1 98.5 56 GLY B CA 1
ATOM 2887 C C . GLY B 1 56 ? -9.953 -10.398 -3.893 1 98.5 56 GLY B C 1
ATOM 2888 O O . GLY B 1 56 ? -11.023 -10.477 -4.488 1 98.5 56 GLY B O 1
ATOM 2889 N N . ALA B 1 57 ? -9.594 -9.367 -3.119 1 96.62 57 ALA B N 1
ATOM 2890 C CA . ALA B 1 57 ? -10.5 -8.242 -2.953 1 96.62 57 ALA B CA 1
ATOM 2891 C C . ALA B 1 57 ? -10.805 -7.578 -4.293 1 96.62 57 ALA B C 1
ATOM 2893 O O . ALA B 1 57 ? -11.953 -7.23 -4.578 1 96.62 57 ALA B O 1
ATOM 2894 N N . PHE B 1 58 ? -9.797 -7.43 -5.121 1 95.81 58 PHE B N 1
ATOM 2895 C CA . PHE B 1 58 ? -9.969 -6.836 -6.438 1 95.81 58 PHE B CA 1
ATOM 2896 C C . PHE B 1 58 ? -10.891 -7.691 -7.301 1 95.81 58 PHE B C 1
ATOM 2898 O O . PHE B 1 58 ? -11.836 -7.18 -7.906 1 95.81 58 PHE B O 1
ATOM 2905 N N . TYR B 1 59 ? -10.609 -8.977 -7.332 1 96.88 59 TYR B N 1
ATOM 2906 C CA . TYR B 1 59 ? -11.352 -9.867 -8.219 1 96.88 59 TYR B CA 1
ATOM 2907 C C . TYR B 1 59 ? -12.805 -9.969 -7.789 1 96.88 59 TYR B C 1
ATOM 2909 O O . TYR B 1 59 ? -13.711 -9.891 -8.625 1 96.88 59 TYR B O 1
ATOM 2917 N N . LEU B 1 60 ? -13.047 -10.094 -6.48 1 96.56 60 LEU B N 1
ATOM 2918 C CA . LEU B 1 60 ? -14.414 -10.211 -5.996 1 96.56 60 LEU B CA 1
ATOM 2919 C C . LEU B 1 60 ? -15.188 -8.922 -6.246 1 96.56 60 LEU B C 1
ATOM 2921 O O . LEU B 1 60 ? -16.375 -8.961 -6.586 1 96.56 60 LEU B O 1
ATOM 2925 N N . ARG B 1 61 ? -14.516 -7.777 -6.102 1 94.25 61 ARG B N 1
ATOM 2926 C CA . ARG B 1 61 ? -15.164 -6.512 -6.438 1 94.25 61 ARG B CA 1
ATOM 2927 C C . ARG B 1 61 ? -15.5 -6.449 -7.922 1 94.25 61 ARG B C 1
ATOM 2929 O O . ARG B 1 61 ? -16.562 -5.949 -8.297 1 94.25 61 ARG B O 1
ATOM 2936 N N . ASP B 1 62 ? -14.594 -6.965 -8.719 1 92.69 62 ASP B N 1
ATOM 2937 C CA . ASP B 1 62 ? -14.805 -7.004 -10.156 1 92.69 62 ASP B CA 1
ATOM 2938 C C . ASP B 1 62 ? -16.016 -7.871 -10.516 1 92.69 62 ASP B C 1
ATOM 2940 O O . ASP B 1 62 ? -16.656 -7.664 -11.547 1 92.69 62 ASP B O 1
ATOM 2944 N N . LEU B 1 63 ? -16.312 -8.82 -9.648 1 94.44 63 LEU B N 1
ATOM 2945 C CA . LEU B 1 63 ? -17.453 -9.703 -9.859 1 94.44 63 LEU B CA 1
ATOM 2946 C C . LEU B 1 63 ? -18.719 -9.117 -9.227 1 94.44 63 LEU B C 1
ATOM 2948 O O . LEU B 1 63 ? -19.766 -9.758 -9.227 1 94.44 63 LEU B O 1
ATOM 2952 N N . GLY B 1 64 ? -18.609 -7.941 -8.633 1 92.56 64 GLY B N 1
ATOM 2953 C CA . GLY B 1 64 ? -19.781 -7.203 -8.195 1 92.56 64 GLY B CA 1
ATOM 2954 C C . GLY B 1 64 ? -20.031 -7.281 -6.703 1 92.56 64 GLY B C 1
ATOM 2955 O O . GLY B 1 64 ? -21.047 -6.805 -6.207 1 92.56 64 GLY B O 1
ATOM 2956 N N . ILE B 1 65 ? -19.094 -7.875 -5.93 1 94.75 65 ILE B N 1
ATOM 2957 C CA . ILE B 1 65 ? -19.266 -8.031 -4.492 1 94.75 65 ILE B CA 1
ATOM 2958 C C . ILE B 1 65 ? -18.297 -7.102 -3.752 1 94.75 65 ILE B C 1
ATOM 2960 O O . ILE B 1 65 ? -17.078 -7.207 -3.918 1 94.75 65 ILE B O 1
ATOM 2964 N N . PRO B 1 66 ? -18.812 -6.148 -2.896 1 93.62 66 PRO B N 1
ATOM 2965 C CA . PRO B 1 66 ? -17.906 -5.277 -2.141 1 93.62 66 PRO B CA 1
ATOM 2966 C C . PRO B 1 66 ? -16.906 -6.059 -1.289 1 93.62 66 PRO B C 1
ATOM 2968 O O . PRO B 1 66 ? -17.297 -6.863 -0.444 1 93.62 66 PRO B O 1
ATOM 2971 N N . SER B 1 67 ? -15.68 -5.871 -1.552 1 95.31 67 SER B N 1
ATOM 2972 C CA . SER B 1 67 ? -14.648 -6.641 -0.863 1 95.31 67 SER B CA 1
ATOM 2973 C C . SER B 1 67 ? -13.391 -5.809 -0.653 1 95.31 67 SER B C 1
ATOM 2975 O O . SER B 1 67 ? -13.094 -4.906 -1.443 1 95.31 67 SER B O 1
ATOM 2977 N N . PHE B 1 68 ? -12.641 -6.133 0.417 1 94.62 68 PHE B N 1
ATOM 2978 C CA . PHE B 1 68 ? -11.539 -5.281 0.848 1 94.62 68 PHE B CA 1
ATOM 2979 C C . PHE B 1 68 ? -10.414 -6.113 1.448 1 94.62 68 PHE B C 1
ATOM 2981 O O . PHE B 1 68 ? -10.664 -7.086 2.16 1 94.62 68 PHE B O 1
ATOM 2988 N N . PRO B 1 69 ? -9.219 -5.727 1.127 1 96.81 69 PRO B N 1
ATOM 2989 C CA . PRO B 1 69 ? -8.078 -6.41 1.751 1 96.81 69 PRO B CA 1
ATOM 2990 C C . PRO B 1 69 ? -7.688 -5.797 3.094 1 96.81 69 PRO B C 1
ATOM 2992 O O . PRO B 1 69 ? -7.762 -4.578 3.266 1 96.81 69 PRO B O 1
ATOM 2995 N N . TYR B 1 70 ? -7.234 -6.648 4.027 1 96.31 70 TYR B N 1
ATOM 2996 C CA . TYR B 1 70 ? -6.812 -6.16 5.336 1 96.31 70 TYR B CA 1
ATOM 2997 C C . TYR B 1 70 ? -5.535 -6.855 5.793 1 96.31 70 TYR B C 1
ATOM 2999 O O . TYR B 1 70 ? -5.406 -8.078 5.672 1 96.31 70 TYR B O 1
ATOM 3007 N N . CYS B 1 71 ? -4.594 -6.023 6.25 1 95.62 71 CYS B N 1
ATOM 3008 C CA . CYS B 1 71 ? -3.631 -6.555 7.207 1 95.62 71 CYS B CA 1
ATOM 3009 C C . CYS B 1 71 ? -4.262 -6.711 8.586 1 95.62 71 CYS B C 1
ATOM 3011 O O . CYS B 1 71 ? -5.086 -5.891 8.992 1 95.62 71 CYS B O 1
ATOM 3013 N N . PRO B 1 72 ? -3.82 -7.77 9.266 1 94.75 72 PRO B N 1
ATOM 3014 C CA . PRO B 1 72 ? -4.422 -7.949 10.586 1 94.75 72 PRO B CA 1
ATOM 3015 C C . PRO B 1 72 ? -4.238 -6.73 11.492 1 94.75 72 PRO B C 1
ATOM 3017 O O . PRO B 1 72 ? -5.055 -6.492 12.383 1 94.75 72 PRO B O 1
ATOM 3020 N N . THR B 1 73 ? -3.27 -5.938 11.25 1 94.38 73 THR B N 1
ATOM 3021 C CA . THR B 1 73 ? -3.029 -4.723 12.023 1 94.38 73 THR B CA 1
ATOM 3022 C C . THR B 1 73 ? -4.289 -3.863 12.078 1 94.38 73 THR B C 1
ATOM 3024 O O . THR B 1 73 ? -4.598 -3.281 13.125 1 94.38 73 THR B O 1
ATOM 3027 N N . ASP B 1 74 ? -5.02 -3.834 11.047 1 92.62 74 ASP B N 1
ATOM 3028 C CA . ASP B 1 74 ? -6.199 -2.982 10.93 1 92.62 74 ASP B CA 1
ATOM 3029 C C . ASP B 1 74 ? -7.418 -3.635 11.578 1 92.62 74 ASP B C 1
ATOM 3031 O O . ASP B 1 74 ? -8.445 -2.986 11.773 1 92.62 74 ASP B O 1
ATOM 3035 N N . LEU B 1 75 ? -7.309 -4.867 11.953 1 94.44 75 LEU B N 1
ATOM 3036 C CA . LEU B 1 75 ? -8.492 -5.613 12.352 1 94.44 75 LEU B CA 1
ATOM 3037 C C . LEU B 1 75 ? -8.508 -5.844 13.859 1 94.44 75 LEU B C 1
ATOM 3039 O O . LEU B 1 75 ? -9.484 -6.355 14.406 1 94.44 75 LEU B O 1
ATOM 3043 N N . TYR B 1 76 ? -7.445 -5.5 14.539 1 90.81 76 TYR B N 1
ATOM 3044 C CA . TYR B 1 76 ? -7.441 -5.668 15.992 1 90.81 76 TYR B CA 1
ATOM 3045 C C . TYR B 1 76 ? -8.438 -4.719 16.656 1 90.81 76 TYR B C 1
ATOM 3047 O O . TYR B 1 76 ? -9.023 -5.047 17.688 1 90.81 76 TYR B O 1
ATOM 3055 N N . GLY B 1 77 ? -8.641 -3.42 16.203 1 75.81 77 GLY B N 1
ATOM 3056 C CA . GLY B 1 77 ? -9.586 -2.475 16.781 1 75.81 77 GLY B CA 1
ATOM 3057 C C . GLY B 1 77 ? -11.008 -2.676 16.297 1 75.81 77 GLY B C 1
ATOM 3058 O O . GLY B 1 77 ? -11.453 -3.811 16.109 1 75.81 77 GLY B O 1
ATOM 3059 N N . ALA B 1 78 ? -11.812 -1.452 15.766 1 61 78 ALA B N 1
ATOM 3060 C CA . ALA B 1 78 ? -13.227 -1.315 15.445 1 61 78 ALA B CA 1
ATOM 3061 C C . ALA B 1 78 ? -13.609 -2.199 14.258 1 61 78 ALA B C 1
ATOM 3063 O O . ALA B 1 78 ? -13.609 -1.747 13.109 1 61 78 ALA B O 1
ATOM 3064 N N . VAL B 1 79 ? -13.914 -3.549 14.531 1 62.38 79 VAL B N 1
ATOM 3065 C CA . VAL B 1 79 ? -13.953 -4.711 13.648 1 62.38 79 VAL B CA 1
ATOM 3066 C C . VAL B 1 79 ? -15.328 -4.805 12.984 1 62.38 79 VAL B C 1
ATOM 3068 O O . VAL B 1 79 ? -15.438 -5.168 11.812 1 62.38 79 VAL B O 1
ATOM 3071 N N . SER B 1 80 ? -16.281 -4.055 13.547 1 76 80 SER B N 1
ATOM 3072 C CA . SER B 1 80 ? -17.594 -4.398 12.984 1 76 80 SER B CA 1
ATOM 3073 C C . SER B 1 80 ? -17.844 -3.65 11.688 1 76 80 SER B C 1
ATOM 3075 O O . SER B 1 80 ? -18.703 -4.055 10.891 1 76 80 SER B O 1
ATOM 3077 N N . SER B 1 81 ? -17.047 -2.684 11.406 1 86.62 81 SER B N 1
ATOM 3078 C CA . SER B 1 81 ? -17.266 -1.875 10.211 1 86.62 81 SER B CA 1
ATOM 3079 C C . SER B 1 81 ? -16.328 -2.303 9.078 1 86.62 81 SER B C 1
ATOM 3081 O O . SER B 1 81 ? -16.438 -1.812 7.957 1 86.62 81 SER B O 1
ATOM 3083 N N . ALA B 1 82 ? -15.531 -3.293 9.391 1 91.62 82 ALA B N 1
ATOM 3084 C CA . ALA B 1 82 ? -14.539 -3.66 8.383 1 91.62 82 ALA B CA 1
ATOM 3085 C C . ALA B 1 82 ? -15.18 -4.5 7.273 1 91.62 82 ALA B C 1
ATOM 3087 O O . ALA B 1 82 ? -14.953 -4.242 6.09 1 91.62 82 ALA B O 1
ATOM 3088 N N . ALA B 1 83 ? -15.938 -5.477 7.645 1 94.56 83 ALA B N 1
ATOM 3089 C CA . ALA B 1 83 ? -16.625 -6.355 6.707 1 94.56 83 ALA B CA 1
ATOM 3090 C C . ALA B 1 83 ? -17.641 -7.238 7.43 1 94.56 83 ALA B C 1
ATOM 3092 O O . ALA B 1 83 ? -17.672 -7.273 8.664 1 94.56 83 ALA B O 1
ATOM 3093 N N . GLN B 1 84 ? -18.453 -7.883 6.691 1 95.31 84 GLN B N 1
ATOM 3094 C CA . GLN B 1 84 ? -19.516 -8.711 7.258 1 95.31 84 GLN B CA 1
ATOM 3095 C C . GLN B 1 84 ? -19.188 -10.195 7.121 1 95.31 84 GLN B C 1
ATOM 3097 O O . GLN B 1 84 ? -19.906 -11.039 7.668 1 95.31 84 GLN B O 1
ATOM 3102 N N . ALA B 1 85 ? -18.219 -10.578 6.422 1 97.12 85 ALA B N 1
ATOM 3103 C CA . ALA B 1 85 ? -17.656 -11.914 6.25 1 97.12 85 ALA B CA 1
ATOM 3104 C C . ALA B 1 85 ? -16.156 -11.844 5.93 1 97.12 85 ALA B C 1
ATOM 3106 O O . ALA B 1 85 ? -15.672 -10.82 5.438 1 97.12 85 ALA B O 1
ATOM 3107 N N . PHE B 1 86 ? -15.43 -12.93 6.254 1 97.75 86 PHE B N 1
ATOM 3108 C CA . PHE B 1 86 ? -13.992 -12.82 6.082 1 97.75 86 PHE B CA 1
ATOM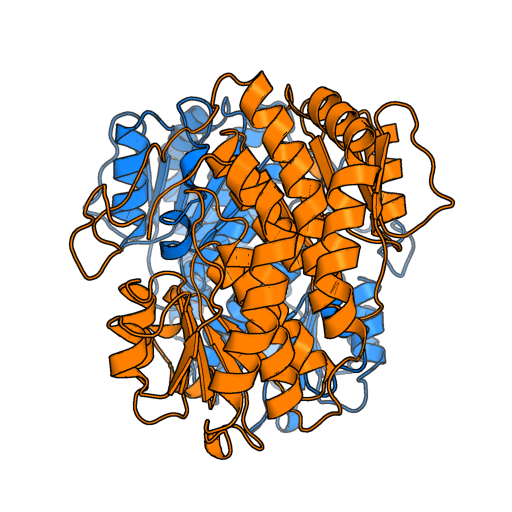 3109 C C . PHE B 1 86 ? -13.43 -14.07 5.414 1 97.75 86 PHE B C 1
ATOM 3111 O O . PHE B 1 86 ? -13.883 -15.188 5.691 1 97.75 86 PHE B O 1
ATOM 3118 N N . VAL B 1 87 ? -12.508 -13.875 4.562 1 98.75 87 VAL B N 1
ATOM 3119 C CA . VAL B 1 87 ? -11.586 -14.898 4.078 1 98.75 87 VAL B CA 1
ATOM 3120 C C . VAL B 1 87 ? -10.219 -14.719 4.73 1 98.75 87 VAL B C 1
ATOM 3122 O O . VAL B 1 87 ? -9.562 -13.695 4.523 1 98.75 87 VAL B O 1
ATOM 3125 N N . ALA B 1 88 ? -9.812 -15.664 5.512 1 98.62 88 ALA B N 1
ATOM 3126 C CA . ALA B 1 88 ? -8.531 -15.609 6.219 1 98.62 88 ALA B CA 1
ATOM 3127 C C . ALA B 1 88 ? -7.453 -16.359 5.449 1 98.62 88 ALA B C 1
ATOM 3129 O O . ALA B 1 88 ? -7.617 -17.547 5.129 1 98.62 88 ALA B O 1
ATOM 3130 N N . LEU B 1 89 ? -6.336 -15.703 5.18 1 98.69 89 LEU B N 1
ATOM 3131 C CA . LEU B 1 89 ? -5.277 -16.266 4.359 1 98.69 89 LEU B CA 1
ATOM 3132 C C . LEU B 1 89 ? -4.008 -16.484 5.18 1 98.69 89 LEU B C 1
ATOM 3134 O O . LEU B 1 89 ? -3.451 -15.531 5.73 1 98.69 89 LEU B O 1
ATOM 3138 N N . SER B 1 90 ? -3.562 -17.672 5.27 1 96.75 90 SER B N 1
ATOM 3139 C CA . SER B 1 90 ? -2.328 -18.047 5.941 1 96.75 90 SER B CA 1
ATOM 3140 C C . SER B 1 90 ? -1.796 -19.375 5.406 1 96.75 90 SER B C 1
ATOM 3142 O O . SER B 1 90 ? -2.402 -20.422 5.617 1 96.75 90 SER B O 1
ATOM 3144 N N . ALA B 1 91 ? -0.654 -19.328 4.734 1 93.75 91 ALA B N 1
ATOM 3145 C CA . ALA B 1 91 ? -0.113 -20.547 4.133 1 93.75 91 ALA B CA 1
ATOM 3146 C C . ALA B 1 91 ? 0.035 -21.656 5.172 1 93.75 91 ALA B C 1
ATOM 3148 O O . ALA B 1 91 ? -0.414 -22.781 4.957 1 93.75 91 ALA B O 1
ATOM 3149 N N . SER B 1 92 ? 0.574 -21.344 6.312 1 90.5 92 SER B N 1
ATOM 3150 C CA . SER B 1 92 ? 0.84 -22.359 7.324 1 90.5 92 SER B CA 1
ATOM 3151 C C . SER B 1 92 ? -0.369 -22.562 8.234 1 90.5 92 SER B C 1
ATOM 3153 O O . SER B 1 92 ? -0.442 -23.547 8.969 1 90.5 92 SER B O 1
ATOM 3155 N N . GLY B 1 93 ? -1.233 -21.609 8.297 1 94.38 93 GLY B N 1
ATOM 3156 C CA . GLY B 1 93 ? -2.344 -21.625 9.234 1 94.38 93 GLY B CA 1
ATOM 3157 C C . GLY B 1 93 ? -1.916 -21.359 10.664 1 94.38 93 GLY B C 1
ATOM 3158 O O . GLY B 1 93 ? -2.66 -21.656 11.602 1 94.38 93 GLY B O 1
ATOM 3159 N N . GLN B 1 94 ? -0.676 -20.781 10.758 1 92.38 94 GLN B N 1
ATOM 3160 C CA . GLN B 1 94 ? -0.108 -20.625 12.094 1 92.38 94 GLN B CA 1
ATOM 3161 C C . GLN B 1 94 ? 0.166 -19.156 12.398 1 92.38 94 GLN B C 1
ATOM 3163 O O . GLN B 1 94 ? 0.753 -18.828 13.438 1 92.38 94 GLN B O 1
ATOM 3168 N N . SER B 1 95 ? -0.192 -18.266 11.5 1 92.38 95 SER B N 1
ATOM 3169 C CA . SER B 1 95 ? 0.029 -16.844 11.758 1 92.38 95 SER B CA 1
ATOM 3170 C C . SER B 1 95 ? -0.777 -16.375 12.961 1 92.38 95 SER B C 1
ATOM 3172 O O . SER B 1 95 ? -2.01 -16.359 12.922 1 92.38 95 SER B O 1
ATOM 3174 N N . ARG B 1 96 ? -0.1 -15.906 14.016 1 94.75 96 ARG B N 1
ATOM 3175 C CA . ARG B 1 96 ? -0.737 -15.469 15.25 1 94.75 96 ARG B CA 1
ATOM 3176 C C . ARG B 1 96 ? -1.716 -14.328 14.992 1 94.75 96 ARG B C 1
ATOM 3178 O O . ARG B 1 96 ? -2.846 -14.352 15.484 1 94.75 96 ARG B O 1
ATOM 3185 N N . GLU B 1 97 ? -1.282 -13.391 14.234 1 95.25 97 GLU B N 1
ATOM 3186 C CA . GLU B 1 97 ? -2.086 -12.195 14.008 1 95.25 97 GLU B CA 1
ATOM 3187 C C . GLU B 1 97 ? -3.395 -12.531 13.305 1 95.25 97 GLU B C 1
ATOM 3189 O O . GLU B 1 97 ? -4.457 -12.031 13.68 1 95.25 97 GLU B O 1
ATOM 3194 N N . ILE B 1 98 ? -3.289 -13.398 12.289 1 96.62 98 ILE B N 1
ATOM 3195 C CA . ILE B 1 98 ? -4.488 -13.781 11.555 1 96.62 98 ILE B CA 1
ATOM 3196 C C . ILE B 1 98 ? -5.418 -14.578 12.461 1 96.62 98 ILE B C 1
ATOM 3198 O O . ILE B 1 98 ? -6.629 -14.344 12.477 1 96.62 98 ILE B O 1
ATOM 3202 N N . TRP B 1 99 ? -4.836 -15.453 13.219 1 96.81 99 TRP B N 1
ATOM 3203 C CA . TRP B 1 99 ? -5.621 -16.25 14.164 1 96.81 99 TRP B CA 1
ATOM 3204 C C . TRP B 1 99 ? -6.332 -15.352 15.172 1 96.81 99 TRP B C 1
ATOM 3206 O O . TRP B 1 99 ? -7.535 -15.492 15.391 1 96.81 99 TRP B O 1
ATOM 3216 N N . ASP B 1 100 ? -5.637 -14.375 15.766 1 96.25 100 ASP B N 1
ATOM 3217 C CA . ASP B 1 100 ? -6.184 -13.461 16.766 1 96.25 100 ASP B CA 1
ATOM 3218 C C . ASP B 1 100 ? -7.391 -12.703 16.203 1 96.25 100 ASP B C 1
ATOM 3220 O O . ASP B 1 100 ? -8.438 -12.641 16.859 1 96.25 100 ASP B O 1
ATOM 3224 N N . VAL B 1 101 ? -7.227 -12.156 15.008 1 96 101 VAL B N 1
ATOM 3225 C CA . VAL B 1 101 ? -8.266 -11.266 14.508 1 96 101 VAL B CA 1
ATOM 3226 C C . VAL B 1 101 ? -9.453 -12.078 14.008 1 96 101 VAL B C 1
ATOM 3228 O O . VAL B 1 101 ? -10.602 -11.617 14.062 1 96 101 VAL B O 1
ATOM 3231 N N . MET B 1 102 ? -9.242 -13.305 13.555 1 96.44 102 MET B N 1
ATOM 3232 C CA . MET B 1 102 ? -10.367 -14.172 13.219 1 96.44 102 MET B CA 1
ATOM 3233 C C . MET B 1 102 ? -11.109 -14.617 14.477 1 96.44 102 MET B C 1
ATOM 3235 O O . MET B 1 102 ? -12.336 -14.727 14.469 1 96.44 102 MET B O 1
ATOM 3239 N N . LYS B 1 103 ? -10.359 -14.867 15.523 1 96.44 103 LYS B N 1
ATOM 3240 C CA . LYS B 1 103 ? -10.984 -15.242 16.781 1 96.44 103 LYS B CA 1
ATOM 3241 C C . LYS B 1 103 ? -11.875 -14.125 17.312 1 96.44 103 LYS B C 1
ATOM 3243 O O . LYS B 1 103 ? -12.969 -14.383 17.828 1 96.44 103 LYS B O 1
ATOM 3248 N N . LEU B 1 104 ? -11.453 -12.891 17.203 1 94.38 104 LEU B N 1
ATOM 3249 C CA . LEU B 1 104 ? -12.203 -11.719 17.656 1 94.38 104 LEU B CA 1
ATOM 3250 C C . LEU B 1 104 ? -13.516 -11.586 16.906 1 94.38 104 LEU B C 1
ATOM 3252 O O . LEU B 1 104 ? -14.414 -10.852 17.328 1 94.38 104 LEU B O 1
ATOM 3256 N N . ARG B 1 105 ? -13.695 -12.352 15.773 1 94.19 105 ARG B N 1
ATOM 3257 C CA . ARG B 1 105 ? -14.875 -12.219 14.93 1 94.19 105 ARG B CA 1
ATOM 3258 C C . ARG B 1 105 ? -15.461 -13.586 14.594 1 94.19 105 ARG B C 1
ATOM 3260 O O . ARG B 1 105 ? -15.883 -13.828 13.461 1 94.19 105 ARG B O 1
ATOM 3267 N N . SER B 1 106 ? -15.43 -14.398 15.523 1 93.12 106 SER B N 1
ATOM 3268 C CA . SER B 1 106 ? -15.859 -15.781 15.336 1 93.12 106 SER B CA 1
ATOM 3269 C C . SER B 1 106 ? -17.359 -15.867 15.07 1 93.12 106 SER B C 1
ATOM 3271 O O . SER B 1 106 ? -17.859 -16.906 14.625 1 93.12 106 SER B O 1
ATOM 3273 N N . ASP B 1 107 ? -18.078 -14.766 15.297 1 93.06 107 ASP B N 1
ATOM 3274 C CA . ASP B 1 107 ? -19.531 -14.727 15.086 1 93.06 107 ASP B CA 1
ATOM 3275 C C . ASP B 1 107 ? -19.859 -14.43 13.625 1 93.06 107 ASP B C 1
ATOM 3277 O O . ASP B 1 107 ? -21 -14.609 13.195 1 93.06 107 ASP B O 1
ATOM 3281 N N . LEU B 1 108 ? -18.891 -14 12.836 1 95.31 108 LEU B N 1
ATOM 3282 C CA . LEU B 1 108 ? -19.094 -13.695 11.422 1 95.31 108 LEU B CA 1
ATOM 3283 C C . LEU B 1 108 ? -18.734 -14.898 10.555 1 95.31 108 LEU B C 1
ATOM 3285 O O . LEU B 1 108 ? -17.922 -15.734 10.953 1 95.31 108 LEU B O 1
ATOM 3289 N N . PRO B 1 109 ? -19.344 -14.992 9.336 1 97.25 109 PRO B N 1
ATOM 3290 C CA . PRO B 1 109 ? -18.906 -16.031 8.398 1 97.25 109 PRO B CA 1
ATOM 3291 C C . PRO B 1 109 ? -17.438 -15.914 8.031 1 97.25 109 PRO B C 1
ATOM 3293 O O . PRO B 1 109 ? -16.953 -14.812 7.727 1 97.25 109 PRO B O 1
ATOM 3296 N N . GLN B 1 110 ? -16.75 -16.984 8.141 1 97.5 110 GLN B N 1
ATOM 3297 C CA . GLN B 1 110 ? -15.32 -17 7.828 1 97.5 110 GLN B CA 1
ATOM 3298 C C . GLN B 1 110 ? -14.938 -18.266 7.059 1 97.5 110 GLN B C 1
ATOM 3300 O O . GLN B 1 110 ? -15.492 -19.344 7.297 1 97.5 110 GLN B O 1
ATOM 3305 N N . VAL B 1 111 ? -14.008 -18.156 6.148 1 98.56 111 VAL B N 1
ATOM 3306 C CA . VAL B 1 111 ? -13.359 -19.266 5.465 1 98.56 111 VAL B CA 1
ATOM 3307 C C . VAL B 1 111 ? -11.852 -19.047 5.434 1 98.56 111 VAL B C 1
ATOM 3309 O O . VAL B 1 111 ? -11.383 -17.922 5.215 1 98.56 111 VAL B O 1
ATOM 3312 N N . ALA B 1 112 ? -11.102 -20.078 5.715 1 98.62 112 ALA B N 1
ATOM 3313 C CA . ALA B 1 112 ? -9.641 -20 5.664 1 98.62 112 ALA B CA 1
ATOM 3314 C C . ALA B 1 112 ? -9.102 -20.641 4.387 1 98.62 112 ALA B C 1
ATOM 3316 O O . ALA B 1 112 ? -9.656 -21.625 3.904 1 98.62 112 ALA B O 1
ATOM 3317 N N . ILE B 1 113 ? -8.102 -20.047 3.811 1 98.75 113 ILE B N 1
ATOM 3318 C CA . ILE B 1 113 ? -7.293 -20.688 2.775 1 98.75 113 ILE B CA 1
ATOM 3319 C C . ILE B 1 113 ? -5.879 -20.922 3.301 1 98.75 113 ILE B C 1
ATOM 3321 O O . ILE B 1 113 ? -5.188 -19.984 3.689 1 98.75 113 ILE B O 1
ATOM 3325 N N . CY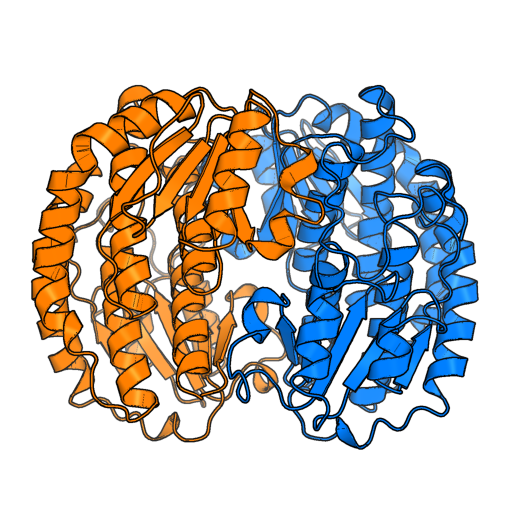S B 1 114 ? -5.473 -22.141 3.363 1 97.38 114 CYS B N 1
ATOM 3326 C CA . CYS B 1 114 ? -4.156 -22.578 3.811 1 97.38 114 CYS B CA 1
ATOM 3327 C C . CYS B 1 114 ? -3.568 -23.609 2.846 1 97.38 114 CYS B C 1
ATOM 3329 O O . CYS B 1 114 ? -4.254 -24.078 1.936 1 97.38 114 CYS B O 1
ATOM 3331 N N . ARG B 1 115 ? -2.283 -23.938 3.049 1 94.69 115 ARG B N 1
ATOM 3332 C CA . ARG B 1 115 ? -1.686 -25 2.258 1 94.69 115 ARG B CA 1
ATOM 3333 C C . ARG B 1 115 ? -2.311 -26.359 2.602 1 94.69 115 ARG B C 1
ATOM 3335 O O . ARG B 1 115 ? -2.529 -27.188 1.718 1 94.69 115 ARG B O 1
ATOM 3342 N N . GLY B 1 116 ? -2.52 -26.5 3.883 1 93.5 116 GLY B N 1
ATOM 3343 C CA . GLY B 1 116 ? -3.145 -27.703 4.402 1 93.5 116 GLY B CA 1
ATOM 3344 C C . GLY B 1 116 ? -4.348 -27.422 5.281 1 93.5 116 GLY B C 1
ATOM 3345 O O . GLY B 1 116 ? -4.668 -26.25 5.551 1 93.5 116 GLY B O 1
ATOM 3346 N N . SER B 1 117 ? -4.98 -28.547 5.738 1 94.38 117 SER B N 1
ATOM 3347 C CA . SER B 1 117 ? -6.23 -28.375 6.473 1 94.38 117 SER B CA 1
ATOM 3348 C C . SER B 1 117 ? -6.039 -28.672 7.957 1 94.38 117 SER B C 1
ATOM 3350 O O . SER B 1 117 ? -6.945 -28.438 8.766 1 94.38 117 SER B O 1
ATOM 3352 N N . ASP B 1 118 ? -4.949 -29.188 8.305 1 94.25 118 ASP B N 1
ATOM 3353 C CA . ASP B 1 118 ? -4.672 -29.516 9.695 1 94.25 118 ASP B CA 1
ATOM 3354 C C . ASP B 1 118 ? -3.799 -28.438 10.352 1 94.25 118 ASP B C 1
ATOM 3356 O O . ASP B 1 118 ? -2.584 -28.625 10.477 1 94.25 118 ASP B O 1
ATOM 3360 N N . ASN B 1 119 ? -4.34 -27.391 10.805 1 94.69 119 ASN B N 1
ATOM 3361 C CA . ASN B 1 119 ? -3.654 -26.266 11.445 1 94.69 119 ASN B CA 1
ATOM 3362 C C . ASN B 1 119 ? -4.602 -25.469 12.328 1 94.69 119 ASN B C 1
ATOM 3364 O O . ASN B 1 119 ? -5.824 -25.609 12.227 1 94.69 119 ASN B O 1
ATOM 3368 N N . PRO B 1 120 ? -4.129 -24.609 13.172 1 96.12 120 PRO B N 1
ATOM 3369 C CA . PRO B 1 120 ? -4.945 -23.875 14.141 1 96.12 120 PRO B CA 1
ATOM 3370 C C . PRO B 1 120 ? -5.969 -22.969 13.477 1 96.12 120 PRO B C 1
ATOM 3372 O O . PRO B 1 120 ? -7.086 -22.828 13.977 1 96.12 120 PRO B O 1
ATOM 3375 N N . LEU B 1 121 ? -5.648 -22.359 12.375 1 97.12 121 LEU B N 1
ATOM 3376 C CA . LEU B 1 121 ? -6.578 -21.453 11.719 1 97.12 121 LEU B CA 1
ATOM 3377 C C . LEU B 1 121 ? -7.773 -22.203 11.148 1 97.12 121 LEU B C 1
ATOM 3379 O O . LEU B 1 121 ? -8.914 -21.75 11.258 1 97.12 121 LEU B O 1
ATOM 3383 N N . ALA B 1 122 ? -7.457 -23.328 10.547 1 96.12 122 ALA B N 1
ATOM 3384 C CA . ALA B 1 122 ? -8.516 -24.203 10.031 1 96.12 122 ALA B CA 1
ATOM 3385 C C . ALA B 1 122 ? -9.461 -24.641 11.156 1 96.12 122 ALA B C 1
ATOM 3387 O O . ALA B 1 122 ? -10.68 -24.641 10.977 1 96.12 122 ALA B O 1
ATOM 3388 N N . GLU B 1 123 ? -8.891 -24.984 12.25 1 96.81 123 GLU B N 1
ATOM 3389 C CA . GLU B 1 123 ? -9.688 -25.391 13.406 1 96.81 123 GLU B CA 1
ATOM 3390 C C . GLU B 1 123 ? -10.57 -24.234 13.891 1 96.81 123 GLU B C 1
ATOM 3392 O O . GLU B 1 123 ? -11.75 -24.438 14.18 1 96.81 123 GLU B O 1
ATOM 3397 N N . LEU B 1 124 ? -10.047 -23.094 13.977 1 97 124 LEU B N 1
ATOM 3398 C CA . LEU B 1 124 ? -10.758 -21.922 14.477 1 97 124 LEU B CA 1
ATOM 3399 C C . LEU B 1 124 ? -11.945 -21.594 13.586 1 97 124 LEU B C 1
ATOM 3401 O O . LEU B 1 124 ? -13.047 -21.344 14.078 1 97 124 LEU B O 1
ATOM 3405 N N . THR B 1 125 ? -11.727 -21.562 12.234 1 96.19 125 THR B N 1
ATOM 3406 C CA . THR B 1 125 ? -12.742 -21.094 11.305 1 96.19 125 THR B CA 1
ATOM 3407 C C . THR B 1 125 ? -13.773 -22.172 11.031 1 96.19 125 THR B C 1
ATOM 3409 O O . THR B 1 125 ? -14.93 -21.875 10.719 1 96.19 125 THR B O 1
ATOM 3412 N N . GLY B 1 126 ? -13.344 -23.406 11.102 1 94.75 126 GLY B N 1
ATOM 3413 C CA . GLY B 1 126 ? -14.219 -24.531 10.828 1 94.75 126 GLY B CA 1
ATOM 3414 C C . GLY B 1 126 ? -14.516 -24.719 9.352 1 94.75 126 GLY B C 1
ATOM 3415 O O . GLY B 1 126 ? -15.281 -25.594 8.969 1 94.75 126 GLY B O 1
ATOM 3416 N N . ALA B 1 127 ? -14.086 -23.875 8.508 1 96.25 127 ALA B N 1
ATOM 3417 C CA . ALA B 1 127 ? -14.188 -23.891 7.055 1 96.25 127 ALA B CA 1
ATOM 3418 C C . ALA B 1 127 ? -12.844 -23.562 6.402 1 96.25 127 ALA B C 1
ATOM 3420 O O . ALA B 1 127 ? -12.367 -22.422 6.504 1 96.25 127 ALA B O 1
ATOM 3421 N N . VAL B 1 128 ? -12.266 -24.547 5.734 1 97.44 128 VAL B N 1
ATOM 3422 C CA . VAL B 1 128 ? -10.922 -24.344 5.203 1 97.44 128 VAL B CA 1
ATOM 3423 C C . VAL B 1 128 ? -10.844 -24.875 3.773 1 97.44 128 VAL B C 1
ATOM 3425 O O . VAL B 1 128 ? -11.445 -25.891 3.451 1 97.44 128 VAL B O 1
ATOM 3428 N N . ILE B 1 129 ? -10.211 -24.125 2.957 1 98.56 129 ILE B N 1
ATOM 3429 C CA . ILE B 1 129 ? -9.805 -24.547 1.623 1 98.56 129 ILE B CA 1
ATOM 3430 C C . ILE B 1 129 ? -8.297 -24.797 1.601 1 98.56 129 ILE B C 1
ATOM 3432 O O . ILE B 1 129 ? -7.508 -23.844 1.698 1 98.56 129 ILE B O 1
ATOM 3436 N N . SER B 1 130 ? -7.953 -26.016 1.471 1 97.5 130 SER B N 1
ATOM 3437 C CA . SER B 1 130 ? -6.547 -26.328 1.231 1 97.5 130 SER B CA 1
ATOM 3438 C C . SER B 1 130 ? -6.156 -26.047 -0.215 1 97.5 130 SER B C 1
ATOM 3440 O O . SER B 1 130 ? -6.828 -26.5 -1.145 1 97.5 130 SER B O 1
ATOM 3442 N N . SER B 1 131 ? -5.07 -25.312 -0.363 1 95.94 131 SER B N 1
ATOM 3443 C CA . SER B 1 131 ? -4.609 -25.031 -1.721 1 95.94 131 SER B CA 1
ATOM 3444 C C . SER B 1 131 ? -3.887 -26.234 -2.314 1 95.94 131 SER B C 1
ATOM 3446 O O . SER B 1 131 ? -3.758 -26.344 -3.535 1 95.94 131 SER B O 1
ATOM 3448 N N . GLY B 1 132 ? -3.297 -27.109 -1.423 1 94.25 132 GLY B N 1
ATOM 3449 C CA . GLY B 1 132 ? -2.588 -28.297 -1.88 1 94.25 132 GLY B CA 1
ATOM 3450 C C . GLY B 1 132 ? -1.335 -27.969 -2.672 1 94.25 132 GLY B C 1
ATOM 3451 O O . GLY B 1 132 ? -0.965 -28.703 -3.588 1 94.25 132 GLY B O 1
ATOM 3452 N N . SER B 1 133 ? -0.708 -26.875 -2.391 1 92.56 133 SER B N 1
ATOM 3453 C CA . SER B 1 133 ? 0.39 -26.375 -3.209 1 92.56 133 SER B CA 1
ATOM 3454 C C . SER B 1 133 ? 1.66 -27.188 -2.99 1 92.56 133 SER B C 1
ATOM 3456 O O . SER B 1 133 ? 2.576 -27.156 -3.814 1 92.56 133 SER B O 1
ATOM 3458 N N . GLY B 1 134 ? 1.712 -27.938 -1.904 1 88.94 134 GLY B N 1
ATOM 3459 C CA . GLY B 1 134 ? 2.867 -28.781 -1.646 1 88.94 134 GLY B CA 1
ATOM 3460 C C . GLY B 1 134 ? 4.074 -28 -1.158 1 88.94 134 GLY B C 1
ATOM 3461 O O . GLY B 1 134 ? 3.932 -26.969 -0.504 1 88.94 134 GLY B O 1
ATOM 3462 N N . SER B 1 135 ? 5.293 -28.578 -1.408 1 88.69 135 SER B N 1
ATOM 3463 C CA . SER B 1 135 ? 6.543 -28.016 -0.909 1 88.69 135 SER B CA 1
ATOM 3464 C C . SER B 1 135 ? 6.82 -26.641 -1.522 1 88.69 135 SER B C 1
ATOM 3466 O O . SER B 1 135 ? 6.473 -26.406 -2.68 1 88.69 135 SER B O 1
ATOM 3468 N N . ASP B 1 136 ? 7.477 -25.812 -0.716 1 90.94 136 ASP B N 1
ATOM 3469 C CA . ASP B 1 136 ? 7.793 -24.453 -1.127 1 90.94 136 ASP B CA 1
ATOM 3470 C C . ASP B 1 136 ? 9.133 -24 -0.545 1 90.94 136 ASP B C 1
ATOM 3472 O O . ASP B 1 136 ? 9.844 -24.797 0.076 1 90.94 136 ASP B O 1
ATOM 3476 N N . ASN B 1 137 ? 9.523 -22.812 -0.917 1 87.94 137 ASN B N 1
ATOM 3477 C CA . ASN B 1 137 ? 10.68 -22.141 -0.336 1 87.94 137 ASN B CA 1
ATOM 3478 C C . ASN B 1 137 ? 10.266 -21.016 0.602 1 87.94 137 ASN B C 1
ATOM 3480 O O . ASN B 1 137 ? 9.078 -20.75 0.774 1 87.94 137 ASN B O 1
ATOM 3484 N N . GLY B 1 138 ? 11.305 -20.469 1.4 1 81.75 138 GLY B N 1
ATOM 3485 C CA . GLY B 1 138 ? 11.008 -19.344 2.268 1 81.75 138 GLY B CA 1
ATOM 3486 C C . GLY B 1 138 ? 10.375 -18.172 1.534 1 81.75 138 GLY B C 1
ATOM 3487 O O . GLY B 1 138 ? 9.359 -17.625 1.979 1 81.75 138 GLY B O 1
ATOM 3488 N N . ALA B 1 139 ? 11.031 -17.828 0.473 1 86.62 139 ALA B N 1
ATOM 3489 C CA . ALA B 1 139 ? 10.391 -16.891 -0.46 1 86.62 139 ALA B CA 1
ATOM 3490 C C . ALA B 1 139 ? 9.336 -17.609 -1.299 1 86.62 139 ALA B C 1
ATOM 3492 O O . ALA B 1 139 ? 9.664 -18.375 -2.211 1 86.62 139 ALA B O 1
ATOM 3493 N N . SER B 1 140 ? 8.125 -17.328 -1.052 1 88.56 140 SER B N 1
ATOM 3494 C CA . SER B 1 140 ? 7.016 -18.172 -1.476 1 88.56 140 SER B CA 1
ATOM 3495 C C . SER B 1 140 ? 6.852 -18.156 -2.992 1 88.56 140 SER B C 1
ATOM 3497 O O . SER B 1 140 ? 6.957 -17.094 -3.617 1 88.56 140 SER B O 1
ATOM 3499 N N . SER B 1 141 ? 6.715 -19.328 -3.568 1 94.44 141 SER B N 1
ATOM 3500 C CA . SER B 1 141 ? 6.375 -19.5 -4.977 1 94.44 141 SER B CA 1
ATOM 3501 C C . SER B 1 141 ? 5.109 -20.328 -5.145 1 94.44 141 SER B C 1
ATOM 3503 O O . SER B 1 141 ? 4.008 -19.781 -5.223 1 94.44 141 SER B O 1
ATOM 3505 N N . THR B 1 142 ? 5.207 -21.672 -4.84 1 96.38 142 THR B N 1
ATOM 3506 C CA . THR B 1 142 ? 4.047 -22.531 -4.98 1 96.38 142 THR B CA 1
ATOM 3507 C C . THR B 1 142 ? 2.945 -22.141 -4.004 1 96.38 142 THR B C 1
ATOM 3509 O O . THR B 1 142 ? 1.759 -22.219 -4.332 1 96.38 142 THR B O 1
ATOM 3512 N N . GLY B 1 143 ? 3.348 -21.766 -2.85 1 96.12 143 GLY B N 1
ATOM 3513 C CA . GLY B 1 143 ? 2.375 -21.344 -1.854 1 96.12 143 GLY B CA 1
ATOM 3514 C C . GLY B 1 143 ? 1.557 -20.141 -2.285 1 96.12 143 GLY B C 1
ATOM 3515 O O . GLY B 1 143 ? 0.337 -20.109 -2.105 1 96.12 143 GLY B O 1
ATOM 3516 N N . TYR B 1 144 ? 2.229 -19.156 -2.816 1 98.06 144 TYR B N 1
ATOM 3517 C CA . TYR B 1 144 ? 1.541 -17.938 -3.236 1 98.06 144 TYR B CA 1
ATOM 3518 C C . TYR B 1 144 ? 0.604 -18.219 -4.406 1 98.06 144 TYR B C 1
ATOM 3520 O O . TYR B 1 144 ? -0.572 -17.844 -4.367 1 98.06 144 TYR B O 1
ATOM 3528 N N . THR B 1 145 ? 1.068 -18.906 -5.453 1 98.75 145 THR B N 1
ATOM 3529 C CA . THR B 1 145 ? 0.238 -19.141 -6.629 1 98.75 145 THR B CA 1
ATOM 3530 C C . THR B 1 145 ? -0.894 -20.109 -6.312 1 98.75 145 THR B C 1
ATOM 3532 O O . THR B 1 145 ? -1.997 -19.984 -6.848 1 98.75 145 THR B O 1
ATOM 3535 N N . GLY B 1 146 ? -0.613 -21.078 -5.461 1 98.56 146 GLY B N 1
ATOM 3536 C CA . GLY B 1 146 ? -1.688 -21.953 -5.004 1 98.56 146 GLY B CA 1
ATOM 3537 C C . GLY B 1 146 ? -2.789 -21.203 -4.273 1 98.56 146 GLY B C 1
ATOM 3538 O O . GLY B 1 146 ? -3.971 -21.5 -4.449 1 98.56 146 GLY B O 1
ATOM 3539 N N . MET B 1 147 ? -2.398 -20.297 -3.41 1 98.62 147 MET B N 1
ATOM 3540 C CA . MET B 1 147 ? -3.367 -19.484 -2.695 1 98.62 147 MET B CA 1
ATOM 3541 C C . MET B 1 147 ? -4.191 -18.641 -3.666 1 98.62 147 MET B C 1
ATOM 3543 O O . MET B 1 147 ? -5.406 -18.516 -3.51 1 98.62 147 MET B O 1
ATOM 3547 N N . LEU B 1 148 ? -3.516 -18.031 -4.703 1 98.88 148 LEU B N 1
ATOM 3548 C CA . LEU B 1 148 ? -4.238 -17.266 -5.707 1 98.88 148 LEU B CA 1
ATOM 3549 C C . LEU B 1 148 ? -5.258 -18.125 -6.434 1 98.88 148 LEU B C 1
ATOM 3551 O O . LEU B 1 148 ? -6.387 -17.703 -6.684 1 98.88 148 LEU B O 1
ATOM 3555 N N . LEU B 1 149 ? -4.848 -19.328 -6.758 1 98.88 149 LEU B N 1
ATOM 3556 C CA . LEU B 1 149 ? -5.766 -20.25 -7.426 1 98.88 149 LEU B CA 1
ATOM 3557 C C . LEU B 1 149 ? -7 -20.5 -6.57 1 98.88 149 LEU B C 1
ATOM 3559 O O . LEU B 1 149 ? -8.125 -20.422 -7.062 1 98.88 149 LEU B O 1
ATOM 3563 N N . ALA B 1 150 ? -6.793 -20.766 -5.293 1 98.88 150 ALA B N 1
ATOM 3564 C CA . ALA B 1 150 ? -7.895 -21 -4.367 1 98.88 150 ALA B CA 1
ATOM 3565 C C . ALA B 1 150 ? -8.789 -19.766 -4.254 1 98.88 150 ALA B C 1
ATOM 3567 O O . ALA B 1 150 ? -10.016 -19.875 -4.227 1 98.88 150 ALA B O 1
ATOM 3568 N N . ILE B 1 151 ? -8.219 -18.609 -4.215 1 98.94 151 ILE B N 1
ATOM 3569 C CA . ILE B 1 151 ? -8.938 -17.344 -4.141 1 98.94 151 ILE B CA 1
ATOM 3570 C C . ILE B 1 151 ? -9.82 -17.172 -5.379 1 98.94 151 ILE B C 1
ATOM 3572 O O . ILE B 1 151 ? -10.992 -16.812 -5.266 1 98.94 151 ILE B O 1
ATOM 3576 N N . GLY B 1 152 ? -9.211 -17.422 -6.566 1 98.88 152 GLY B N 1
ATOM 3577 C CA . GLY B 1 152 ? -9.992 -17.297 -7.789 1 98.88 152 GLY B CA 1
ATOM 3578 C C . GLY B 1 152 ? -11.25 -18.141 -7.789 1 98.88 152 GLY B C 1
ATOM 3579 O O . GLY B 1 152 ? -12.344 -17.641 -8.055 1 98.88 152 GLY B O 1
ATOM 3580 N N . LEU B 1 153 ? -11.094 -19.391 -7.438 1 98.81 153 LEU B N 1
ATOM 3581 C CA . LEU B 1 153 ? -12.211 -20.328 -7.426 1 98.81 153 LEU B CA 1
ATOM 3582 C C . LEU B 1 153 ? -13.219 -19.969 -6.348 1 98.81 153 LEU B C 1
ATOM 3584 O O . LEU B 1 153 ? -14.43 -20.047 -6.578 1 98.81 153 LEU B O 1
ATOM 3588 N N . LEU B 1 154 ? -12.773 -19.547 -5.195 1 98.81 154 LEU B N 1
ATOM 3589 C CA . LEU B 1 154 ? -13.656 -19.141 -4.113 1 98.81 154 LEU B CA 1
ATOM 3590 C C . LEU B 1 154 ? -14.484 -17.922 -4.508 1 98.81 154 LEU B C 1
ATOM 3592 O O . LEU B 1 154 ? -15.688 -17.875 -4.266 1 98.81 154 LEU B O 1
ATOM 3596 N N . CYS B 1 155 ? -13.805 -16.891 -5.086 1 98.5 155 CYS B N 1
ATOM 3597 C CA . CYS B 1 155 ? -14.5 -15.664 -5.492 1 98.5 155 CYS B CA 1
ATOM 3598 C C . CYS B 1 155 ? -15.625 -15.977 -6.469 1 98.5 155 CYS B C 1
ATOM 3600 O O . CYS B 1 155 ? -16.719 -15.438 -6.348 1 98.5 155 CYS B O 1
ATOM 3602 N N . GLU B 1 156 ? -15.336 -16.891 -7.426 1 98.44 156 GLU B N 1
ATOM 3603 C CA . GLU B 1 156 ? -16.344 -17.25 -8.414 1 98.44 156 GLU B CA 1
ATOM 3604 C C . GLU B 1 156 ? -17.531 -17.969 -7.77 1 98.44 156 GLU B C 1
ATOM 3606 O O . GLU B 1 156 ? -18.672 -17.734 -8.141 1 98.44 156 GLU B O 1
ATOM 3611 N N . ARG B 1 157 ? -17.234 -18.781 -6.789 1 98.19 157 ARG B N 1
ATOM 3612 C CA . ARG B 1 157 ? -18.297 -19.469 -6.051 1 98.19 157 ARG B CA 1
ATOM 3613 C C . ARG B 1 157 ? -19.125 -18.484 -5.238 1 98.19 157 ARG B C 1
ATOM 3615 O O . ARG B 1 157 ? -20.359 -18.578 -5.215 1 98.19 157 ARG B O 1
ATOM 3622 N N . ILE B 1 158 ? -18.516 -17.547 -4.543 1 97.94 158 ILE B N 1
ATOM 3623 C CA . ILE B 1 158 ? -19.219 -16.547 -3.744 1 97.94 158 ILE B CA 1
ATOM 3624 C C . ILE B 1 158 ? -20.094 -15.688 -4.648 1 97.94 158 ILE B C 1
ATOM 3626 O O . ILE B 1 158 ? -21.25 -15.391 -4.309 1 97.94 158 ILE B O 1
ATOM 3630 N N . ALA B 1 159 ? -19.578 -15.328 -5.805 1 96.75 159 ALA B N 1
ATOM 3631 C CA . ALA B 1 159 ? -20.281 -14.43 -6.719 1 96.75 159 ALA B CA 1
ATOM 3632 C C . ALA B 1 159 ? -21.359 -15.18 -7.492 1 96.75 159 ALA B C 1
ATOM 3634 O O . ALA B 1 159 ? -22.234 -14.562 -8.102 1 96.75 159 ALA B O 1
ATOM 3635 N N . GLY B 1 160 ? -21.312 -16.531 -7.523 1 96.81 160 GLY B N 1
ATOM 3636 C CA . GLY B 1 160 ? -22.297 -17.344 -8.219 1 96.81 160 GLY B CA 1
ATOM 3637 C C . GLY B 1 160 ? -22.188 -17.266 -9.734 1 96.81 160 GLY B C 1
ATOM 3638 O O . GLY B 1 160 ? -23.188 -17.234 -10.438 1 96.81 160 GLY B O 1
ATOM 3639 N N . VAL B 1 161 ? -20.922 -17.125 -10.18 1 96.69 161 VAL B N 1
ATOM 3640 C CA . VAL B 1 161 ? -20.703 -17.047 -11.625 1 96.69 161 VAL B CA 1
ATOM 3641 C C . VAL B 1 161 ? -20.156 -18.375 -12.133 1 96.69 161 VAL B C 1
ATOM 3643 O O . VAL B 1 161 ? -19.703 -19.203 -11.344 1 96.69 161 VAL B O 1
ATOM 3646 N N . THR B 1 162 ? -20.203 -18.578 -13.461 1 96.06 162 THR B N 1
ATOM 3647 C CA . THR B 1 162 ? -19.609 -19.75 -14.086 1 96.06 162 THR B CA 1
ATOM 3648 C C . THR B 1 162 ? -18.094 -19.719 -13.93 1 96.06 162 THR B C 1
ATOM 3650 O O . THR B 1 162 ? -17.453 -18.688 -14.133 1 96.06 162 THR B O 1
ATOM 3653 N N . SER B 1 163 ? -17.578 -20.797 -13.562 1 96.31 163 SER B N 1
ATOM 3654 C CA . SER B 1 163 ? -16.141 -20.906 -13.352 1 96.31 163 SER B CA 1
ATOM 3655 C C . SER B 1 163 ? -15.367 -20.562 -14.625 1 96.31 163 SER B C 1
ATOM 3657 O O . SER B 1 163 ? -15.766 -20.969 -15.719 1 96.31 163 SER B O 1
ATOM 3659 N N . PHE B 1 164 ? -14.32 -19.797 -14.43 1 97.88 164 PHE B N 1
ATOM 3660 C CA . PHE B 1 164 ? -13.422 -19.422 -15.516 1 97.88 164 PHE B CA 1
ATOM 3661 C C . PHE B 1 164 ? -12.844 -20.656 -16.188 1 97.88 164 PHE B C 1
ATOM 3663 O O . PHE B 1 164 ? -12.172 -21.469 -15.547 1 97.88 164 PHE B O 1
ATOM 3670 N N . ALA B 1 165 ? -13.023 -20.859 -17.484 1 96.5 165 ALA B N 1
ATOM 3671 C CA . ALA B 1 165 ? -12.633 -22.062 -18.219 1 96.5 165 ALA B CA 1
ATOM 3672 C C . ALA B 1 165 ? -11.117 -22.188 -18.297 1 96.5 165 ALA B C 1
ATOM 3674 O O . ALA B 1 165 ? -10.586 -23.297 -18.375 1 96.5 165 ALA B O 1
ATOM 3675 N N . GLY B 1 166 ? -10.453 -21.078 -18.203 1 97.88 166 GLY B N 1
ATOM 3676 C CA . GLY B 1 166 ? -9.016 -21.047 -18.359 1 97.88 166 GLY B CA 1
ATOM 3677 C C . GLY B 1 166 ? -8.266 -21.672 -17.188 1 97.88 166 GLY B C 1
ATOM 3678 O O . GLY B 1 166 ? -7.059 -21.891 -17.266 1 97.88 166 GLY B O 1
ATOM 3679 N N . TRP B 1 167 ? -9.016 -21.984 -16.047 1 98.62 167 TRP B N 1
ATOM 3680 C CA . TRP B 1 167 ? -8.344 -22.625 -14.922 1 98.62 167 TRP B CA 1
ATOM 3681 C C . TRP B 1 167 ? -7.715 -23.953 -15.344 1 98.62 167 TRP B C 1
ATOM 3683 O O . TRP B 1 167 ? -6.621 -24.297 -14.891 1 98.62 167 TRP B O 1
ATOM 3693 N N . GLU B 1 168 ? -8.359 -24.688 -16.25 1 97.81 168 GLU B N 1
ATOM 3694 C CA . GLU B 1 168 ? -7.883 -26 -16.672 1 97.81 168 GLU B CA 1
ATOM 3695 C C . GLU B 1 168 ? -6.586 -25.875 -17.469 1 97.81 168 GLU B C 1
ATOM 3697 O O . GLU B 1 168 ? -5.758 -26.781 -17.469 1 97.81 168 GLU B O 1
ATOM 3702 N N . ARG B 1 169 ? -6.383 -24.797 -18.094 1 98.06 169 ARG B N 1
ATOM 3703 C CA . ARG B 1 169 ? -5.215 -24.594 -18.953 1 98.06 169 ARG B CA 1
ATOM 3704 C C . ARG B 1 169 ? -4.078 -23.938 -18.172 1 98.06 169 ARG B C 1
ATOM 3706 O O . ARG B 1 169 ? -2.93 -23.953 -18.625 1 98.06 169 ARG B O 1
ATOM 3713 N N . LEU B 1 170 ? -4.395 -23.406 -17.031 1 98.69 170 LEU B N 1
ATOM 3714 C CA . LEU B 1 170 ? -3.455 -22.594 -16.281 1 98.69 170 LEU B CA 1
ATOM 3715 C C . LEU B 1 170 ? -2.158 -23.344 -16.016 1 98.69 170 LEU B C 1
ATOM 3717 O O . LEU B 1 170 ? -1.067 -22.812 -16.234 1 98.69 170 LEU B O 1
ATOM 3721 N N . PRO B 1 171 ? -2.178 -24.672 -15.578 1 98.75 171 PRO B N 1
ATOM 3722 C CA . PRO B 1 171 ? -0.922 -25.391 -15.344 1 98.75 171 PRO B CA 1
ATOM 3723 C C . PRO B 1 171 ? -0.046 -25.453 -16.594 1 98.75 171 PRO B C 1
ATOM 3725 O O . PRO B 1 171 ? 1.167 -25.25 -16.516 1 98.75 171 PRO B O 1
ATOM 3728 N N . SER B 1 172 ? -0.656 -25.719 -17.719 1 98.69 172 SER B N 1
ATOM 3729 C CA . SER B 1 172 ? 0.096 -25.797 -18.969 1 98.69 172 SER B CA 1
ATOM 3730 C C . SER B 1 172 ? 0.643 -24.438 -19.375 1 98.69 172 SER B C 1
ATOM 3732 O O . SER B 1 172 ? 1.748 -24.344 -19.922 1 98.69 172 SER B O 1
ATOM 3734 N N . VAL B 1 173 ? -0.122 -23.359 -19.172 1 98.81 173 VAL B N 1
ATOM 3735 C CA . VAL B 1 173 ? 0.312 -22.016 -19.484 1 98.81 173 VAL B CA 1
ATOM 3736 C C . VAL B 1 173 ? 1.519 -21.641 -18.625 1 98.81 173 VAL B C 1
ATOM 3738 O O . VAL B 1 173 ? 2.463 -21.016 -19.109 1 98.81 173 VAL B O 1
ATOM 3741 N N . VAL B 1 174 ? 1.484 -22.016 -17.359 1 98.88 174 VAL B N 1
ATOM 3742 C CA . VAL B 1 174 ? 2.598 -21.75 -16.453 1 98.88 174 VAL B CA 1
ATOM 3743 C C . VAL B 1 174 ? 3.828 -22.531 -16.906 1 98.88 174 VAL B C 1
ATOM 3745 O O . VAL B 1 174 ? 4.945 -22 -16.891 1 98.88 174 VAL B O 1
ATOM 3748 N N . ALA B 1 175 ? 3.604 -23.797 -17.312 1 98.81 175 ALA B N 1
ATOM 3749 C CA . ALA B 1 175 ? 4.711 -24.578 -17.844 1 98.81 175 ALA B CA 1
ATOM 3750 C C . ALA B 1 175 ? 5.34 -23.906 -19.047 1 98.81 175 ALA B C 1
ATOM 3752 O O . ALA B 1 175 ? 6.566 -23.828 -19.156 1 98.81 175 ALA B O 1
ATOM 3753 N N . GLU B 1 176 ? 4.527 -23.453 -19.938 1 98.44 176 GLU B N 1
ATOM 3754 C CA . GLU B 1 176 ? 4.992 -22.75 -21.125 1 98.44 176 GLU B CA 1
ATOM 3755 C C . GLU B 1 176 ? 5.746 -21.469 -20.734 1 98.44 176 GLU B C 1
ATOM 3757 O O . GLU B 1 176 ? 6.773 -21.156 -21.344 1 98.44 176 GLU B O 1
ATOM 3762 N N . THR B 1 177 ? 5.25 -20.719 -19.797 1 98.69 177 THR B N 1
ATOM 3763 C CA . THR B 1 177 ? 5.879 -19.5 -19.328 1 98.69 177 THR B CA 1
ATOM 3764 C C . THR B 1 177 ? 7.273 -19.781 -18.781 1 98.69 177 THR B C 1
ATOM 3766 O O . THR B 1 177 ? 8.227 -19.062 -19.109 1 98.69 177 THR B O 1
ATOM 3769 N N . LEU B 1 178 ? 7.438 -20.844 -17.984 1 98.69 178 LEU B N 1
ATOM 3770 C CA . LEU B 1 178 ? 8.727 -21.219 -17.406 1 98.69 178 LEU B CA 1
ATOM 3771 C C . LEU B 1 178 ? 9.75 -21.516 -18.484 1 98.69 178 LEU B C 1
ATOM 3773 O O . LEU B 1 178 ? 10.938 -21.25 -18.312 1 98.69 178 LEU B O 1
ATOM 3777 N N . GLN B 1 179 ? 9.258 -22 -19.578 1 98.25 179 GLN B N 1
ATOM 3778 C CA . GLN B 1 179 ? 10.156 -22.375 -20.656 1 98.25 179 GLN B CA 1
ATOM 3779 C C . GLN B 1 179 ? 10.453 -21.188 -21.562 1 98.25 179 GLN B C 1
ATOM 3781 O O . GLN B 1 179 ? 11.609 -20.938 -21.906 1 98.25 179 GLN B O 1
ATOM 3786 N N . SER B 1 180 ? 9.461 -20.422 -21.891 1 97.81 180 SER B N 1
ATOM 3787 C CA . SER B 1 180 ? 9.57 -19.406 -22.938 1 97.81 180 SER B CA 1
ATOM 3788 C C . SER B 1 180 ? 10.234 -18.141 -22.406 1 97.81 180 SER B C 1
ATOM 3790 O O . SER B 1 180 ? 10.719 -17.312 -23.172 1 97.81 180 SER B O 1
ATOM 3792 N N . THR B 1 181 ? 10.328 -17.969 -21.047 1 97.88 181 THR B N 1
ATOM 3793 C CA . THR B 1 181 ? 10.789 -16.688 -20.516 1 97.88 181 THR B CA 1
ATOM 3794 C C . THR B 1 181 ? 12.234 -16.781 -20.047 1 97.88 181 THR B C 1
ATOM 3796 O O . THR B 1 181 ? 12.797 -15.805 -19.547 1 97.88 181 THR B O 1
ATOM 3799 N N . VAL B 1 182 ? 12.875 -17.953 -20.234 1 98.38 182 VAL B N 1
ATOM 3800 C CA . VAL B 1 182 ? 14.188 -18.219 -19.656 1 98.38 182 VAL B CA 1
ATOM 3801 C C . VAL B 1 182 ? 15.164 -17.125 -20.078 1 98.38 182 VAL B C 1
ATOM 3803 O O . VAL B 1 182 ? 15.805 -16.5 -19.219 1 98.38 182 VAL B O 1
ATOM 3806 N N . GLN B 1 183 ? 15.305 -16.812 -21.328 1 98.25 183 GLN B N 1
ATOM 3807 C CA . GLN B 1 183 ? 16.297 -15.867 -21.828 1 98.25 183 GLN B CA 1
ATOM 3808 C C . GLN B 1 183 ? 15.961 -14.438 -21.422 1 98.25 183 GLN B C 1
ATOM 3810 O O . GLN B 1 183 ? 16.828 -13.68 -20.984 1 98.25 183 GLN B O 1
ATOM 3815 N N . ALA B 1 184 ? 14.703 -14.062 -21.609 1 98.44 184 ALA B N 1
ATOM 3816 C CA . ALA B 1 184 ? 14.273 -12.711 -21.25 1 98.44 184 ALA B CA 1
ATOM 3817 C C . ALA B 1 184 ? 14.43 -12.469 -19.75 1 98.44 184 ALA B C 1
ATOM 3819 O O . ALA B 1 184 ? 14.789 -11.359 -19.328 1 98.44 184 ALA B O 1
ATOM 3820 N N . ALA B 1 185 ? 14.133 -13.484 -18.969 1 98.62 185 ALA B N 1
ATOM 3821 C CA . ALA B 1 185 ? 14.297 -13.367 -17.516 1 98.62 185 ALA B CA 1
ATOM 3822 C C . ALA B 1 185 ? 15.758 -13.156 -17.141 1 98.62 185 ALA B C 1
ATOM 3824 O O . ALA B 1 185 ? 16.062 -12.344 -16.266 1 98.62 185 ALA B O 1
ATOM 3825 N N . LYS B 1 186 ? 16.594 -13.906 -17.766 1 98.44 186 LYS B N 1
ATOM 3826 C CA . LYS B 1 186 ? 18.031 -13.742 -17.516 1 98.44 186 LYS B CA 1
ATOM 3827 C C . LYS B 1 186 ? 18.5 -12.336 -17.875 1 98.44 186 LYS B C 1
ATOM 3829 O O . LYS B 1 186 ? 19.25 -11.711 -17.125 1 98.44 186 LYS B O 1
ATOM 3834 N N . ALA B 1 187 ? 18.031 -11.844 -19 1 98.38 187 ALA B N 1
ATOM 3835 C CA . ALA B 1 187 ? 18.406 -10.5 -19.438 1 98.38 187 ALA B CA 1
ATOM 3836 C C . ALA B 1 187 ? 17.906 -9.461 -18.422 1 98.38 187 ALA B C 1
ATOM 3838 O O . ALA B 1 187 ? 18.641 -8.508 -18.094 1 98.38 187 ALA B O 1
ATOM 3839 N N . ALA B 1 188 ? 16.734 -9.633 -17.969 1 98.81 188 ALA B N 1
ATOM 3840 C CA . ALA B 1 188 ? 16.172 -8.727 -16.969 1 98.81 188 ALA B CA 1
ATOM 3841 C C . ALA B 1 188 ? 17 -8.766 -15.68 1 98.81 188 ALA B C 1
ATOM 3843 O O . ALA B 1 188 ? 17.344 -7.723 -15.125 1 98.81 188 ALA B O 1
ATOM 3844 N N . ALA B 1 189 ? 17.297 -9.977 -15.25 1 98.75 189 ALA B N 1
ATOM 3845 C CA . ALA B 1 189 ? 18.078 -10.141 -14.023 1 98.75 189 ALA B CA 1
ATOM 3846 C C . ALA B 1 189 ? 19.438 -9.453 -14.148 1 98.75 189 ALA B C 1
ATOM 3848 O O . ALA B 1 189 ? 19.891 -8.805 -13.211 1 98.75 189 ALA B O 1
ATOM 3849 N N . ASP B 1 190 ? 20.094 -9.633 -15.266 1 98.19 190 ASP B N 1
ATOM 3850 C CA . ASP B 1 190 ? 21.406 -9.047 -15.508 1 98.19 190 ASP B CA 1
ATOM 3851 C C . ASP B 1 190 ? 21.359 -7.523 -15.43 1 98.19 190 ASP B C 1
ATOM 3853 O O . ASP B 1 190 ? 22.312 -6.891 -14.969 1 98.19 190 ASP B O 1
ATOM 3857 N N . SER B 1 191 ? 20.234 -6.969 -15.836 1 97.69 191 SER B N 1
ATOM 3858 C CA . SER B 1 191 ? 20.078 -5.52 -15.852 1 97.69 191 SER B CA 1
ATOM 3859 C C . SER B 1 191 ? 19.75 -4.988 -14.461 1 97.69 191 SER B C 1
ATOM 3861 O O . SER B 1 191 ? 20.078 -3.85 -14.125 1 97.69 191 SER B O 1
ATOM 3863 N N . LEU B 1 192 ? 19.141 -5.793 -13.609 1 98.44 192 LEU B N 1
ATOM 3864 C CA . LEU B 1 192 ? 18.562 -5.312 -12.359 1 98.44 192 LEU B CA 1
ATOM 3865 C C . LEU B 1 192 ? 19.469 -5.637 -11.18 1 98.44 192 LEU B C 1
ATOM 3867 O O . LEU B 1 192 ? 19.344 -5.027 -10.117 1 98.44 192 LEU B O 1
ATOM 3871 N N . ARG B 1 193 ? 20.406 -6.586 -11.305 1 95.19 193 ARG B N 1
ATOM 3872 C CA . ARG B 1 193 ? 21.094 -7.191 -10.164 1 95.19 193 ARG B CA 1
ATOM 3873 C C . ARG B 1 193 ? 21.984 -6.176 -9.469 1 95.19 193 ARG B C 1
ATOM 3875 O O . ARG B 1 193 ? 22.328 -6.348 -8.297 1 95.19 193 ARG B O 1
ATOM 3882 N N . GLU B 1 194 ? 22.375 -5.062 -10.148 1 94.44 194 GLU B N 1
ATOM 3883 C CA . GLU B 1 194 ? 23.297 -4.102 -9.539 1 94.44 194 GLU B CA 1
ATOM 3884 C C . GLU B 1 194 ? 22.531 -2.898 -8.984 1 94.44 194 GLU B C 1
ATOM 3886 O O . GLU B 1 194 ? 23.141 -1.974 -8.438 1 94.44 194 GLU B O 1
ATOM 3891 N N . CYS B 1 195 ? 21.234 -2.916 -9.141 1 97.12 195 CYS B N 1
ATOM 3892 C CA . CYS B 1 195 ? 20.438 -1.794 -8.656 1 97.12 195 CYS B CA 1
ATOM 3893 C C . CYS B 1 195 ? 20.422 -1.746 -7.137 1 97.12 195 CYS B C 1
ATOM 3895 O O . CYS B 1 195 ? 20.422 -2.789 -6.477 1 97.12 195 CYS B O 1
ATOM 3897 N N . SER B 1 196 ? 20.422 -0.539 -6.59 1 96.31 196 SER B N 1
ATOM 3898 C CA . SER B 1 196 ? 20.375 -0.352 -5.145 1 96.31 196 SER B CA 1
ATOM 3899 C C . SER B 1 196 ? 18.953 -0.473 -4.613 1 96.31 196 SER B C 1
ATOM 3901 O O . SER B 1 196 ? 18.75 -0.677 -3.414 1 96.31 196 SER B O 1
ATOM 3903 N N . SER B 1 197 ? 18 -0.325 -5.465 1 98.06 197 SER B N 1
ATOM 3904 C CA . SER B 1 197 ? 16.578 -0.467 -5.164 1 98.06 197 SER B CA 1
ATOM 3905 C C . SER B 1 197 ? 15.781 -0.787 -6.426 1 98.06 197 SER B C 1
ATOM 3907 O O . SER B 1 197 ? 16.25 -0.545 -7.539 1 98.06 197 SER B O 1
ATOM 3909 N N . ILE B 1 198 ? 14.633 -1.377 -6.25 1 98.81 198 ILE B N 1
ATOM 3910 C CA . ILE B 1 198 ? 13.805 -1.729 -7.395 1 98.81 198 ILE B CA 1
ATOM 3911 C C . ILE B 1 198 ? 12.344 -1.395 -7.094 1 98.81 198 ILE B C 1
ATOM 3913 O O . ILE B 1 198 ? 11.789 -1.853 -6.09 1 98.81 198 ILE B O 1
ATOM 3917 N N . ASP B 1 199 ? 11.734 -0.568 -7.91 1 98.81 199 ASP B N 1
ATOM 3918 C CA . ASP B 1 199 ? 10.297 -0.327 -7.844 1 98.81 199 ASP B CA 1
ATOM 3919 C C . ASP B 1 199 ? 9.539 -1.271 -8.773 1 98.81 199 ASP B C 1
ATOM 3921 O O . ASP B 1 199 ? 9.977 -1.535 -9.891 1 98.81 199 ASP B O 1
ATOM 3925 N N . LEU B 1 200 ? 8.477 -1.796 -8.305 1 98.94 200 LEU B N 1
ATOM 3926 C CA . LEU B 1 200 ? 7.578 -2.604 -9.117 1 98.94 200 LEU B CA 1
ATOM 3927 C C . LEU B 1 200 ? 6.219 -1.924 -9.266 1 98.94 200 LEU B C 1
ATOM 3929 O O . LEU B 1 200 ? 5.684 -1.379 -8.297 1 98.94 200 LEU B O 1
ATOM 3933 N N . VAL B 1 201 ? 5.695 -1.938 -10.492 1 98.81 201 VAL B N 1
ATOM 3934 C CA . VAL B 1 201 ? 4.523 -1.127 -10.805 1 98.81 201 VAL B CA 1
ATOM 3935 C C . VAL B 1 201 ? 3.465 -1.987 -11.492 1 98.81 201 VAL B C 1
ATOM 3937 O O . VAL B 1 201 ? 3.789 -2.811 -12.352 1 98.81 201 VAL B O 1
ATOM 3940 N N . GLY B 1 202 ? 2.236 -1.819 -11.086 1 98.62 202 GLY B N 1
ATOM 3941 C CA . GLY B 1 202 ? 1.104 -2.467 -11.727 1 98.62 202 GLY B CA 1
ATOM 3942 C C . GLY B 1 202 ? -0.234 -1.911 -11.281 1 98.62 202 GLY B C 1
ATOM 3943 O O . GLY B 1 202 ? -0.291 -1.062 -10.383 1 98.62 202 GLY B O 1
ATOM 3944 N N . ALA B 1 203 ? -1.333 -2.387 -11.891 1 97.19 203 ALA B N 1
ATOM 3945 C CA . ALA B 1 203 ? -2.691 -1.948 -11.586 1 97.19 203 ALA B CA 1
ATOM 3946 C C . ALA B 1 203 ? -3.59 -3.137 -11.25 1 97.19 203 ALA B C 1
ATOM 3948 O O . ALA B 1 203 ? -3.385 -4.238 -11.758 1 97.19 203 ALA B O 1
ATOM 3949 N N . GLY B 1 204 ? -4.637 -2.871 -10.398 1 94.25 204 GLY B N 1
ATOM 3950 C CA . GLY B 1 204 ? -5.539 -3.955 -10.039 1 94.25 204 GLY B CA 1
ATOM 3951 C C . GLY B 1 204 ? -4.828 -5.152 -9.445 1 94.25 204 GLY B C 1
ATOM 3952 O O . GLY B 1 204 ? -4.059 -5.012 -8.492 1 94.25 204 GLY B O 1
ATOM 3953 N N . ALA B 1 205 ? -5.074 -6.344 -10.039 1 96.56 205 ALA B N 1
ATOM 3954 C CA . ALA B 1 205 ? -4.355 -7.535 -9.594 1 96.56 205 ALA B CA 1
ATOM 3955 C C . ALA B 1 205 ? -2.855 -7.395 -9.836 1 96.56 205 ALA B C 1
ATOM 3957 O O . ALA B 1 205 ? -2.043 -7.938 -9.086 1 96.56 205 ALA B O 1
ATOM 3958 N N . GLY B 1 206 ? -2.529 -6.602 -10.844 1 97.69 206 GLY B N 1
ATOM 3959 C CA . GLY B 1 206 ? -1.128 -6.32 -11.117 1 97.69 206 GLY B CA 1
ATOM 3960 C C . GLY B 1 206 ? -0.452 -5.52 -10.023 1 97.69 206 GLY B C 1
ATOM 3961 O O . GLY B 1 206 ? 0.75 -5.668 -9.789 1 97.69 206 GLY B O 1
ATOM 3962 N N . PHE B 1 207 ? -1.231 -4.648 -9.359 1 98.25 207 PHE B N 1
ATOM 3963 C CA . PHE B 1 207 ? -0.688 -3.908 -8.227 1 98.25 207 PHE B CA 1
ATOM 3964 C C . PHE B 1 207 ? -0.298 -4.855 -7.098 1 98.25 207 PHE B C 1
ATOM 3966 O O . PHE B 1 207 ? 0.758 -4.699 -6.484 1 98.25 207 PHE B O 1
ATOM 3973 N N . ALA B 1 208 ? -1.163 -5.832 -6.855 1 98.31 208 ALA B N 1
ATOM 3974 C CA . ALA B 1 208 ? -0.852 -6.855 -5.859 1 98.31 208 ALA B CA 1
ATOM 3975 C C . ALA B 1 208 ? 0.366 -7.672 -6.277 1 98.31 208 ALA B C 1
ATOM 3977 O O . ALA B 1 208 ? 1.205 -8.016 -5.445 1 98.31 208 ALA B O 1
ATOM 3978 N N . THR B 1 209 ? 0.48 -7.965 -7.559 1 98.75 209 THR B N 1
ATOM 3979 C CA . THR B 1 209 ? 1.628 -8.688 -8.094 1 98.75 209 THR B CA 1
ATOM 3980 C C . THR B 1 209 ? 2.914 -7.895 -7.887 1 98.75 209 THR B C 1
ATOM 3982 O O . THR B 1 209 ? 3.949 -8.461 -7.531 1 98.75 209 THR B O 1
ATOM 3985 N N . ALA B 1 210 ? 2.809 -6.594 -8.117 1 98.88 210 ALA B N 1
ATOM 3986 C CA . ALA B 1 210 ? 3.945 -5.711 -7.852 1 98.88 210 ALA B CA 1
ATOM 3987 C C . ALA B 1 210 ? 4.367 -5.785 -6.387 1 98.88 210 ALA B C 1
ATOM 3989 O O . ALA B 1 210 ? 5.562 -5.852 -6.082 1 98.88 210 ALA B O 1
ATOM 3990 N N . GLY B 1 211 ? 3.391 -5.758 -5.516 1 98.5 211 GLY B N 1
ATOM 3991 C CA . GLY B 1 211 ? 3.68 -5.891 -4.094 1 98.5 211 GLY B CA 1
ATOM 3992 C C . GLY B 1 211 ? 4.352 -7.203 -3.742 1 98.5 211 GLY B C 1
ATOM 3993 O O . GLY B 1 211 ? 5.34 -7.227 -3.008 1 98.5 211 GLY B O 1
ATOM 3994 N N . GLU B 1 212 ? 3.816 -8.305 -4.262 1 98.44 212 GLU B N 1
ATOM 3995 C CA . GLU B 1 212 ? 4.418 -9.609 -4.02 1 98.44 212 GLU B CA 1
ATOM 3996 C C . GLU B 1 212 ? 5.828 -9.688 -4.602 1 98.44 212 GLU B C 1
ATOM 3998 O O . GLU B 1 212 ? 6.723 -10.273 -3.998 1 98.44 212 GLU B O 1
ATOM 4003 N N . GLY B 1 213 ? 5.988 -9.125 -5.773 1 98.75 213 GLY B N 1
ATOM 4004 C CA . GLY B 1 213 ? 7.316 -9.078 -6.359 1 98.75 213 GLY B CA 1
ATOM 4005 C C . GLY B 1 213 ? 8.328 -8.359 -5.48 1 98.75 213 GLY B C 1
ATOM 4006 O O . GLY B 1 213 ? 9.469 -8.812 -5.348 1 98.75 213 GLY B O 1
ATOM 4007 N N . ALA B 1 214 ? 7.906 -7.215 -4.949 1 98.62 214 ALA B N 1
ATOM 4008 C CA . ALA B 1 214 ? 8.781 -6.488 -4.031 1 98.62 214 ALA B CA 1
ATOM 4009 C C . ALA B 1 214 ? 9.18 -7.363 -2.844 1 98.62 214 ALA B C 1
ATOM 4011 O O . ALA B 1 214 ? 10.344 -7.375 -2.436 1 98.62 214 ALA B O 1
ATOM 4012 N N . MET B 1 215 ? 8.203 -8.125 -2.334 1 96.94 215 MET B N 1
ATOM 4013 C CA . MET B 1 215 ? 8.477 -9.023 -1.222 1 96.94 215 MET B CA 1
ATOM 4014 C C . MET B 1 215 ? 9.516 -10.078 -1.618 1 96.94 215 MET B C 1
ATOM 4016 O O . MET B 1 215 ? 10.477 -10.32 -0.886 1 96.94 215 MET B O 1
ATOM 4020 N N . LEU B 1 216 ? 9.383 -10.656 -2.75 1 96.62 216 LEU B N 1
ATOM 4021 C CA . LEU B 1 216 ? 10.289 -11.695 -3.225 1 96.62 216 LEU B CA 1
ATOM 4022 C C . LEU B 1 216 ? 11.703 -11.164 -3.375 1 96.62 216 LEU B C 1
ATOM 4024 O O . LEU B 1 216 ? 12.664 -11.812 -2.963 1 96.62 216 LEU B O 1
ATOM 4028 N N . ILE B 1 217 ? 11.82 -10 -3.967 1 97.88 217 ILE B N 1
ATOM 4029 C CA . ILE B 1 217 ? 13.133 -9.406 -4.211 1 97.88 217 ILE B CA 1
ATOM 4030 C C . ILE B 1 217 ? 13.812 -9.094 -2.881 1 97.88 217 ILE B C 1
ATOM 4032 O O . ILE B 1 217 ? 15.008 -9.352 -2.709 1 97.88 217 ILE B O 1
ATOM 4036 N N . ARG B 1 218 ? 13.039 -8.578 -1.923 1 97 218 ARG B N 1
ATOM 4037 C CA . ARG B 1 218 ? 13.602 -8.266 -0.614 1 97 218 ARG B CA 1
ATOM 4038 C C . ARG B 1 218 ? 14.047 -9.531 0.107 1 97 218 ARG B C 1
ATOM 4040 O O . ARG B 1 218 ? 15.102 -9.547 0.747 1 97 218 ARG B O 1
ATOM 4047 N N . GLU B 1 219 ? 13.305 -10.578 -0.017 1 94.62 219 GLU B N 1
ATOM 4048 C CA . GLU B 1 219 ? 13.555 -11.805 0.729 1 94.62 219 GLU B CA 1
ATOM 4049 C C . GLU B 1 219 ? 14.656 -12.633 0.081 1 94.62 219 GLU B C 1
ATOM 4051 O O . GLU B 1 219 ? 15.523 -13.172 0.773 1 94.62 219 GLU B O 1
ATOM 4056 N N . ALA B 1 220 ? 14.633 -12.703 -1.244 1 94.44 220 ALA B N 1
ATOM 4057 C CA . ALA B 1 220 ? 15.477 -13.664 -1.946 1 94.44 220 ALA B CA 1
ATOM 4058 C C . ALA B 1 220 ? 16.781 -13.016 -2.412 1 94.44 220 ALA B C 1
ATOM 4060 O O . ALA B 1 220 ? 17.797 -13.688 -2.547 1 94.44 220 ALA B O 1
ATOM 4061 N N . VAL B 1 221 ? 16.734 -11.695 -2.676 1 95.62 221 VAL B N 1
ATOM 4062 C CA . VAL B 1 221 ? 17.875 -11.047 -3.309 1 95.62 221 VAL B CA 1
ATOM 4063 C C . VAL B 1 221 ? 18.438 -9.977 -2.379 1 95.62 221 VAL B C 1
ATOM 4065 O O . VAL B 1 221 ? 19.547 -9.484 -2.598 1 95.62 221 VAL B O 1
ATOM 4068 N N . ARG B 1 222 ? 17.734 -9.578 -1.359 1 95.56 222 ARG B N 1
ATOM 4069 C CA . ARG B 1 222 ? 18.141 -8.609 -0.344 1 95.56 222 ARG B CA 1
ATOM 4070 C C . ARG B 1 222 ? 18.344 -7.227 -0.955 1 95.56 222 ARG B C 1
ATOM 4072 O O . ARG B 1 222 ? 19.281 -6.512 -0.585 1 95.56 222 ARG B O 1
ATOM 4079 N N . ILE B 1 223 ? 17.562 -6.887 -1.938 1 97.25 223 ILE B N 1
ATOM 4080 C CA . ILE B 1 223 ? 17.5 -5.539 -2.5 1 97.25 223 ILE B CA 1
ATOM 4081 C C . ILE B 1 223 ? 16.203 -4.852 -2.039 1 97.25 223 ILE B C 1
ATOM 4083 O O . ILE B 1 223 ? 15.117 -5.414 -2.156 1 97.25 223 ILE B O 1
ATOM 4087 N N . PRO B 1 224 ? 16.344 -3.615 -1.424 1 98.06 224 PRO B N 1
ATOM 4088 C CA . PRO B 1 224 ? 15.117 -2.867 -1.133 1 98.06 224 PRO B CA 1
ATOM 4089 C C . PRO B 1 224 ? 14.203 -2.73 -2.352 1 98.06 224 PRO B C 1
ATOM 4091 O O . PRO B 1 224 ? 14.68 -2.451 -3.455 1 98.06 224 PRO B O 1
ATOM 4094 N N . ALA B 1 225 ? 12.953 -3.018 -2.188 1 98.62 225 ALA B N 1
ATOM 4095 C CA . ALA B 1 225 ? 11.984 -2.986 -3.281 1 98.62 225 ALA B CA 1
ATOM 4096 C C . ALA B 1 225 ? 10.609 -2.553 -2.783 1 98.62 225 ALA B C 1
ATOM 4098 O O . ALA B 1 225 ? 10.273 -2.756 -1.613 1 98.62 225 ALA B O 1
ATOM 4099 N N . ALA B 1 226 ? 9.852 -1.912 -3.627 1 98.5 226 ALA B N 1
ATOM 4100 C CA . ALA B 1 226 ? 8.531 -1.406 -3.262 1 98.5 226 ALA B CA 1
ATOM 4101 C C . ALA B 1 226 ? 7.543 -1.567 -4.414 1 98.5 226 ALA B C 1
ATOM 4103 O O . ALA B 1 226 ? 7.914 -1.416 -5.582 1 98.5 226 ALA B O 1
ATOM 4104 N N . GLY B 1 227 ? 6.324 -1.933 -4.09 1 98.56 227 GLY B N 1
ATOM 4105 C CA . GLY B 1 227 ? 5.246 -2.002 -5.062 1 98.56 227 GLY B CA 1
ATOM 4106 C C . GLY B 1 227 ? 4.434 -0.723 -5.145 1 98.56 227 GLY B C 1
ATOM 4107 O O . GLY B 1 227 ? 4.121 -0.112 -4.121 1 98.56 227 GLY B O 1
ATOM 4108 N N . TRP B 1 228 ? 4.074 -0.319 -6.363 1 98.44 228 TRP B N 1
ATOM 4109 C CA . TRP B 1 228 ? 3.324 0.913 -6.586 1 98.44 228 TRP B CA 1
ATOM 4110 C C . TRP B 1 228 ? 2.188 0.687 -7.578 1 98.44 228 TRP B C 1
ATOM 4112 O O . TRP B 1 228 ? 2.334 -0.071 -8.539 1 98.44 228 TRP B O 1
ATOM 4122 N N . ASP B 1 229 ? 1.074 1.381 -7.273 1 97.94 229 ASP B N 1
ATOM 4123 C CA . ASP B 1 229 ? -0.006 1.478 -8.25 1 97.94 229 ASP B CA 1
ATOM 4124 C C . ASP B 1 229 ? 0.434 2.27 -9.477 1 97.94 229 ASP B C 1
ATOM 4126 O O . ASP B 1 229 ? 1.116 3.287 -9.352 1 97.94 229 ASP B O 1
ATOM 4130 N N . THR B 1 230 ? -0.046 1.861 -10.648 1 97.62 230 THR B N 1
ATOM 4131 C CA . THR B 1 230 ? 0.405 2.396 -11.93 1 97.62 230 THR B CA 1
ATOM 4132 C C . THR B 1 230 ? 0.204 3.91 -11.984 1 97.62 230 THR B C 1
ATOM 4134 O O . THR B 1 230 ? 1.152 4.656 -12.234 1 97.62 230 THR B O 1
ATOM 4137 N N . LEU B 1 231 ? -0.985 4.359 -11.734 1 96.12 231 LEU B N 1
ATOM 4138 C CA . LEU B 1 231 ? -1.24 5.789 -11.875 1 96.12 231 LEU B CA 1
ATOM 4139 C C . LEU B 1 231 ? -0.628 6.562 -10.711 1 96.12 231 LEU B C 1
ATOM 4141 O O . LEU B 1 231 ? -0.159 7.691 -10.891 1 96.12 231 LEU B O 1
ATOM 4145 N N . ASN B 1 232 ? -0.627 5.969 -9.539 1 96.44 232 ASN B N 1
ATOM 4146 C CA . ASN B 1 232 ? -0.024 6.621 -8.383 1 96.44 232 ASN B CA 1
ATOM 4147 C C . ASN B 1 232 ? 1.477 6.828 -8.57 1 96.44 232 ASN B C 1
ATOM 4149 O O . ASN B 1 232 ? 2.043 7.801 -8.07 1 96.44 232 ASN B O 1
ATOM 4153 N N . TYR B 1 233 ? 2.119 5.914 -9.312 1 96.75 233 TYR B N 1
ATOM 4154 C CA . TYR B 1 233 ? 3.559 5.965 -9.547 1 96.75 233 TYR B CA 1
ATOM 4155 C C . TYR B 1 233 ? 3.943 7.25 -10.273 1 96.75 233 TYR B C 1
ATOM 4157 O O . TYR B 1 233 ? 5.047 7.77 -10.086 1 96.75 233 TYR B O 1
ATOM 4165 N N . LEU B 1 234 ? 2.998 7.816 -11 1 94.5 234 LEU B N 1
ATOM 4166 C CA . LEU B 1 234 ? 3.238 9 -11.812 1 94.5 234 LEU B CA 1
ATOM 4167 C C . LEU B 1 234 ? 3.125 10.273 -10.969 1 94.5 234 LEU B C 1
ATOM 4169 O O . LEU B 1 234 ? 3.426 11.367 -11.453 1 94.5 234 LEU B O 1
ATOM 4173 N N . HIS B 1 235 ? 2.732 10.117 -9.711 1 92.94 235 HIS B N 1
ATOM 4174 C CA . HIS B 1 235 ? 2.438 11.273 -8.875 1 92.94 235 HIS B CA 1
ATOM 4175 C C . HIS B 1 235 ? 3.385 11.352 -7.684 1 92.94 235 HIS B C 1
ATOM 4177 O O . HIS B 1 235 ? 2.945 11.555 -6.547 1 92.94 235 HIS B O 1
ATOM 4183 N N . GLY B 1 236 ? 4.699 11.195 -7.988 1 91.19 236 GLY B N 1
ATOM 4184 C CA . GLY B 1 236 ? 5.641 11.438 -6.91 1 91.19 236 GLY B CA 1
ATOM 4185 C C . GLY B 1 236 ? 6.641 10.312 -6.73 1 91.19 236 GLY B C 1
ATOM 4186 O O . GLY B 1 236 ? 7.852 10.547 -6.715 1 91.19 236 GLY B O 1
ATOM 4187 N N . PRO B 1 237 ? 6.211 9.039 -6.672 1 94.19 237 PRO B N 1
ATOM 4188 C CA . PRO B 1 237 ? 7.121 7.938 -6.348 1 94.19 237 PRO B CA 1
ATOM 4189 C C . PRO B 1 237 ? 8.289 7.828 -7.332 1 94.19 237 PRO B C 1
ATOM 4191 O O . PRO B 1 237 ? 9.398 7.457 -6.938 1 94.19 237 PRO B O 1
ATOM 4194 N N . MET B 1 238 ? 8.141 8.227 -8.516 1 95.06 238 MET B N 1
ATOM 4195 C CA . MET B 1 238 ? 9.188 8.055 -9.523 1 95.06 238 MET B CA 1
ATOM 4196 C C . MET B 1 238 ? 10.312 9.062 -9.305 1 95.06 238 MET B C 1
ATOM 4198 O O . MET B 1 238 ? 11.383 8.938 -9.906 1 95.06 238 MET B O 1
ATOM 4202 N N . GLU B 1 239 ? 10.133 10.039 -8.445 1 93.62 239 GLU B N 1
ATOM 4203 C CA . GLU B 1 239 ? 11.047 11.18 -8.312 1 93.62 239 GLU B CA 1
ATOM 4204 C C . GLU B 1 239 ? 12.406 10.734 -7.793 1 93.62 239 GLU B C 1
ATOM 4206 O O . GLU B 1 239 ? 13.406 11.43 -7.992 1 93.62 239 GLU B O 1
ATOM 4211 N N . SER B 1 240 ? 12.461 9.57 -7.152 1 94.94 240 SER B N 1
ATOM 4212 C CA . SER B 1 240 ? 13.727 9.109 -6.602 1 94.94 240 SER B CA 1
ATOM 4213 C C . SER B 1 240 ? 14.492 8.258 -7.609 1 94.94 240 SER B C 1
ATOM 4215 O O . SER B 1 240 ? 15.641 7.883 -7.367 1 94.94 240 SER B O 1
ATOM 4217 N N . GLN B 1 241 ? 13.875 7.918 -8.742 1 95.56 241 GLN B N 1
ATOM 4218 C CA . GLN B 1 241 ? 14.461 6.953 -9.656 1 95.56 241 GLN B CA 1
ATOM 4219 C C . GLN B 1 241 ? 15.594 7.582 -10.477 1 95.56 241 GLN B C 1
ATOM 4221 O O . GLN B 1 241 ? 15.508 8.75 -10.859 1 95.56 241 GLN B O 1
ATOM 4226 N N . ASP B 1 242 ? 16.672 6.84 -10.609 1 94.5 242 ASP B N 1
ATOM 4227 C CA . ASP B 1 242 ? 17.781 7.188 -11.484 1 94.5 242 ASP B CA 1
ATOM 4228 C C . ASP B 1 242 ? 18.516 5.934 -11.969 1 94.5 242 ASP B C 1
ATOM 4230 O O . ASP B 1 242 ? 17.953 4.836 -11.961 1 94.5 242 ASP B O 1
ATOM 4234 N N . GLY B 1 243 ? 19.719 6.102 -12.461 1 94.69 243 GLY B N 1
ATOM 4235 C CA . GLY B 1 243 ? 20.453 4.992 -13.055 1 94.69 243 GLY B CA 1
ATOM 4236 C C . GLY B 1 243 ? 20.797 3.902 -12.062 1 94.69 243 GLY B C 1
ATOM 4237 O O . GLY B 1 243 ? 21.156 2.791 -12.453 1 94.69 243 GLY B O 1
ATOM 4238 N N . ARG B 1 244 ? 20.562 4.137 -10.781 1 95.12 244 ARG B N 1
ATOM 4239 C CA . ARG B 1 244 ? 20.906 3.16 -9.75 1 95.12 244 ARG B CA 1
ATOM 4240 C C . ARG B 1 244 ? 19.672 2.418 -9.258 1 95.12 244 ARG B C 1
ATOM 4242 O O . ARG B 1 244 ? 19.781 1.462 -8.492 1 95.12 244 ARG B O 1
ATOM 4249 N N . ALA B 1 245 ? 18.516 2.834 -9.688 1 97.38 245 ALA B N 1
ATOM 4250 C CA . ALA B 1 245 ? 17.25 2.238 -9.266 1 97.38 245 ALA B CA 1
ATOM 4251 C C . ALA B 1 245 ? 16.562 1.534 -10.43 1 97.38 245 ALA B C 1
ATOM 4253 O O . ALA B 1 245 ? 16.484 2.074 -11.539 1 97.38 245 ALA B O 1
ATOM 4254 N N . GLY B 1 246 ? 16.141 0.293 -10.211 1 98.5 246 GLY B N 1
ATOM 4255 C CA . GLY B 1 246 ? 15.445 -0.466 -11.242 1 98.5 246 GLY B CA 1
ATOM 4256 C C . GLY B 1 246 ? 13.938 -0.309 -11.188 1 98.5 246 GLY B C 1
ATOM 4257 O O . GLY B 1 246 ? 13.391 0.135 -10.18 1 98.5 246 GLY B O 1
ATOM 4258 N N . VAL B 1 247 ? 13.297 -0.639 -12.305 1 98.81 247 VAL B N 1
ATOM 4259 C CA . VAL B 1 247 ? 11.844 -0.624 -12.383 1 98.81 247 VAL B CA 1
ATOM 4260 C C . VAL B 1 247 ? 11.344 -1.889 -13.078 1 98.81 247 VAL B C 1
ATOM 4262 O O . VAL B 1 247 ? 11.891 -2.287 -14.109 1 98.81 247 VAL B O 1
ATOM 4265 N N . ILE B 1 248 ? 10.391 -2.553 -12.516 1 98.94 248 ILE B N 1
ATOM 4266 C CA . ILE B 1 248 ? 9.68 -3.654 -13.148 1 98.94 248 ILE B CA 1
ATOM 4267 C C . ILE B 1 248 ? 8.195 -3.311 -13.258 1 98.94 248 ILE B C 1
ATOM 4269 O O . ILE B 1 248 ? 7.535 -3.049 -12.25 1 98.94 248 ILE B O 1
ATOM 4273 N N . ALA B 1 249 ? 7.672 -3.275 -14.438 1 98.94 249 ALA B N 1
ATOM 4274 C CA . ALA B 1 249 ? 6.258 -2.975 -14.648 1 98.94 249 ALA B CA 1
ATOM 4275 C C . ALA B 1 249 ? 5.496 -4.211 -15.117 1 98.94 249 ALA B C 1
ATOM 4277 O O . ALA B 1 249 ? 6.004 -4.984 -15.93 1 98.94 249 ALA B O 1
ATOM 4278 N N . PHE B 1 250 ? 4.305 -4.426 -14.516 1 98.81 250 PHE B N 1
ATOM 4279 C CA . PHE B 1 250 ? 3.383 -5.48 -14.922 1 98.81 250 PHE B CA 1
ATOM 4280 C C . PHE B 1 250 ? 2.182 -4.895 -15.656 1 98.81 250 PHE B C 1
ATOM 4282 O O . PHE B 1 250 ? 1.418 -4.113 -15.086 1 98.81 250 PHE B O 1
ATOM 4289 N N . GLY B 1 251 ? 2.004 -5.273 -16.922 1 98.25 251 GLY B N 1
ATOM 4290 C CA . GLY B 1 251 ? 0.754 -4.867 -17.547 1 98.25 251 GLY B CA 1
ATOM 4291 C C . GLY B 1 251 ? 0.896 -4.562 -19.031 1 98.25 251 GLY B C 1
ATOM 4292 O O . GLY B 1 251 ? 1.92 -4.879 -19.641 1 98.25 251 GLY B O 1
ATOM 4293 N N . ASN B 1 252 ? -0.146 -4.082 -19.625 1 98.19 252 ASN B N 1
ATOM 4294 C CA . ASN B 1 252 ? -0.183 -3.902 -21.078 1 98.19 252 ASN B CA 1
ATOM 4295 C C . ASN B 1 252 ? -0.781 -2.553 -21.469 1 98.19 252 ASN B C 1
ATOM 4297 O O . ASN B 1 252 ? -1.146 -2.336 -22.625 1 98.19 252 ASN B O 1
ATOM 4301 N N . ALA B 1 253 ? -0.958 -1.683 -20.547 1 95.81 253 ALA B N 1
ATOM 4302 C CA . ALA B 1 253 ? -1.509 -0.35 -20.781 1 95.81 253 ALA B CA 1
ATOM 4303 C C . ALA B 1 253 ? -0.503 0.732 -20.391 1 95.81 253 ALA B C 1
ATOM 4305 O O . ALA B 1 253 ? 0.587 0.806 -20.969 1 95.81 253 ALA B O 1
ATOM 4306 N N . ARG B 1 254 ? -0.843 1.523 -19.344 1 96.19 254 ARG B N 1
ATOM 4307 C CA . ARG B 1 254 ? 0.033 2.627 -18.969 1 96.19 254 ARG B CA 1
ATOM 4308 C C . ARG B 1 254 ? 1.394 2.113 -18.5 1 96.19 254 ARG B C 1
ATOM 4310 O O . ARG B 1 254 ? 2.396 2.824 -18.594 1 96.19 254 ARG B O 1
ATOM 4317 N N . GLU B 1 255 ? 1.421 0.869 -18.078 1 98.19 255 GLU B N 1
ATOM 4318 C CA . GLU B 1 255 ? 2.654 0.257 -17.594 1 98.19 255 GLU B CA 1
ATOM 4319 C C . GLU B 1 255 ? 3.709 0.191 -18.688 1 98.19 255 GLU B C 1
ATOM 4321 O O . GLU B 1 255 ? 4.906 0.312 -18.422 1 98.19 255 GLU B O 1
ATOM 4326 N N . VAL B 1 256 ? 3.215 0.024 -19.922 1 98.38 256 VAL B N 1
ATOM 4327 C CA . VAL B 1 256 ? 4.129 -0.039 -21.047 1 98.38 256 VAL B CA 1
ATOM 4328 C C . VAL B 1 256 ? 4.867 1.29 -21.188 1 98.38 256 VAL B C 1
ATOM 4330 O O . VAL B 1 256 ? 6.102 1.319 -21.266 1 98.38 256 VAL B O 1
ATOM 4333 N N . LYS B 1 257 ? 4.109 2.33 -21.172 1 97.06 257 LYS B N 1
ATOM 4334 C CA . LYS B 1 257 ? 4.711 3.654 -21.312 1 97.06 257 LYS B CA 1
ATOM 4335 C C . LYS B 1 257 ? 5.625 3.959 -20.125 1 97.06 257 LYS B C 1
ATOM 4337 O O . LYS B 1 257 ? 6.668 4.598 -20.281 1 97.06 257 LYS B O 1
ATOM 4342 N N . ILE B 1 258 ? 5.258 3.549 -18.938 1 97.5 258 ILE B N 1
ATOM 4343 C CA . ILE B 1 258 ? 6.082 3.764 -17.75 1 97.5 258 ILE B CA 1
ATOM 4344 C C . ILE B 1 258 ? 7.426 3.061 -17.922 1 97.5 258 ILE B C 1
ATOM 4346 O O . ILE B 1 258 ? 8.484 3.66 -17.703 1 97.5 258 ILE B O 1
ATOM 4350 N N . ALA B 1 259 ? 7.395 1.804 -18.328 1 98.44 259 ALA B N 1
ATOM 4351 C CA . ALA B 1 259 ? 8.633 1.05 -18.516 1 98.44 259 ALA B CA 1
ATOM 4352 C C . ALA B 1 259 ? 9.516 1.703 -19.578 1 98.44 259 ALA B C 1
ATOM 4354 O O . ALA B 1 259 ? 10.727 1.831 -19.391 1 98.44 259 ALA B O 1
ATOM 4355 N N . GLU B 1 260 ? 8.883 2.166 -20.609 1 97.88 260 GLU B N 1
ATOM 4356 C CA . GLU B 1 260 ? 9.625 2.803 -21.703 1 97.88 260 GLU B CA 1
ATOM 4357 C C . GLU B 1 260 ? 10.227 4.133 -21.25 1 97.88 260 GLU B C 1
ATOM 4359 O O . GLU B 1 260 ? 11.398 4.41 -21.516 1 97.88 260 GLU B O 1
ATOM 4364 N N . ASP B 1 261 ? 9.438 4.973 -20.625 1 96.31 261 ASP B N 1
ATOM 4365 C CA . ASP B 1 261 ? 9.906 6.277 -20.156 1 96.31 261 ASP B CA 1
ATOM 4366 C C . ASP B 1 261 ? 11.055 6.121 -19.156 1 96.31 261 ASP B C 1
ATOM 4368 O O . ASP B 1 261 ? 12.055 6.836 -19.234 1 96.31 261 ASP B O 1
ATOM 4372 N N . MET B 1 262 ? 10.898 5.176 -18.219 1 97.19 262 MET B N 1
ATOM 4373 C CA . MET B 1 262 ? 11.93 4.969 -17.203 1 97.19 262 MET B CA 1
ATOM 4374 C C . MET B 1 262 ? 13.234 4.5 -17.844 1 97.19 262 MET B C 1
ATOM 4376 O O . MET B 1 262 ? 14.32 4.91 -17.438 1 97.19 262 MET B O 1
ATOM 4380 N N . ALA B 1 263 ? 13.117 3.664 -18.844 1 97.75 263 ALA B N 1
ATOM 4381 C CA . ALA B 1 263 ? 14.305 3.219 -19.594 1 97.75 263 ALA B CA 1
ATOM 4382 C C . ALA B 1 263 ? 15 4.398 -20.266 1 97.75 263 ALA B C 1
ATOM 4384 O O . ALA B 1 263 ? 16.234 4.492 -20.234 1 97.75 263 ALA B O 1
ATOM 4385 N N . VAL B 1 264 ? 14.18 5.285 -20.828 1 96.25 264 VAL B N 1
ATOM 4386 C CA . VAL B 1 264 ? 14.719 6.461 -21.516 1 96.25 264 VAL B CA 1
ATOM 4387 C C . VAL B 1 264 ? 15.422 7.363 -20.5 1 96.25 264 VAL B C 1
ATOM 4389 O O . VAL B 1 264 ? 16.438 7.988 -20.812 1 96.25 264 VAL B O 1
ATOM 4392 N N . PHE B 1 265 ? 14.945 7.352 -19.281 1 94.44 265 PHE B N 1
ATOM 4393 C CA . PHE B 1 265 ? 15.531 8.164 -18.219 1 94.44 265 PHE B CA 1
ATOM 4394 C C . PHE B 1 265 ? 16.797 7.52 -17.688 1 94.44 265 PHE B C 1
ATOM 4396 O O . PHE B 1 265 ? 17.484 8.094 -16.828 1 94.44 265 PHE B O 1
ATOM 4403 N N . GLY B 1 266 ? 17.141 6.281 -18.156 1 95.88 266 GLY B N 1
ATOM 4404 C CA . GLY B 1 266 ? 18.375 5.633 -17.797 1 95.88 266 GLY B CA 1
ATOM 4405 C C . GLY B 1 266 ? 18.219 4.594 -16.703 1 95.88 266 GLY B C 1
ATOM 4406 O O . GLY B 1 266 ? 19.203 4.012 -16.234 1 95.88 266 GLY B O 1
ATOM 4407 N N . CYS B 1 267 ? 16.969 4.324 -16.266 1 97.44 267 CYS B N 1
ATOM 4408 C CA . CYS B 1 267 ? 16.703 3.318 -15.242 1 97.44 267 CYS B CA 1
ATOM 4409 C C . CYS B 1 267 ? 16.656 1.923 -15.844 1 97.44 267 CYS B C 1
ATOM 4411 O O . CYS B 1 267 ? 15.914 1.69 -16.812 1 97.44 267 CYS B O 1
ATOM 4413 N N . PRO B 1 268 ? 17.469 0.977 -15.344 1 98.69 268 PRO B N 1
ATOM 4414 C CA . PRO B 1 268 ? 17.203 -0.401 -15.766 1 98.69 268 PRO B CA 1
ATOM 4415 C C . PRO B 1 268 ? 15.742 -0.804 -15.578 1 98.69 268 PRO B C 1
ATOM 4417 O O . PRO B 1 268 ? 15.219 -0.735 -14.461 1 98.69 268 PRO B O 1
ATOM 4420 N N . SER B 1 269 ? 15.094 -1.124 -16.656 1 98.81 269 SER B N 1
ATOM 4421 C CA . SER B 1 269 ? 13.656 -1.348 -16.641 1 98.81 269 SER B CA 1
ATOM 4422 C C . SER B 1 269 ? 13.297 -2.705 -17.234 1 98.81 269 SER B C 1
ATOM 4424 O O . SER B 1 269 ? 13.969 -3.189 -18.141 1 98.81 269 SER B O 1
ATOM 4426 N N . THR B 1 270 ? 12.32 -3.332 -16.688 1 98.94 270 THR B N 1
ATOM 4427 C CA . THR B 1 270 ? 11.75 -4.578 -17.188 1 98.94 270 THR B CA 1
ATOM 4428 C C . THR B 1 270 ? 10.234 -4.465 -17.312 1 98.94 270 THR B C 1
ATOM 4430 O O . THR B 1 270 ? 9.57 -3.945 -16.422 1 98.94 270 THR B O 1
ATOM 4433 N N . LEU B 1 271 ? 9.711 -4.871 -18.438 1 98.94 271 LEU B N 1
ATOM 4434 C CA . LEU B 1 271 ? 8.266 -4.965 -18.641 1 98.94 271 LEU B CA 1
ATOM 4435 C C . LEU B 1 271 ? 7.828 -6.422 -18.75 1 98.94 271 LEU B C 1
ATOM 4437 O O . LEU B 1 271 ? 8.344 -7.168 -19.578 1 98.94 271 LEU B O 1
ATOM 4441 N N . ILE B 1 272 ? 6.996 -6.859 -17.891 1 98.94 272 ILE B N 1
ATOM 4442 C CA . ILE B 1 272 ? 6.297 -8.133 -18 1 98.94 272 ILE B CA 1
ATOM 4443 C C . ILE B 1 272 ? 4.891 -7.91 -18.547 1 98.94 272 ILE B C 1
ATOM 4445 O O . ILE B 1 272 ? 4.059 -7.273 -17.891 1 98.94 272 ILE B O 1
ATOM 4449 N N . THR B 1 273 ? 4.629 -8.398 -19.734 1 98.88 273 THR B N 1
ATOM 4450 C CA . THR B 1 273 ? 3.436 -7.98 -20.469 1 98.88 273 THR B CA 1
ATOM 4451 C C . THR B 1 273 ? 2.934 -9.102 -21.375 1 98.88 273 THR B C 1
ATOM 4453 O O . THR B 1 273 ? 3.676 -10.039 -21.688 1 98.88 273 THR B O 1
ATOM 4456 N N . ASN B 1 274 ? 1.648 -9.078 -21.656 1 98.44 274 ASN B N 1
ATOM 4457 C CA . ASN B 1 274 ? 1.119 -10.008 -22.656 1 98.44 274 ASN B CA 1
ATOM 4458 C C . ASN B 1 274 ? 1.097 -9.383 -24.047 1 98.44 274 ASN B C 1
ATOM 4460 O O . ASN B 1 274 ? 0.528 -9.953 -24.984 1 98.44 274 ASN B O 1
ATOM 4464 N N . ARG B 1 275 ? 1.695 -8.195 -24.156 1 97.94 275 ARG B N 1
ATOM 4465 C CA . ARG B 1 275 ? 1.821 -7.559 -25.469 1 97.94 275 ARG B CA 1
ATOM 4466 C C . ARG B 1 275 ? 2.965 -8.172 -26.266 1 97.94 275 ARG B C 1
ATOM 4468 O O . ARG B 1 275 ? 4.086 -8.297 -25.766 1 97.94 275 ARG B O 1
ATOM 4475 N N . ILE B 1 276 ? 2.627 -8.484 -27.547 1 96.38 276 ILE B N 1
ATOM 4476 C CA . ILE B 1 276 ? 3.627 -9.141 -28.391 1 96.38 276 ILE B CA 1
ATOM 4477 C C . ILE B 1 276 ? 4.324 -8.102 -29.266 1 96.38 276 ILE B C 1
ATOM 4479 O O . ILE B 1 276 ? 5.348 -8.398 -29.891 1 96.38 276 ILE B O 1
ATOM 4483 N N . ASP B 1 277 ? 3.816 -6.895 -29.234 1 97.44 277 ASP B N 1
ATOM 4484 C CA . ASP B 1 277 ? 4.332 -5.871 -30.141 1 97.44 277 ASP B CA 1
ATOM 4485 C C . ASP B 1 277 ? 5.391 -5.012 -29.453 1 97.44 277 ASP B C 1
ATOM 4487 O O . ASP B 1 277 ? 6 -4.145 -30.078 1 97.44 277 ASP B O 1
ATOM 4491 N N . VAL B 1 278 ? 5.594 -5.188 -28.188 1 97.88 278 VAL B N 1
ATOM 4492 C CA . VAL B 1 278 ? 6.594 -4.406 -27.453 1 97.88 278 VAL B CA 1
ATOM 4493 C C . VAL B 1 278 ? 7.941 -5.125 -27.5 1 97.88 278 VAL B C 1
ATOM 4495 O O . VAL B 1 278 ? 8.039 -6.297 -27.125 1 97.88 278 VAL B O 1
ATOM 4498 N N . GLN B 1 279 ? 9.023 -4.441 -27.922 1 97.06 279 GLN B N 1
ATOM 4499 C CA . GLN B 1 279 ? 10.344 -5.039 -28.062 1 97.06 279 GLN B CA 1
ATOM 4500 C C . GLN B 1 279 ? 11.32 -4.469 -27.047 1 97.06 279 GLN B C 1
ATOM 4502 O O . GLN B 1 279 ? 11.172 -3.326 -26.609 1 97.06 279 GLN B O 1
ATOM 4507 N N . PRO B 1 280 ? 12.289 -5.328 -26.656 1 98 280 PRO B N 1
ATOM 4508 C CA . PRO B 1 280 ? 13.336 -4.793 -25.781 1 98 280 PRO B CA 1
ATOM 4509 C C . PRO B 1 280 ? 14.117 -3.652 -26.422 1 98 280 PRO B C 1
ATOM 4511 O O . PRO B 1 280 ? 14.195 -3.57 -27.656 1 98 280 PRO B O 1
ATOM 4514 N N . ARG B 1 281 ? 14.641 -2.781 -25.688 1 97.06 281 ARG B N 1
ATOM 4515 C CA . ARG B 1 281 ? 15.531 -1.702 -26.109 1 97.06 281 ARG B CA 1
ATOM 4516 C C . ARG B 1 281 ? 16.547 -1.388 -25.016 1 97.06 281 ARG B C 1
ATOM 4518 O O . ARG B 1 281 ? 16.656 -2.125 -24.031 1 97.06 281 ARG B O 1
ATOM 4525 N N . GLU B 1 282 ? 17.375 -0.412 -25.25 1 97 282 GLU B N 1
ATOM 4526 C CA . GLU B 1 282 ? 18.375 -0.03 -24.266 1 97 282 GLU B CA 1
ATOM 4527 C C . GLU B 1 282 ? 17.719 0.242 -22.906 1 97 282 GLU B C 1
ATOM 4529 O O . GLU B 1 282 ? 16.766 1.01 -22.812 1 97 282 GLU B O 1
ATOM 4534 N N . ASN B 1 283 ? 18.125 -0.419 -21.938 1 97.56 283 ASN B N 1
ATOM 4535 C CA . ASN B 1 283 ? 17.703 -0.285 -20.547 1 97.56 283 ASN B CA 1
ATOM 4536 C C . ASN B 1 283 ? 16.297 -0.86 -20.344 1 97.56 283 ASN B C 1
ATOM 4538 O O . ASN B 1 283 ? 15.688 -0.633 -19.297 1 97.56 283 ASN B O 1
ATOM 4542 N N . LEU B 1 284 ? 15.766 -1.583 -21.375 1 98.69 284 LEU B N 1
ATOM 4543 C CA . LEU B 1 284 ? 14.438 -2.164 -21.234 1 98.69 284 LEU B CA 1
ATOM 4544 C C . LEU B 1 284 ? 14.438 -3.635 -21.625 1 98.69 284 LEU B C 1
ATOM 4546 O O . LEU B 1 284 ? 14.555 -3.959 -22.812 1 98.69 284 LEU B O 1
ATOM 4550 N N . ALA B 1 285 ? 14.352 -4.48 -20.672 1 98.81 285 ALA B N 1
ATOM 4551 C CA . ALA B 1 285 ? 14.047 -5.883 -20.938 1 98.81 285 ALA B CA 1
ATOM 4552 C C . ALA B 1 285 ? 12.539 -6.105 -21.016 1 98.81 285 ALA B C 1
ATOM 4554 O O . ALA B 1 285 ? 11.766 -5.461 -20.297 1 98.81 285 ALA B O 1
ATOM 4555 N N . VAL B 1 286 ? 12.109 -6.977 -21.906 1 98.88 286 VAL B N 1
ATOM 4556 C CA . VAL B 1 286 ? 10.695 -7.301 -22.062 1 98.88 286 VAL B CA 1
ATOM 4557 C C . VAL B 1 286 ? 10.484 -8.805 -21.906 1 98.88 286 VAL B C 1
ATOM 4559 O O . VAL B 1 286 ? 11.117 -9.602 -22.609 1 98.88 286 VAL B O 1
ATOM 4562 N N . VAL B 1 287 ? 9.695 -9.188 -20.969 1 98.88 287 VAL B N 1
ATOM 4563 C CA . VAL B 1 287 ? 9.281 -10.57 -20.766 1 98.88 287 VAL B CA 1
ATOM 4564 C C . VAL B 1 287 ? 7.824 -10.742 -21.172 1 98.88 287 VAL B C 1
ATOM 4566 O O . VAL B 1 287 ? 6.918 -10.32 -20.453 1 98.88 287 VAL B O 1
ATOM 4569 N N . THR B 1 288 ? 7.617 -11.406 -22.266 1 98.75 288 THR B N 1
ATOM 4570 C CA . THR B 1 288 ? 6.27 -11.609 -22.781 1 98.75 288 THR B CA 1
ATOM 4571 C C . THR B 1 288 ? 5.66 -12.891 -22.203 1 98.75 288 THR B C 1
ATOM 4573 O O . THR B 1 288 ? 6.27 -13.961 -22.266 1 98.75 288 THR B O 1
ATOM 4576 N N . VAL B 1 289 ? 4.477 -12.75 -21.625 1 98.75 289 VAL B N 1
ATOM 4577 C CA . VAL B 1 289 ? 3.785 -13.891 -21.031 1 98.75 289 VAL B CA 1
ATOM 4578 C C . VAL B 1 289 ? 2.369 -13.984 -21.609 1 98.75 289 VAL B C 1
ATOM 4580 O O . VAL B 1 289 ? 1.804 -12.984 -22.047 1 98.75 289 VAL B O 1
ATOM 4583 N N . PRO B 1 290 ? 1.771 -15.18 -21.547 1 98.19 290 PRO B N 1
ATOM 4584 C CA . PRO B 1 290 ? 0.386 -15.297 -22.016 1 98.19 290 PRO B CA 1
ATOM 4585 C C . PRO B 1 290 ? -0.603 -14.555 -21.125 1 98.19 290 PRO B C 1
ATOM 4587 O O . PRO B 1 290 ? -0.399 -14.484 -19.906 1 98.19 290 PRO B O 1
ATOM 4590 N N . GLY B 1 291 ? -1.596 -13.969 -21.734 1 97.44 291 GLY B N 1
ATOM 4591 C CA . GLY B 1 291 ? -2.758 -13.445 -21.031 1 97.44 291 GLY B CA 1
ATOM 4592 C C . GLY B 1 291 ? -3.969 -14.352 -21.125 1 97.44 291 GLY B C 1
ATOM 4593 O O . GLY B 1 291 ? -4.305 -14.844 -22.203 1 97.44 291 GLY B O 1
ATOM 4594 N N . LEU B 1 292 ? -4.609 -14.633 -20 1 97.94 292 LEU B N 1
ATOM 4595 C CA . LEU B 1 292 ? -5.738 -15.547 -19.984 1 97.94 292 LEU B CA 1
ATOM 4596 C C . LEU B 1 292 ? -7.059 -14.789 -19.891 1 97.94 292 LEU B C 1
ATOM 4598 O O . LEU B 1 292 ? -8.133 -15.383 -20 1 97.94 292 LEU B O 1
ATOM 4602 N N . GLY B 1 293 ? -7 -13.516 -19.594 1 96.44 293 GLY B N 1
ATOM 4603 C CA . GLY B 1 293 ? -8.203 -12.703 -19.531 1 96.44 293 GLY B CA 1
ATOM 4604 C C . GLY B 1 293 ? -8.898 -12.789 -18.188 1 96.44 293 GLY B C 1
ATOM 4605 O O . GLY B 1 293 ? -10.062 -12.406 -18.047 1 96.44 293 GLY B O 1
ATOM 4606 N N . ASN B 1 294 ? -8.391 -13.391 -17.25 1 97.88 294 ASN B N 1
ATOM 4607 C CA . ASN B 1 294 ? -8.789 -13.445 -15.844 1 97.88 294 ASN B CA 1
ATOM 4608 C C . ASN B 1 294 ? -7.738 -12.828 -14.93 1 97.88 294 ASN B C 1
ATOM 4610 O O . ASN B 1 294 ? -6.574 -13.234 -14.945 1 97.88 294 ASN B O 1
ATOM 4614 N N . PRO B 1 295 ? -8.172 -11.805 -14.141 1 96.94 295 PRO B N 1
ATOM 4615 C CA . PRO B 1 295 ? -7.16 -11.055 -13.383 1 96.94 295 PRO B CA 1
ATOM 4616 C C . PRO B 1 295 ? -6.352 -11.945 -12.438 1 96.94 295 PRO B C 1
ATOM 4618 O O . PRO B 1 295 ? -5.16 -11.703 -12.234 1 96.94 295 PRO B O 1
ATOM 4621 N N . VAL B 1 296 ? -6.965 -12.984 -11.836 1 98.75 296 VAL B N 1
ATOM 4622 C CA . VAL B 1 296 ? -6.262 -13.859 -10.906 1 98.75 296 VAL B CA 1
ATOM 4623 C C . VAL B 1 296 ? -5.297 -14.758 -11.68 1 98.75 296 VAL B C 1
ATOM 4625 O O . VAL B 1 296 ? -4.125 -14.883 -11.305 1 98.75 296 VAL B O 1
ATOM 4628 N N . ALA B 1 297 ? -5.754 -15.391 -12.742 1 98.88 297 ALA B N 1
ATOM 4629 C CA . ALA B 1 297 ? -4.914 -16.25 -13.562 1 98.88 297 ALA B CA 1
ATOM 4630 C C . ALA B 1 297 ? -3.748 -15.477 -14.164 1 98.88 297 ALA B C 1
ATOM 4632 O O . ALA B 1 297 ? -2.617 -15.961 -14.203 1 98.88 297 ALA B O 1
ATOM 4633 N N . ASP B 1 298 ? -4.039 -14.266 -14.617 1 98.75 298 ASP B N 1
ATOM 4634 C CA . ASP B 1 298 ? -2.986 -13.422 -15.188 1 98.75 298 ASP B CA 1
ATOM 4635 C C . ASP B 1 298 ? -1.94 -13.062 -14.133 1 98.75 298 ASP B C 1
ATOM 4637 O O . ASP B 1 298 ? -0.745 -13.016 -14.43 1 98.75 298 ASP B O 1
ATOM 4641 N N . ALA B 1 299 ? -2.406 -12.75 -12.938 1 98.88 299 ALA B N 1
ATOM 4642 C CA . ALA B 1 299 ? -1.477 -12.469 -11.844 1 98.88 299 ALA B CA 1
ATOM 4643 C C . ALA B 1 299 ? -0.553 -13.656 -11.586 1 98.88 299 ALA B C 1
ATOM 4645 O O . ALA B 1 299 ? 0.637 -13.477 -11.32 1 98.88 299 ALA B O 1
ATOM 4646 N N . ILE B 1 300 ? -1.087 -14.883 -11.68 1 98.94 300 ILE B N 1
ATOM 4647 C CA . ILE B 1 300 ? -0.29 -16.078 -11.461 1 98.94 300 ILE B CA 1
ATOM 4648 C C . ILE B 1 300 ? 0.783 -16.188 -12.539 1 98.94 300 ILE B C 1
ATOM 4650 O O . ILE B 1 300 ? 1.958 -16.406 -12.242 1 98.94 300 ILE B O 1
ATOM 4654 N N . VAL B 1 301 ? 0.411 -15.977 -13.75 1 98.88 301 VAL B N 1
ATOM 4655 C CA . VAL B 1 301 ? 1.357 -16.078 -14.859 1 98.88 301 VAL B CA 1
ATOM 4656 C C . VAL B 1 301 ? 2.445 -15.023 -14.711 1 98.88 301 VAL B C 1
ATOM 4658 O O . VAL B 1 301 ? 3.633 -15.32 -14.883 1 98.88 301 VAL B O 1
ATOM 4661 N N . GLN B 1 302 ? 2.068 -13.828 -14.383 1 98.88 302 GLN B N 1
ATOM 4662 C CA . GLN B 1 302 ? 3 -12.711 -14.273 1 98.88 302 GLN B CA 1
ATOM 4663 C C . GLN B 1 302 ? 3.994 -12.938 -13.141 1 98.88 302 GLN B C 1
ATOM 4665 O O . GLN B 1 302 ? 5.191 -12.688 -13.297 1 98.88 302 GLN B O 1
ATOM 4670 N N . ILE B 1 303 ? 3.516 -13.406 -12.008 1 98.88 303 ILE B N 1
ATOM 4671 C CA . ILE B 1 303 ? 4.406 -13.57 -10.867 1 98.88 303 ILE B CA 1
ATOM 4672 C C . ILE B 1 303 ? 5.398 -14.695 -11.133 1 98.88 303 ILE B C 1
ATOM 4674 O O . ILE B 1 303 ? 6.547 -14.648 -10.688 1 98.88 303 ILE B O 1
ATOM 4678 N N . VAL B 1 304 ? 4.98 -15.727 -11.867 1 98.88 304 VAL B N 1
ATOM 4679 C CA . VAL B 1 304 ? 5.875 -16.828 -12.211 1 98.88 304 VAL B CA 1
ATOM 4680 C C . VAL B 1 304 ? 7.043 -16.312 -13.039 1 98.88 304 VAL B C 1
ATOM 4682 O O . VAL B 1 304 ? 8.195 -16.703 -12.82 1 98.88 304 VAL B O 1
ATOM 4685 N N . ALA B 1 305 ? 6.762 -15.422 -13.992 1 98.88 305 ALA B N 1
ATOM 4686 C CA . ALA B 1 305 ? 7.828 -14.812 -14.781 1 98.88 305 ALA B CA 1
ATOM 4687 C C . ALA B 1 305 ? 8.789 -14.031 -13.891 1 98.88 305 ALA B C 1
ATOM 4689 O O . ALA B 1 305 ? 10.008 -14.117 -14.062 1 98.88 305 ALA B O 1
ATOM 4690 N N . LEU B 1 306 ? 8.273 -13.281 -12.984 1 98.88 306 LEU B N 1
ATOM 4691 C CA . LEU B 1 306 ? 9.125 -12.531 -12.062 1 98.88 306 LEU B CA 1
ATOM 4692 C C . LEU B 1 306 ? 9.953 -13.477 -11.195 1 98.88 306 LEU B C 1
ATOM 4694 O O . LEU B 1 306 ? 11.102 -13.18 -10.867 1 98.88 306 LEU B O 1
ATOM 4698 N N . GLN B 1 307 ? 9.32 -14.578 -10.789 1 98.69 307 GLN B N 1
ATOM 4699 C CA . GLN B 1 307 ? 10.031 -15.547 -9.969 1 98.69 307 GLN B CA 1
ATOM 4700 C C . GLN B 1 307 ? 11.25 -16.094 -10.703 1 98.69 307 GLN B C 1
ATOM 4702 O O . GLN B 1 307 ? 12.273 -16.391 -10.086 1 98.69 307 GLN B O 1
ATOM 4707 N N . MET B 1 308 ? 11.156 -16.234 -12.008 1 98.62 308 MET B N 1
ATOM 4708 C CA . MET B 1 308 ? 12.312 -16.625 -12.812 1 98.62 308 MET B CA 1
ATOM 4709 C C . MET B 1 308 ? 13.398 -15.555 -12.758 1 98.62 308 MET B C 1
ATOM 4711 O O . MET B 1 308 ? 14.578 -15.867 -12.586 1 98.62 308 MET B O 1
ATOM 4715 N N . ILE B 1 309 ? 13.039 -14.289 -12.875 1 98.81 309 ILE B N 1
ATOM 4716 C CA . ILE B 1 309 ? 13.977 -13.18 -12.789 1 98.81 309 ILE B CA 1
ATOM 4717 C C . ILE B 1 309 ? 14.656 -13.18 -11.422 1 98.81 309 ILE B C 1
ATOM 4719 O O . ILE B 1 309 ? 15.883 -13.07 -11.328 1 98.81 309 ILE B O 1
ATOM 4723 N N . VAL B 1 310 ? 13.883 -13.344 -10.375 1 98.06 310 VAL B N 1
ATOM 4724 C CA . VAL B 1 310 ? 14.375 -13.32 -9.008 1 98.06 310 VAL B CA 1
ATOM 4725 C C . VAL B 1 310 ? 15.344 -14.484 -8.789 1 98.06 310 VAL B C 1
ATOM 4727 O O . VAL B 1 310 ? 16.359 -14.336 -8.102 1 98.06 310 VAL B O 1
ATOM 4730 N N . GLY B 1 311 ? 14.984 -15.688 -9.367 1 97.06 311 GLY B N 1
ATOM 4731 C CA . GLY B 1 311 ? 15.906 -16.797 -9.281 1 97.06 311 GLY B CA 1
ATOM 4732 C C . GLY B 1 311 ? 17.281 -16.484 -9.859 1 97.06 311 GLY B C 1
ATOM 4733 O O . GLY B 1 311 ? 18.297 -16.812 -9.242 1 97.06 311 GLY B O 1
ATOM 4734 N N . ASP B 1 312 ? 17.328 -15.867 -11.008 1 98.25 312 ASP B N 1
ATOM 4735 C CA . ASP B 1 312 ? 18.578 -15.484 -11.641 1 98.25 312 ASP B CA 1
ATOM 4736 C C . ASP B 1 312 ? 19.328 -14.438 -10.812 1 98.25 312 ASP B C 1
ATOM 4738 O O . ASP B 1 312 ? 20.547 -14.516 -10.664 1 98.25 312 ASP B O 1
ATOM 4742 N N . MET B 1 313 ? 18.594 -13.516 -10.266 1 97.88 313 MET B N 1
ATOM 4743 C CA . MET B 1 313 ? 19.203 -12.492 -9.43 1 97.88 313 MET B CA 1
ATOM 4744 C C . MET B 1 313 ? 19.781 -13.102 -8.156 1 97.88 313 MET B C 1
ATOM 4746 O O . MET B 1 313 ? 20.859 -12.719 -7.707 1 97.88 313 MET B O 1
ATOM 4750 N N . GLN B 1 314 ? 18.984 -14 -7.598 1 96.19 314 GLN B N 1
ATOM 4751 C CA . GLN B 1 314 ? 19.406 -14.672 -6.371 1 96.19 314 GLN B CA 1
ATOM 4752 C C . GLN B 1 314 ? 20.703 -15.43 -6.582 1 96.19 314 GLN B C 1
ATOM 4754 O O . GLN B 1 314 ? 21.625 -15.336 -5.77 1 96.19 314 GLN B O 1
ATOM 4759 N N . ASP B 1 315 ? 20.828 -16.172 -7.668 1 95.88 315 ASP B N 1
ATOM 4760 C CA . ASP B 1 315 ? 22.031 -16.922 -8.008 1 95.88 315 ASP B CA 1
ATOM 4761 C C . ASP B 1 315 ? 23.219 -15.984 -8.234 1 95.88 315 ASP B C 1
ATOM 4763 O O . ASP B 1 315 ? 24.312 -16.234 -7.742 1 95.88 315 ASP B O 1
ATOM 4767 N N . ALA B 1 316 ? 22.969 -14.945 -8.906 1 96.38 316 ALA B N 1
ATOM 4768 C CA . ALA B 1 316 ? 24.031 -13.984 -9.203 1 96.38 316 ALA B CA 1
ATOM 4769 C C . ALA B 1 316 ? 24.562 -13.336 -7.93 1 96.38 316 ALA B C 1
ATOM 4771 O O . ALA B 1 316 ? 25.734 -12.984 -7.848 1 96.38 316 ALA B O 1
ATOM 4772 N N . ALA B 1 317 ? 23.719 -13.172 -6.945 1 94.94 317 ALA B N 1
ATOM 4773 C CA . ALA B 1 317 ? 24.078 -12.516 -5.691 1 94.94 317 ALA B CA 1
ATOM 4774 C C . ALA B 1 317 ? 24.75 -13.492 -4.734 1 94.94 317 ALA B C 1
ATOM 4776 O O . ALA B 1 317 ? 25.188 -13.109 -3.645 1 94.94 317 ALA B O 1
ATOM 4777 N N . GLY B 1 318 ? 24.797 -14.867 -5.09 1 93.69 318 GLY B N 1
ATOM 4778 C CA . GLY B 1 318 ? 25.359 -15.883 -4.215 1 93.69 318 GLY B CA 1
ATOM 4779 C C . GLY B 1 318 ? 24.453 -16.234 -3.043 1 93.69 318 GLY B C 1
ATOM 4780 O O . GLY B 1 318 ? 24.938 -16.656 -1.988 1 93.69 318 GLY B O 1
ATOM 4781 N N . LEU B 1 319 ? 23.156 -16 -3.207 1 91.94 319 LEU B N 1
ATOM 4782 C CA . LEU B 1 319 ? 22.188 -16.219 -2.131 1 91.94 319 LEU B CA 1
ATOM 4783 C C . LEU B 1 319 ? 21.328 -17.438 -2.412 1 91.94 319 LEU B C 1
ATOM 4785 O O . LEU B 1 319 ? 20.203 -17.547 -1.891 1 91.94 319 LEU B O 1
ATOM 4789 N N . THR B 1 320 ? 21.859 -18.266 -3.182 1 86.31 320 THR B N 1
ATOM 4790 C CA . THR B 1 320 ? 21.078 -19.438 -3.566 1 86.31 320 THR B CA 1
ATOM 4791 C C . THR B 1 320 ? 20.672 -20.234 -2.336 1 86.31 320 THR B C 1
ATOM 4793 O O . THR B 1 320 ? 21.5 -20.594 -1.508 1 86.31 320 THR B O 1
ATOM 4796 N N . ASN B 1 321 ? 19.281 -20.484 -2.08 1 75.06 321 ASN B N 1
ATOM 4797 C CA . ASN B 1 321 ? 18.656 -21.25 -1.008 1 75.06 321 ASN B CA 1
ATOM 4798 C C . ASN B 1 321 ? 18.891 -20.609 0.353 1 75.06 321 ASN B C 1
ATOM 4800 O O . ASN B 1 321 ? 19.016 -21.297 1.363 1 75.06 321 ASN B O 1
ATOM 4804 N N . THR B 1 322 ? 19.047 -19.297 0.31 1 73.44 322 THR B N 1
ATOM 4805 C CA . THR B 1 322 ? 19.219 -18.578 1.562 1 73.44 322 THR B CA 1
ATOM 4806 C C . THR B 1 322 ? 17.938 -18.609 2.393 1 73.44 322 THR B C 1
ATOM 4808 O O . THR B 1 322 ? 16.859 -18.875 1.866 1 73.44 322 THR B O 1
ATOM 4811 N N . THR B 1 323 ? 18.203 -18.484 3.688 1 78 323 THR B N 1
ATOM 4812 C CA . THR B 1 323 ? 17.078 -18.375 4.621 1 78 323 THR B CA 1
ATOM 4813 C C . THR B 1 323 ? 16.922 -16.938 5.105 1 78 323 THR B C 1
ATOM 4815 O O . THR B 1 323 ? 17.797 -16.109 4.895 1 78 323 THR B O 1
ATOM 4818 N N . PHE B 1 324 ? 15.883 -16.641 5.746 1 79.38 324 PHE B N 1
ATOM 4819 C CA . PHE B 1 324 ? 15.578 -15.297 6.219 1 79.38 324 PHE B CA 1
ATOM 4820 C C . PHE B 1 324 ? 16.594 -14.852 7.258 1 79.38 324 PHE B C 1
ATOM 4822 O O . PHE B 1 324 ? 17 -15.633 8.117 1 79.38 324 PHE B O 1
ATOM 4829 N N . ARG B 1 325 ? 16.969 -13.586 7.145 1 80.19 325 ARG B N 1
ATOM 4830 C CA . ARG B 1 325 ? 17.953 -12.969 8.031 1 80.19 325 ARG B CA 1
ATOM 4831 C C . ARG B 1 325 ? 17.312 -12.602 9.375 1 80.19 325 ARG B C 1
ATOM 4833 O O . ARG B 1 325 ? 17.953 -12.742 10.422 1 80.19 325 ARG B O 1
ATOM 4840 N N . TYR B 1 326 ? 16.109 -12.062 9.32 1 76.69 326 TYR B N 1
ATOM 4841 C CA . TYR B 1 326 ? 15.492 -11.492 10.523 1 76.69 326 TYR B CA 1
ATOM 4842 C C . TYR B 1 326 ? 14.25 -12.281 10.93 1 76.69 326 TYR B C 1
ATOM 4844 O O . TYR B 1 326 ? 13.312 -11.727 11.508 1 76.69 326 TYR B O 1
ATOM 4852 N N . ARG B 1 327 ? 14.273 -13.438 10.938 1 68 327 ARG B N 1
ATOM 4853 C CA . ARG B 1 327 ? 13.102 -14.25 11.258 1 68 327 ARG B CA 1
ATOM 4854 C C . ARG B 1 327 ? 12.586 -13.938 12.656 1 68 327 ARG B C 1
ATOM 4856 O O . ARG B 1 327 ? 13.344 -13.969 13.625 1 68 327 ARG B O 1
ATOM 4863 N N . GLN B 1 328 ? 11.258 -13.562 12.648 1 70.12 328 GLN B N 1
ATOM 4864 C CA . GLN B 1 328 ? 10.578 -13.25 13.898 1 70.12 328 GLN B CA 1
ATOM 4865 C C . GLN B 1 328 ? 9.805 -14.453 14.43 1 70.12 328 GLN B C 1
ATOM 4867 O O . GLN B 1 328 ? 8.758 -14.812 13.883 1 70.12 328 GLN B O 1
ATOM 4872 N N . THR B 1 329 ? 10.172 -14.93 15.484 1 69.88 329 THR B N 1
ATOM 4873 C CA . THR B 1 329 ? 9.578 -16.172 15.977 1 69.88 329 THR B CA 1
ATOM 4874 C C . THR B 1 329 ? 8.305 -15.875 16.766 1 69.88 329 THR B C 1
ATOM 4876 O O . THR B 1 329 ? 7.449 -16.75 16.922 1 69.88 329 THR B O 1
ATOM 4879 N N . ASP B 1 330 ? 8.125 -14.703 17.203 1 75.5 330 ASP B N 1
ATOM 4880 C CA . ASP B 1 330 ? 6.973 -14.367 18.031 1 75.5 330 ASP B CA 1
ATOM 4881 C C . ASP B 1 330 ? 5.742 -14.094 17.172 1 75.5 330 ASP B C 1
ATOM 4883 O O . ASP B 1 330 ? 4.672 -13.781 17.703 1 75.5 330 ASP B O 1
ATOM 4887 N N . THR B 1 331 ? 5.848 -14.359 15.938 1 79.06 331 THR B N 1
ATOM 4888 C CA . THR B 1 331 ? 4.727 -14.102 15.047 1 79.06 331 THR B CA 1
ATOM 4889 C C . THR B 1 331 ? 4.023 -15.398 14.664 1 79.06 331 THR B C 1
ATOM 4891 O O . THR B 1 331 ? 3.051 -15.391 13.906 1 79.06 331 THR B O 1
ATOM 4894 N N . LYS B 1 332 ? 4.449 -16.516 15.234 1 79.12 332 LYS B N 1
ATOM 4895 C CA . LYS B 1 332 ? 3.844 -17.828 14.969 1 79.12 332 LYS B CA 1
ATOM 4896 C C . LYS B 1 332 ? 3.244 -18.422 16.25 1 79.12 332 LYS B C 1
ATOM 4898 O O . LYS B 1 332 ? 3.762 -18.188 17.344 1 79.12 332 LYS B O 1
ATOM 4903 N N . LEU B 1 333 ? 2.166 -19.078 16.078 1 80.94 333 LEU B N 1
ATOM 4904 C CA . LEU B 1 333 ? 1.47 -19.672 17.203 1 80.94 333 LEU B CA 1
ATOM 4905 C C . LEU B 1 333 ? 2.312 -20.766 17.844 1 80.94 333 LEU B C 1
ATOM 4907 O O . LEU B 1 333 ? 2.367 -20.891 19.062 1 80.94 333 LEU B O 1
ATOM 4911 N N . LYS B 1 334 ? 2.775 -21.641 17.047 1 75 334 LYS B N 1
ATOM 4912 C CA . LYS B 1 334 ? 3.678 -22.672 17.547 1 75 334 LYS B CA 1
ATOM 4913 C C . LYS B 1 334 ? 5.129 -22.344 17.203 1 75 334 LYS B C 1
ATOM 4915 O O . LYS B 1 334 ? 5.402 -21.734 16.172 1 75 334 LYS B O 1
ATOM 4920 N N . PRO B 1 335 ? 5.969 -22.547 18.297 1 60.91 335 PRO B N 1
ATOM 4921 C CA . PRO B 1 335 ? 7.383 -22.281 18.016 1 60.91 335 PRO B CA 1
ATOM 4922 C C . PRO B 1 335 ? 7.852 -22.875 16.703 1 60.91 335 PRO B C 1
ATOM 4924 O O . PRO B 1 335 ? 7.367 -23.938 16.297 1 60.91 335 PRO B O 1
ATOM 4927 N N . TRP B 1 336 ? 8.469 -22.062 16.062 1 53.56 336 TRP B N 1
ATOM 4928 C CA . TRP B 1 336 ? 9.016 -22.469 14.766 1 53.56 336 TRP B CA 1
ATOM 4929 C C . TRP B 1 336 ? 9.914 -23.688 14.914 1 53.56 336 TRP B C 1
ATOM 4931 O O . TRP B 1 336 ? 10.68 -23.781 15.883 1 53.56 336 TRP B O 1
ATOM 4941 N N . SER B 1 337 ? 9.633 -24.781 14.344 1 43.75 337 SER B N 1
ATOM 4942 C CA . SER B 1 337 ? 10.633 -25.828 14.117 1 43.75 337 SER B CA 1
ATOM 4943 C C . SER B 1 337 ? 11.273 -25.688 12.742 1 43.75 337 SER B C 1
ATOM 4945 O O . SER B 1 337 ? 10.609 -25.312 11.773 1 43.75 337 SER B O 1
ATOM 4947 N N . PRO B 1 338 ? 12.664 -25.594 12.742 1 42.5 338 PRO B N 1
ATOM 4948 C CA . PRO B 1 338 ? 13.383 -25.531 11.469 1 42.5 338 PRO B CA 1
ATOM 4949 C C . PRO B 1 338 ? 12.719 -26.375 10.383 1 42.5 338 PRO B C 1
ATOM 4951 O O . PRO B 1 338 ? 12.938 -26.125 9.188 1 42.5 338 PRO B O 1
ATOM 4954 N N . THR B 1 339 ? 12.18 -27.422 10.883 1 37.03 339 THR B N 1
ATOM 4955 C CA . THR B 1 339 ? 11.57 -28.344 9.93 1 37.03 339 THR B CA 1
ATOM 4956 C C . THR B 1 339 ? 10.258 -27.781 9.406 1 37.03 339 THR B C 1
ATOM 4958 O O . THR B 1 339 ? 9.664 -28.344 8.477 1 37.03 339 THR B O 1
ATOM 4961 N N . GLU B 1 340 ? 9.664 -27.031 10.211 1 39.84 340 GLU B N 1
ATOM 4962 C CA . GLU B 1 340 ? 8.352 -26.562 9.781 1 39.84 340 GLU B CA 1
ATOM 4963 C C . GLU B 1 340 ? 8.469 -25.406 8.797 1 39.84 340 GLU B C 1
ATOM 4965 O O . GLU B 1 340 ? 8.93 -24.328 9.156 1 39.84 340 GLU B O 1
ATOM 4970 N N . VAL B 1 341 ? 9.062 -25.625 7.707 1 34.03 341 VAL B N 1
ATOM 4971 C CA . VAL B 1 341 ? 8.922 -24.688 6.586 1 34.03 341 VAL B CA 1
ATOM 4972 C C . VAL B 1 341 ? 7.453 -24.594 6.18 1 34.03 341 VAL B C 1
ATOM 4974 O O . VAL B 1 341 ? 6.75 -25.594 6.113 1 34.03 341 VAL B O 1
#

Secondary structure (DSSP, 8-state):
--B--HHHHHHTHHHHHHHHHHHHHHHHTT---GGGTT--EEEE--THHHHHHHHHHHHHHHTT--EEEE-GGGTSS--TTS-SEEEEE-SSS-BHHHHHHHHTTTTS-EEEEES-SSSHHHHHHS-EEE-----B-SS-SHHHHHHHHHHHHHHHHHHT-PPPGGGGTHHHHHHHHHHHTHHHHHHHHHHHTT-SEEEEEESTHHHHHHHHHHHHHHHHT---EEEEEHHHHTTTGGGG-STTEEEEEESSSHHHHHHHHHHHTT--EEEEES-SS---BTTEEEEE----S-HHHHHHHHHHHHHHHHHHHHHHTT-TTPPPSS--GGGBSS---TT--/--B--HHHHHHTHHHHHHHHHHHHHHHHTT---GGGTT--EEEE--THHHHHHHHHHHHHHHTT--EEEE-GGGGSSSGGGT-SEEEEE-SSS-BHHHHHHHHTTTTS-EEEEES-SSSHHHHHHS-EEE-----B-SS-SHHHHHHHHHHHHHHHHHHTPPPPGGGGTHHHHHHHHHHHTHHHHHHHHHHHTT-SEEEEEESTHHHHHHHHHHHHHHHHT---EEEEEHHHHTTTGGGG-STTEEEEEESSSHHHHHHHHHHHTT--EEEEES-SS---BTTEEEEE----S-HHHHHHHHHHHHHHHHHHHHHHTT-TT---SS--GGGBSS---TT--

Organism: NCBI:txid484088